Protein AF-0000000086748485 (afdb_homodimer)

Secondary structure (DSSP, 8-state):
--S---BPTT---HHHHHHHHHHH--S-SS--EEEEEE-TTS-EEEEEESS-GGG-TTS-EEEEE--TT--TTSHHHHHHHHHHHHTT-EEEEEPPTT-SSS--SSS----TT--HHHHHHHHHHHHHH----EEEEEETHHHHHHHHHHHHHGGG-S-SEEEEES--SSHHHHHHHHTSTTHHHHHHHHHHHHHHHHHHHHHHSTTSSSS-HHHHHH---HHHHIIIIIHHHTT-SSHHHHHHHH-SGGGGGG--S-EEEEEETT-TT--GGGS--GGGS-TTEEEEEESS-TTTT-EEE-SSSEEEHHHHHHHHHHHHHHS---/--S---BPTT---HHHHHHHHHHH--S-SS--EEEEEE-TTS-EEEEEESS-GGG-TTS-EEEEE--TT--TTSHHHHHHHHHHHHTT-EEEEEPPTT-SSS--SSS----TT--HHHHHHHHHHHHHH----EEEEEETHHHHHHHHHHHHHGGG-S-SEEEEES--SSHHHHHHHHTSTTHHHHHHHHHHHHHHHHHHHHHHSTTSSSS-HHHHHH---HHHHIIIIIHHHTT-SSHHHHHHHH-SGGGGGG--S-EEEEEETT-TT--GGGS--TTTS-TTEEEEEESS-TTTT-EEE-SSSEEEHHHHHHHHHHHHHHS---

Structure (mmCIF, N/CA/C/O backbone):
data_AF-0000000086748485-model_v1
#
loop_
_entity.id
_entity.type
_entity.pdbx_description
1 polymer Hydrolase
#
loop_
_atom_site.group_PDB
_atom_site.id
_atom_site.type_symbol
_atom_site.label_atom_id
_atom_site.label_alt_id
_atom_site.label_comp_id
_atom_site.label_asym_id
_atom_site.label_entity_id
_atom_site.label_seq_id
_atom_site.pdbx_PDB_ins_code
_atom_site.Cartn_x
_atom_site.Cartn_y
_atom_site.Cartn_z
_atom_site.occupancy
_atom_site.B_iso_or_equiv
_atom_site.auth_seq_id
_atom_site.auth_comp_id
_atom_site.auth_asym_id
_atom_site.auth_atom_id
_atom_site.pdbx_PDB_model_num
ATOM 1 N N . MET A 1 1 ? -21.891 -15.734 -16.453 1 46.56 1 MET A N 1
ATOM 2 C CA . MET A 1 1 ? -20.938 -14.648 -16.203 1 46.56 1 MET A CA 1
ATOM 3 C C . MET A 1 1 ? -19.922 -14.539 -17.328 1 46.56 1 MET A C 1
ATOM 5 O O . MET A 1 1 ? -19.484 -15.547 -17.875 1 46.56 1 MET A O 1
ATOM 9 N N . SER A 1 2 ? -19.797 -13.383 -17.938 1 59 2 SER A N 1
ATOM 10 C CA . SER A 1 2 ? -19.094 -13.203 -19.188 1 59 2 SER A CA 1
ATOM 11 C C . SER A 1 2 ? -17.594 -13.422 -19.016 1 59 2 SER A C 1
ATOM 13 O O . SER A 1 2 ? -17 -12.984 -18.031 1 59 2 SER A O 1
ATOM 15 N N . ASP A 1 3 ? -17.016 -14.359 -19.703 1 83.19 3 ASP A N 1
ATOM 16 C CA . ASP A 1 3 ? -15.594 -14.633 -19.812 1 83.19 3 ASP A CA 1
ATOM 17 C C . ASP A 1 3 ? -14.844 -13.438 -20.391 1 83.19 3 ASP A C 1
ATOM 19 O O . ASP A 1 3 ? -13.617 -13.461 -20.5 1 83.19 3 ASP A O 1
ATOM 23 N N . ILE A 1 4 ? -15.656 -12.383 -20.562 1 86.31 4 ILE A N 1
ATOM 24 C CA . ILE A 1 4 ? -15.047 -11.203 -21.156 1 86.31 4 ILE A CA 1
ATOM 25 C C . ILE A 1 4 ? -14.758 -10.164 -20.062 1 86.31 4 ILE A C 1
ATOM 27 O O . ILE A 1 4 ? -15.633 -9.836 -19.266 1 86.31 4 ILE A O 1
ATOM 31 N N . PHE A 1 5 ? -13.602 -9.664 -20.062 1 93.12 5 PHE A N 1
ATOM 32 C CA . PHE A 1 5 ? -13.188 -8.664 -19.094 1 93.12 5 PHE A CA 1
ATOM 33 C C . PHE A 1 5 ? -13.422 -7.254 -19.625 1 93.12 5 PHE A C 1
ATOM 35 O O . PHE A 1 5 ? -12.992 -6.926 -20.734 1 93.12 5 PHE A O 1
ATOM 42 N N . ARG A 1 6 ? -14.18 -6.434 -18.938 1 91.69 6 ARG A N 1
ATOM 43 C CA . ARG A 1 6 ? -14.336 -5 -19.156 1 91.69 6 ARG A CA 1
ATOM 44 C C . ARG A 1 6 ? -13.828 -4.195 -17.969 1 91.69 6 ARG A C 1
ATOM 46 O O . ARG A 1 6 ? -14.32 -4.359 -16.859 1 91.69 6 ARG A O 1
ATOM 53 N N . PRO A 1 7 ? -12.922 -3.346 -18.188 1 92.06 7 PRO A N 1
ATOM 54 C CA . PRO A 1 7 ? -12.344 -2.609 -17.062 1 92.06 7 PRO A CA 1
ATOM 55 C C . PRO A 1 7 ? -13.367 -1.716 -16.359 1 92.06 7 PRO A C 1
ATOM 57 O O . PRO A 1 7 ? -14.375 -1.336 -16.953 1 92.06 7 PRO A O 1
ATOM 60 N N . LEU A 1 8 ? -13.102 -1.485 -15.141 1 87.69 8 LEU A N 1
ATOM 61 C CA . LEU A 1 8 ? -13.875 -0.524 -14.359 1 87.69 8 LEU A CA 1
ATOM 62 C C . LEU A 1 8 ? -14.047 0.783 -15.125 1 87.69 8 LEU A C 1
ATOM 64 O O . LEU A 1 8 ? -13.102 1.277 -15.734 1 87.69 8 LEU A O 1
ATOM 68 N N . THR A 1 9 ? -15.188 1.298 -15.07 1 80.69 9 THR A N 1
ATOM 69 C CA . THR A 1 9 ? -15.484 2.523 -15.805 1 80.69 9 THR A CA 1
ATOM 70 C C . THR A 1 9 ? -14.523 3.639 -15.406 1 80.69 9 THR A C 1
ATOM 72 O O . THR A 1 9 ? -14.391 3.957 -14.219 1 80.69 9 THR A O 1
ATOM 75 N N . GLY A 1 10 ? -13.836 4.141 -16.422 1 78.88 10 GLY A N 1
ATOM 76 C CA . GLY A 1 10 ? -12.906 5.234 -16.188 1 78.88 10 GLY A CA 1
ATOM 77 C C . GLY A 1 10 ? -11.531 4.766 -15.742 1 78.88 10 GLY A C 1
ATOM 78 O O . GLY A 1 10 ? -10.633 5.582 -15.508 1 78.88 10 GLY A O 1
ATOM 79 N N . ALA A 1 11 ? -11.328 3.473 -15.648 1 85.38 11 ALA A N 1
ATOM 80 C CA . ALA A 1 11 ? -10.055 2.951 -15.156 1 85.38 11 ALA A CA 1
ATOM 81 C C . ALA A 1 11 ? -9.484 1.918 -16.125 1 85.38 11 ALA A C 1
ATOM 83 O O . ALA A 1 11 ? -9.07 0.833 -15.711 1 85.38 11 ALA A O 1
ATOM 84 N N . SER A 1 12 ? -9.461 2.299 -17.359 1 88.38 12 SER A N 1
ATOM 85 C CA . SER A 1 12 ? -8.914 1.401 -18.375 1 88.38 12 SER A CA 1
ATOM 86 C C . SER A 1 12 ? -7.395 1.535 -18.453 1 88.38 12 SER A C 1
ATOM 88 O O . SER A 1 12 ? -6.73 0.709 -19.094 1 88.38 12 SER A O 1
ATOM 90 N N . ASN A 1 13 ? -6.848 2.602 -17.781 1 87.62 13 ASN A N 1
ATOM 91 C CA . ASN A 1 13 ? -5.402 2.783 -17.75 1 87.62 13 ASN A CA 1
ATOM 92 C C . ASN A 1 13 ? -4.699 1.589 -17.109 1 87.62 13 ASN A C 1
ATOM 94 O O . ASN A 1 13 ? -5.086 1.146 -16.016 1 87.62 13 ASN A O 1
ATOM 98 N N . PRO A 1 14 ? -3.678 1.04 -17.797 1 91.19 14 PRO A N 1
ATOM 99 C CA . PRO A 1 14 ? -3.041 -0.181 -17.297 1 91.19 14 PRO A CA 1
ATOM 100 C C . PRO A 1 14 ? -2.389 0.013 -15.93 1 91.19 14 PRO A C 1
ATOM 102 O O . PRO A 1 14 ? -2.375 -0.911 -15.109 1 91.19 14 PRO A O 1
ATOM 105 N N . HIS A 1 15 ? -1.854 1.164 -15.68 1 87.75 15 HIS A N 1
ATOM 106 C CA . HIS A 1 15 ? -1.23 1.429 -14.391 1 87.75 15 HIS A CA 1
ATOM 107 C C . HIS A 1 15 ? -2.275 1.54 -13.281 1 87.75 15 HIS A C 1
ATOM 109 O O . HIS A 1 15 ? -2.064 1.051 -12.172 1 87.75 15 HIS A O 1
ATOM 115 N N . LEU A 1 16 ? -3.4 2.135 -13.594 1 85.69 16 LEU A N 1
ATOM 116 C CA . LEU A 1 16 ? -4.496 2.186 -12.625 1 85.69 16 LEU A CA 1
ATOM 117 C C . LEU A 1 16 ? -5.008 0.785 -12.312 1 85.69 16 LEU A C 1
ATOM 119 O O . LEU A 1 16 ? -5.203 0.438 -11.148 1 85.69 16 LEU A O 1
ATOM 123 N N . GLN A 1 17 ? -5.18 -0.008 -13.336 1 90.19 17 GLN A N 1
ATOM 124 C CA . GLN A 1 17 ? -5.633 -1.385 -13.156 1 90.19 17 GLN A CA 1
ATOM 125 C C . GLN A 1 17 ? -4.66 -2.172 -12.281 1 90.19 17 GLN A C 1
ATOM 127 O O . GLN A 1 17 ? -5.078 -2.99 -11.461 1 90.19 17 GLN A O 1
ATOM 132 N N . THR A 1 18 ? -3.371 -1.913 -12.422 1 91.31 18 THR A N 1
ATOM 133 C CA . THR A 1 18 ? -2.33 -2.625 -11.688 1 91.31 18 THR A CA 1
ATOM 134 C C . THR A 1 18 ? -2.355 -2.246 -10.211 1 91.31 18 THR A C 1
ATOM 136 O O . THR A 1 18 ? -2.158 -3.098 -9.336 1 91.31 18 THR A O 1
ATOM 139 N N . LEU A 1 19 ? -2.736 -1.023 -9.945 1 86.56 19 LEU A N 1
ATOM 140 C CA . LEU A 1 19 ? -2.623 -0.5 -8.594 1 86.56 19 LEU A CA 1
ATOM 141 C C . LEU A 1 19 ? -3.951 -0.626 -7.848 1 86.56 19 LEU A C 1
ATOM 143 O O . LEU A 1 19 ? -3.977 -0.655 -6.617 1 86.56 19 LEU A O 1
ATOM 147 N N . LEU A 1 20 ? -5.066 -0.752 -8.508 1 86.31 20 LEU A N 1
ATOM 148 C CA . LEU A 1 20 ? -6.418 -0.648 -7.973 1 86.31 20 LEU A CA 1
ATOM 149 C C . LEU A 1 20 ? -6.68 -1.737 -6.938 1 86.31 20 LEU A C 1
ATOM 151 O O . LEU A 1 20 ? -7.277 -1.475 -5.891 1 86.31 20 LEU A O 1
ATOM 155 N N . PRO A 1 21 ? -6.227 -2.955 -7.215 1 86.62 21 PRO A N 1
ATOM 156 C CA . PRO A 1 21 ? -6.523 -3.996 -6.227 1 86.62 21 PRO A CA 1
ATOM 157 C C . PRO A 1 21 ? -5.957 -3.676 -4.848 1 86.62 21 PRO A C 1
ATOM 159 O O . PRO A 1 21 ? -6.59 -3.971 -3.832 1 86.62 21 PRO A O 1
ATOM 162 N N . ARG A 1 22 ? -4.836 -3.113 -4.785 1 79.06 22 ARG A N 1
ATOM 163 C CA . ARG A 1 22 ? -4.223 -2.762 -3.508 1 79.06 22 ARG A CA 1
ATOM 164 C C . ARG A 1 22 ? -5.004 -1.649 -2.812 1 79.06 22 ARG A C 1
ATOM 166 O O . ARG A 1 22 ? -5.062 -1.602 -1.583 1 79.06 22 ARG A O 1
ATOM 173 N N . LEU A 1 23 ? -5.594 -0.828 -3.594 1 76.5 23 LEU A N 1
ATOM 174 C CA . LEU A 1 23 ? -6.324 0.305 -3.037 1 76.5 23 LEU A CA 1
ATOM 175 C C . LEU A 1 23 ? -7.711 -0.121 -2.566 1 76.5 23 LEU A C 1
ATOM 177 O O . LEU A 1 23 ? -8.289 0.506 -1.677 1 76.5 23 LEU A O 1
ATOM 181 N N . MET A 1 24 ? -8.305 -1.107 -3.193 1 73.94 24 MET A N 1
ATOM 182 C CA . MET A 1 24 ? -9.695 -1.469 -2.938 1 73.94 24 MET A CA 1
ATOM 183 C C . MET A 1 24 ? -9.789 -2.529 -1.846 1 73.94 24 MET A C 1
ATOM 185 O O . MET A 1 24 ? -10.82 -2.662 -1.191 1 73.94 24 MET A O 1
ATOM 189 N N . ARG A 1 25 ? -8.914 -3.523 -1.814 1 61.81 25 ARG A N 1
ATOM 190 C CA . ARG A 1 25 ? -9.125 -4.648 -0.907 1 61.81 25 ARG A CA 1
ATOM 191 C C . ARG A 1 25 ? -8.211 -4.539 0.313 1 61.81 25 ARG A C 1
ATOM 193 O O . ARG A 1 25 ? -7 -4.73 0.208 1 61.81 25 ARG A O 1
ATOM 200 N N . TRP A 1 26 ? -8.578 -3.842 1.328 1 53.31 26 TRP A N 1
ATOM 201 C CA . TRP A 1 26 ? -7.652 -3.525 2.414 1 53.31 26 TRP A CA 1
ATOM 202 C C . TRP A 1 26 ? -7.703 -4.594 3.5 1 53.31 26 TRP A C 1
ATOM 204 O O . TRP A 1 26 ? -6.68 -4.926 4.105 1 53.31 26 TRP A O 1
ATOM 214 N N . TYR A 1 27 ? -8.891 -5.289 3.662 1 56.94 27 TYR A N 1
ATOM 215 C CA . TYR A 1 27 ? -8.734 -6.227 4.77 1 56.94 27 TYR A CA 1
ATOM 216 C C . TYR A 1 27 ? -9.227 -7.617 4.379 1 56.94 27 TYR A C 1
ATOM 218 O O . TYR A 1 27 ? -10.266 -7.754 3.732 1 56.94 27 TYR A O 1
ATOM 226 N N . PRO A 1 28 ? -8.219 -8.508 4.641 1 62.66 28 PRO A N 1
ATOM 227 C CA . PRO A 1 28 ? -8.695 -9.875 4.461 1 62.66 28 PRO A CA 1
ATOM 228 C C . PRO A 1 28 ? -9.93 -10.188 5.301 1 62.66 28 PRO A C 1
ATOM 230 O O . PRO A 1 28 ? -9.984 -9.828 6.48 1 62.66 28 PRO A O 1
ATOM 233 N N . THR A 1 29 ? -10.859 -10.562 4.703 1 70.06 29 THR A N 1
ATOM 234 C CA . THR A 1 29 ? -12.078 -10.969 5.391 1 70.06 29 THR A CA 1
ATOM 235 C C . THR A 1 29 ? -11.93 -12.367 5.98 1 70.06 29 THR A C 1
ATOM 237 O O . THR A 1 29 ? -12.789 -12.828 6.738 1 70.06 29 THR A O 1
ATOM 240 N N . LEU A 1 30 ? -10.797 -12.938 5.637 1 84.19 30 LEU A N 1
ATOM 241 C CA . LEU A 1 30 ? -10.516 -14.312 6.039 1 84.19 30 LEU A CA 1
ATOM 242 C C . LEU A 1 30 ? -9.312 -14.367 6.973 1 84.19 30 LEU A C 1
ATOM 244 O O . LEU A 1 30 ? -8.305 -13.695 6.738 1 84.19 30 LEU A O 1
ATOM 248 N N . GLN A 1 31 ? -9.469 -15.055 8.141 1 88.56 31 GLN A N 1
ATOM 249 C CA . GLN A 1 31 ? -8.328 -15.375 8.992 1 88.56 31 GLN A CA 1
ATOM 250 C C . GLN A 1 31 ? -7.715 -16.719 8.602 1 88.56 31 GLN A C 1
ATOM 252 O O . GLN A 1 31 ? -8.352 -17.766 8.734 1 88.56 31 GLN A O 1
ATOM 257 N N . PRO A 1 32 ? -6.52 -16.656 8.242 1 95.19 32 PRO A N 1
ATOM 258 C CA . PRO A 1 32 ? -5.926 -17.906 7.762 1 95.19 32 PRO A CA 1
ATOM 259 C C . PRO A 1 32 ? -5.559 -18.859 8.898 1 95.19 32 PRO A C 1
ATOM 261 O O . PRO A 1 32 ? -5.312 -18.422 10.023 1 95.19 32 PRO A O 1
ATOM 264 N N . TYR A 1 33 ? -5.676 -20.156 8.641 1 97.56 33 TYR A N 1
ATOM 265 C CA . TYR A 1 33 ? -5.082 -21.188 9.484 1 97.56 33 TYR A CA 1
ATOM 266 C C . TYR A 1 33 ? -3.656 -21.5 9.039 1 97.56 33 TYR A C 1
ATOM 268 O O . TYR A 1 33 ? -3.441 -22.016 7.945 1 97.56 33 TYR A O 1
ATOM 276 N N . TRP A 1 34 ? -2.695 -21.188 9.914 1 98.06 34 TRP A N 1
ATOM 277 C CA . TRP A 1 34 ? -1.288 -21.266 9.539 1 98.06 34 TRP A CA 1
ATOM 278 C C . TRP A 1 34 ? -0.725 -22.656 9.867 1 98.06 34 TRP A C 1
ATOM 280 O O . TRP A 1 34 ? -1.034 -23.219 10.914 1 98.06 34 TRP A O 1
ATOM 290 N N . GLN A 1 35 ? 0.073 -23.188 8.906 1 98.56 35 GLN A N 1
ATOM 291 C CA . GLN A 1 35 ? 0.778 -24.453 9.094 1 98.56 35 GLN A CA 1
ATOM 292 C C . GLN A 1 35 ? 2.18 -24.391 8.492 1 98.56 35 GLN A C 1
ATOM 294 O O . GLN A 1 35 ? 2.344 -24.031 7.324 1 98.56 35 GLN A O 1
ATOM 299 N N . ARG A 1 36 ? 3.158 -24.766 9.336 1 98.69 36 ARG A N 1
ATOM 300 C CA . ARG A 1 36 ? 4.512 -24.875 8.805 1 98.69 36 ARG A CA 1
ATOM 301 C C . ARG A 1 36 ? 4.766 -26.266 8.242 1 98.69 36 ARG A C 1
ATOM 303 O O . ARG A 1 36 ? 4.523 -27.281 8.914 1 98.69 36 ARG A O 1
ATOM 310 N N . LEU A 1 37 ? 5.191 -26.328 7.027 1 98.75 37 LEU A N 1
ATOM 311 C CA . LEU A 1 37 ? 5.598 -27.562 6.371 1 98.75 37 LEU A CA 1
ATOM 312 C C . LEU A 1 37 ? 7.117 -27.688 6.32 1 98.75 37 LEU A C 1
ATOM 314 O O . LEU A 1 37 ? 7.785 -26.891 5.652 1 98.75 37 LEU A O 1
ATOM 318 N N . ASN A 1 38 ? 7.617 -28.656 6.988 1 98.44 38 ASN A N 1
ATOM 319 C CA . ASN A 1 38 ? 9.055 -28.906 6.941 1 98.44 38 ASN A CA 1
ATOM 320 C C . ASN A 1 38 ? 9.453 -29.609 5.648 1 98.44 38 ASN A C 1
ATOM 322 O O . ASN A 1 38 ? 8.758 -30.516 5.191 1 98.44 38 ASN A O 1
ATOM 326 N N . LEU A 1 39 ? 10.516 -29.141 5.148 1 98.38 39 LEU A N 1
ATOM 327 C CA . LEU A 1 39 ? 10.992 -29.688 3.881 1 98.38 39 LEU A CA 1
ATOM 328 C C . LEU A 1 39 ? 12.148 -30.656 4.105 1 98.38 39 LEU A C 1
ATOM 330 O O . LEU A 1 39 ? 12.773 -30.656 5.168 1 98.38 39 LEU A O 1
ATOM 334 N N . PRO A 1 40 ? 12.43 -31.453 3.082 1 97.31 40 PRO A N 1
ATOM 335 C CA . PRO A 1 40 ? 13.453 -32.5 3.24 1 97.31 40 PRO A CA 1
ATOM 336 C C . PRO A 1 40 ? 14.852 -31.922 3.465 1 97.31 40 PRO A C 1
ATOM 338 O O . PRO A 1 40 ? 15.719 -32.594 4.027 1 97.31 40 PRO A O 1
ATOM 341 N N . ASP A 1 41 ? 15.086 -30.75 3.055 1 97.25 41 ASP A N 1
ATOM 342 C CA . ASP A 1 41 ? 16.406 -30.141 3.18 1 97.25 41 ASP A CA 1
ATOM 343 C C . ASP A 1 41 ? 16.547 -29.375 4.488 1 97.25 41 ASP A C 1
ATOM 345 O O . ASP A 1 41 ? 17.391 -28.484 4.605 1 97.25 41 ASP A O 1
ATOM 349 N N . ASN A 1 42 ? 15.688 -29.641 5.449 1 97.06 42 ASN A N 1
ATOM 350 C CA . ASN A 1 42 ? 15.68 -29.016 6.766 1 97.06 42 ASN A CA 1
ATOM 351 C C . ASN A 1 42 ? 15.297 -27.547 6.688 1 97.06 42 ASN A C 1
ATOM 353 O O . ASN A 1 42 ? 15.766 -26.734 7.496 1 97.06 42 ASN A O 1
ATOM 357 N N . ASP A 1 43 ? 14.648 -27.172 5.723 1 98.31 43 ASP A N 1
ATOM 358 C CA . ASP A 1 43 ? 14.023 -25.859 5.566 1 98.31 43 ASP A CA 1
ATOM 359 C C . ASP A 1 43 ? 12.516 -25.953 5.77 1 98.31 43 ASP A C 1
ATOM 361 O O . ASP A 1 43 ? 12.016 -26.906 6.367 1 98.31 43 ASP A O 1
ATOM 365 N N . PHE A 1 44 ? 11.852 -24.891 5.383 1 98.62 44 PHE A N 1
ATOM 366 C CA . PHE A 1 44 ? 10.406 -24.922 5.578 1 98.62 44 PHE A CA 1
ATOM 367 C C . PHE A 1 44 ? 9.711 -23.953 4.629 1 98.62 44 PHE A C 1
ATOM 369 O O . PHE A 1 44 ? 10.344 -23.062 4.062 1 98.62 44 PHE A O 1
ATOM 376 N N . VAL A 1 45 ? 8.445 -24.188 4.383 1 98.62 45 VAL A N 1
ATOM 377 C CA . VAL A 1 45 ? 7.508 -23.219 3.828 1 98.62 45 VAL A CA 1
ATOM 378 C C . VAL A 1 45 ? 6.277 -23.109 4.727 1 98.62 45 VAL A C 1
ATOM 380 O O . VAL A 1 45 ? 5.934 -24.062 5.426 1 98.62 45 VAL A O 1
ATOM 383 N N . ASP A 1 46 ? 5.719 -21.969 4.738 1 98.81 46 ASP A N 1
ATOM 384 C CA . ASP A 1 46 ? 4.508 -21.766 5.531 1 98.81 46 ASP A CA 1
ATOM 385 C C . ASP A 1 46 ? 3.266 -21.75 4.645 1 98.81 46 ASP A C 1
ATOM 387 O O . ASP A 1 46 ? 3.279 -21.172 3.557 1 98.81 46 ASP A O 1
ATOM 391 N N . LEU A 1 47 ? 2.266 -22.469 5.137 1 98.81 47 LEU A N 1
ATOM 392 C CA . LEU A 1 47 ? 0.979 -22.594 4.465 1 98.81 47 LEU A CA 1
ATOM 393 C C . LEU A 1 47 ? -0.091 -21.781 5.168 1 98.81 47 LEU A C 1
ATOM 395 O O . LEU A 1 47 ? -0.19 -21.797 6.398 1 98.81 47 LEU A O 1
ATOM 399 N N . ALA A 1 48 ? -0.808 -20.984 4.426 1 98.5 48 ALA A N 1
ATOM 400 C CA . ALA A 1 48 ? -1.981 -20.266 4.93 1 98.5 48 ALA A CA 1
ATOM 401 C C . ALA A 1 48 ? -3.266 -20.859 4.348 1 98.5 48 ALA A C 1
ATOM 403 O O . ALA A 1 48 ? -3.574 -20.641 3.172 1 98.5 48 ALA A O 1
ATOM 404 N N . TRP A 1 49 ? -4.035 -21.531 5.219 1 98.56 49 TRP A N 1
ATOM 405 C CA . TRP A 1 49 ? -5.25 -22.234 4.805 1 98.56 49 TRP A CA 1
ATOM 406 C C . TRP A 1 49 ? -6.48 -21.359 5.023 1 98.56 49 TRP A C 1
ATOM 408 O O . TRP A 1 49 ? -6.504 -20.531 5.938 1 98.56 49 TRP A O 1
ATOM 418 N N . SER A 1 50 ? -7.477 -21.578 4.172 1 97.81 50 SER A N 1
ATOM 419 C CA . SER A 1 50 ? -8.742 -20.875 4.355 1 97.81 50 SER A CA 1
ATOM 420 C C . SER A 1 50 ? -9.461 -21.359 5.613 1 97.81 50 SER A C 1
ATOM 422 O O . SER A 1 50 ? -10.32 -20.656 6.152 1 97.81 50 SER A O 1
ATOM 424 N N . GLU A 1 51 ? -9.25 -22.531 6.059 1 97.31 51 GLU A N 1
ATOM 425 C CA . GLU A 1 51 ? -9.734 -23.125 7.297 1 97.31 51 GLU A CA 1
ATOM 426 C C . GLU A 1 51 ? -8.844 -24.297 7.73 1 97.31 51 GLU A C 1
ATOM 428 O O . GLU A 1 51 ? -7.902 -24.656 7.023 1 97.31 51 GLU A O 1
ATOM 433 N N . ASP A 1 52 ? -9.102 -24.859 8.891 1 97.94 52 ASP A N 1
ATOM 434 C CA . ASP A 1 52 ? -8.336 -25.984 9.398 1 97.94 52 ASP A CA 1
ATOM 435 C C . ASP A 1 52 ? -8.43 -27.188 8.445 1 97.94 52 ASP A C 1
ATOM 437 O O . ASP A 1 52 ? -9.492 -27.797 8.305 1 97.94 52 ASP A O 1
ATOM 441 N N . PRO A 1 53 ? -7.316 -27.547 7.844 1 98.06 53 PRO A N 1
ATOM 442 C CA . PRO A 1 53 ? -7.367 -28.609 6.844 1 98.06 53 PRO A CA 1
ATOM 443 C C . PRO A 1 53 ? -7.711 -29.969 7.453 1 98.06 53 PRO A C 1
ATOM 445 O O . PRO A 1 53 ? -8.211 -30.859 6.75 1 98.06 53 PRO A O 1
ATOM 448 N N . THR A 1 54 ? -7.441 -30.172 8.727 1 97.56 54 THR A N 1
ATOM 449 C CA . THR A 1 54 ? -7.723 -31.453 9.367 1 97.56 54 THR A CA 1
ATOM 450 C C . THR A 1 54 ? -9.227 -31.719 9.406 1 97.56 54 THR A C 1
ATOM 452 O O . THR A 1 54 ? -9.656 -32.875 9.438 1 97.56 54 THR A O 1
ATOM 455 N N . THR A 1 55 ? -9.984 -30.672 9.352 1 97.38 55 THR A N 1
ATOM 456 C CA . THR A 1 55 ? -11.438 -30.844 9.414 1 97.38 55 THR A CA 1
ATOM 457 C C . THR A 1 55 ? -12.055 -30.656 8.023 1 97.38 55 THR A C 1
ATOM 459 O O . THR A 1 55 ? -13.266 -30.766 7.863 1 97.38 55 THR A O 1
ATOM 462 N N . ALA A 1 56 ? -11.25 -30.422 6.992 1 97.75 56 ALA A N 1
ATOM 463 C CA . ALA A 1 56 ? -11.766 -30.094 5.664 1 97.75 56 ALA A CA 1
ATOM 464 C C . ALA A 1 56 ? -11.133 -30.984 4.602 1 97.75 56 ALA A C 1
ATOM 466 O O . ALA A 1 56 ? -11.031 -30.594 3.434 1 97.75 56 ALA A O 1
ATOM 467 N N . THR A 1 57 ? -10.688 -32.156 5.027 1 96.5 57 THR A N 1
ATOM 468 C CA . THR A 1 57 ? -9.922 -33.031 4.16 1 96.5 57 THR A CA 1
ATOM 469 C C . THR A 1 57 ? -10.766 -33.5 2.98 1 96.5 57 THR A C 1
ATOM 471 O O . THR A 1 57 ? -10.227 -33.906 1.942 1 96.5 57 THR A O 1
ATOM 474 N N . HIS A 1 58 ? -12.039 -33.5 3.068 1 96.25 58 HIS A N 1
ATOM 475 C CA . HIS A 1 58 ? -12.953 -34 2.057 1 96.25 58 HIS A CA 1
ATOM 476 C C . HIS A 1 58 ? -13.211 -32.969 0.963 1 96.25 58 HIS A C 1
ATOM 478 O O . HIS A 1 58 ? -13.75 -33.281 -0.094 1 96.25 58 HIS A O 1
ATOM 484 N N . LYS A 1 59 ? -12.875 -31.719 1.158 1 97.69 59 LYS A N 1
ATOM 485 C CA . LYS A 1 59 ? -13.195 -30.625 0.242 1 97.69 59 LYS A CA 1
ATOM 486 C C . LYS A 1 59 ? -12.227 -30.594 -0.933 1 97.69 59 LYS A C 1
ATOM 488 O O . LYS A 1 59 ? -11.023 -30.828 -0.763 1 97.69 59 LYS A O 1
ATOM 493 N N . PRO A 1 60 ? -12.805 -30.281 -2.115 1 98.12 60 PRO A N 1
ATOM 494 C CA . PRO A 1 60 ? -11.852 -29.969 -3.189 1 98.12 60 PRO A CA 1
ATOM 495 C C . PRO A 1 60 ? -10.898 -28.844 -2.826 1 98.12 60 PRO A C 1
ATOM 497 O O . PRO A 1 60 ? -11.219 -28 -1.977 1 98.12 60 PRO A O 1
ATOM 500 N N . ARG A 1 61 ? -9.719 -28.812 -3.521 1 98.5 61 ARG A N 1
ATOM 501 C CA . ARG A 1 61 ? -8.664 -27.922 -3.051 1 98.5 61 ARG A CA 1
ATOM 502 C C . ARG A 1 61 ? -8.258 -26.938 -4.141 1 98.5 61 ARG A C 1
ATOM 504 O O . ARG A 1 61 ? -8.266 -27.281 -5.328 1 98.5 61 ARG A O 1
ATOM 511 N N . LEU A 1 62 ? -7.914 -25.766 -3.674 1 98.69 62 LEU A N 1
ATOM 512 C CA . LEU A 1 62 ? -7.273 -24.766 -4.531 1 98.69 62 LEU A CA 1
ATOM 513 C C . LEU A 1 62 ? -5.945 -24.312 -3.934 1 98.69 62 LEU A C 1
ATOM 515 O O . LEU A 1 62 ? -5.918 -23.734 -2.844 1 98.69 62 LEU A O 1
ATOM 519 N N . ILE A 1 63 ? -4.879 -24.562 -4.68 1 98.81 63 ILE A N 1
ATOM 520 C CA . ILE A 1 63 ? -3.533 -24.156 -4.289 1 98.81 63 ILE A CA 1
ATOM 521 C C . ILE A 1 63 ? -3.172 -22.844 -4.98 1 98.81 63 ILE A C 1
ATOM 523 O O . ILE A 1 63 ? -3.396 -22.688 -6.18 1 98.81 63 ILE A O 1
ATOM 527 N N . LEU A 1 64 ? -2.607 -21.938 -4.199 1 98.88 64 LEU A N 1
ATOM 528 C CA . LEU A 1 64 ? -2.225 -20.656 -4.789 1 98.88 64 LEU A CA 1
ATOM 529 C C . LEU A 1 64 ? -0.726 -20.422 -4.645 1 98.88 64 LEU A C 1
ATOM 531 O O . LEU A 1 64 ? -0.176 -20.547 -3.547 1 98.88 64 LEU A O 1
ATOM 535 N N . PHE A 1 65 ? -0.064 -20.156 -5.723 1 98.88 65 PHE A N 1
ATOM 536 C CA . PHE A 1 65 ? 1.323 -19.703 -5.781 1 98.88 65 PHE A CA 1
ATOM 537 C C . PHE A 1 65 ? 1.399 -18.219 -6.086 1 98.88 65 PHE A C 1
ATOM 539 O O . PHE A 1 65 ? 0.945 -17.766 -7.141 1 98.88 65 PHE A O 1
ATOM 546 N N . HIS A 1 66 ? 1.987 -17.484 -5.184 1 98.62 66 HIS A N 1
ATOM 547 C CA . HIS A 1 66 ? 1.945 -16.016 -5.258 1 98.62 66 HIS A CA 1
ATOM 548 C C . HIS A 1 66 ? 3.061 -15.484 -6.145 1 98.62 66 HIS A C 1
ATOM 550 O O . HIS A 1 66 ? 3.961 -16.234 -6.539 1 98.62 66 HIS A O 1
ATOM 556 N N . GLY A 1 67 ? 2.963 -14.195 -6.504 1 98 67 GLY A N 1
ATOM 557 C CA . GLY A 1 67 ? 3.984 -13.523 -7.289 1 98 67 GLY A CA 1
ATOM 558 C C . GLY A 1 67 ? 5.199 -13.125 -6.469 1 98 67 GLY A C 1
ATOM 559 O O . GLY A 1 67 ? 5.309 -13.477 -5.297 1 98 67 GLY A O 1
ATOM 560 N N . LEU A 1 68 ? 6.07 -12.367 -7.121 1 97.38 68 LEU A N 1
ATOM 561 C CA . LEU A 1 68 ? 7.316 -11.961 -6.484 1 97.38 68 LEU A CA 1
ATOM 562 C C . LEU A 1 68 ? 7.043 -11.219 -5.18 1 97.38 68 LEU A C 1
ATOM 564 O O . LEU A 1 68 ? 6.348 -10.195 -5.176 1 97.38 68 LEU A O 1
ATOM 568 N N . GLU A 1 69 ? 7.523 -11.758 -4.094 1 95.56 69 GLU A N 1
ATOM 569 C CA . GLU A 1 69 ? 7.438 -11.148 -2.77 1 95.56 69 GLU A CA 1
ATOM 570 C C . GLU A 1 69 ? 5.988 -11.047 -2.305 1 95.56 69 GLU A C 1
ATOM 572 O O . GLU A 1 69 ? 5.648 -10.172 -1.501 1 95.56 69 GLU A O 1
ATOM 577 N N . GLY A 1 70 ? 5.117 -11.852 -2.881 1 95.81 70 GLY A N 1
ATOM 578 C CA . GLY A 1 70 ? 3.732 -11.914 -2.445 1 95.81 70 GLY A CA 1
ATOM 579 C C . GLY A 1 70 ? 3.537 -12.758 -1.2 1 95.81 70 GLY A C 1
ATOM 580 O O . GLY A 1 70 ? 4.504 -13.273 -0.633 1 95.81 70 GLY A O 1
ATOM 581 N N . SER A 1 71 ? 2.312 -12.812 -0.731 1 95.94 71 SER A N 1
ATOM 582 C CA . SER A 1 71 ? 1.884 -13.57 0.44 1 95.94 71 SER A CA 1
ATOM 583 C C . SER A 1 71 ? 0.363 -13.648 0.521 1 95.94 71 SER A C 1
ATOM 585 O O . SER A 1 71 ? -0.337 -13.195 -0.385 1 95.94 71 SER A O 1
ATOM 587 N N . PHE A 1 72 ? -0.055 -14.297 1.589 1 95.12 72 PHE A N 1
ATOM 588 C CA . PHE A 1 72 ? -1.483 -14.352 1.877 1 95.12 72 PHE A CA 1
ATOM 589 C C . PHE A 1 72 ? -2.076 -12.945 1.918 1 95.12 72 PHE A C 1
ATOM 591 O O . PHE A 1 72 ? -3.256 -12.758 1.62 1 95.12 72 PHE A O 1
ATOM 598 N N . ASN A 1 73 ? -1.248 -11.984 2.221 1 89.69 73 ASN A N 1
ATOM 599 C CA . ASN A 1 73 ? -1.729 -10.617 2.398 1 89.69 73 ASN A CA 1
ATOM 600 C C . ASN A 1 73 ? -1.906 -9.906 1.059 1 89.69 73 ASN A C 1
ATOM 602 O O . ASN A 1 73 ? -2.467 -8.812 1.002 1 89.69 73 ASN A O 1
ATOM 606 N N . SER A 1 74 ? -1.437 -10.508 -0.001 1 92.38 74 SER A N 1
ATOM 607 C CA . SER A 1 74 ? -1.729 -9.953 -1.318 1 92.38 74 SER A CA 1
ATOM 608 C C . SER A 1 74 ? -3.225 -9.992 -1.616 1 92.38 74 SER A C 1
ATOM 610 O O . SER A 1 74 ? -3.881 -11.008 -1.383 1 92.38 74 SER A O 1
ATOM 612 N N . PRO A 1 75 ? -3.783 -8.93 -2.168 1 89.88 75 PRO A N 1
ATOM 613 C CA . PRO A 1 75 ? -5.23 -8.859 -2.398 1 89.88 75 PRO A CA 1
ATOM 614 C C . PRO A 1 75 ? -5.742 -10 -3.275 1 89.88 75 PRO A C 1
ATOM 616 O O . PRO A 1 75 ? -6.797 -10.57 -2.992 1 89.88 75 PRO A O 1
ATOM 619 N N . TYR A 1 76 ? -5.023 -10.359 -4.262 1 93.06 76 TYR A N 1
ATOM 620 C CA . TYR A 1 76 ? -5.477 -11.43 -5.148 1 93.06 76 TYR A CA 1
ATOM 621 C C . TYR A 1 76 ? -5.492 -12.773 -4.426 1 93.06 76 TYR A C 1
ATOM 623 O O . TYR A 1 76 ? -6.297 -13.648 -4.742 1 93.06 76 TYR A O 1
ATOM 631 N N . ALA A 1 77 ? -4.609 -12.938 -3.445 1 94.94 77 ALA A N 1
ATOM 632 C CA . ALA A 1 77 ? -4.48 -14.219 -2.742 1 94.94 77 ALA A CA 1
ATOM 633 C C . ALA A 1 77 ? -5.602 -14.398 -1.725 1 94.94 77 ALA A C 1
ATOM 635 O O . ALA A 1 77 ? -6.379 -15.352 -1.809 1 94.94 77 ALA A O 1
ATOM 636 N N . ASN A 1 78 ? -5.738 -13.438 -0.814 1 92.44 78 ASN A N 1
ATOM 637 C CA . ASN A 1 78 ? -6.754 -13.594 0.222 1 92.44 78 ASN A CA 1
ATOM 638 C C . ASN A 1 78 ? -8.164 -13.453 -0.346 1 92.44 78 ASN A C 1
ATOM 640 O O . ASN A 1 78 ? -9.102 -14.086 0.135 1 92.44 78 ASN A O 1
ATOM 644 N N . GLY A 1 79 ? -8.328 -12.68 -1.405 1 92.38 79 GLY A N 1
ATOM 645 C CA . GLY A 1 79 ? -9.617 -12.578 -2.062 1 92.38 79 GLY A CA 1
ATOM 646 C C . GLY A 1 79 ? -10.078 -13.875 -2.693 1 92.38 79 GLY A C 1
ATOM 647 O O . GLY A 1 79 ? -11.219 -14.297 -2.5 1 92.38 79 GLY A O 1
ATOM 648 N N . LEU A 1 80 ? -9.195 -14.453 -3.395 1 95.31 80 LEU A N 1
ATOM 649 C CA . LEU A 1 80 ? -9.547 -15.711 -4.051 1 95.31 80 LEU A CA 1
ATOM 650 C C . LEU A 1 80 ? -9.805 -16.812 -3.025 1 95.31 80 LEU A C 1
ATOM 652 O O . LEU A 1 80 ? -10.734 -17.594 -3.178 1 95.31 80 LEU A O 1
ATOM 656 N N . LEU A 1 81 ? -9.023 -16.891 -2.004 1 96.06 81 LEU A N 1
ATOM 657 C CA . LEU A 1 81 ? -9.234 -17.891 -0.966 1 96.06 81 LEU A CA 1
ATOM 658 C C . LEU A 1 81 ? -10.594 -17.703 -0.299 1 96.06 81 LEU A C 1
ATOM 660 O O . LEU A 1 81 ? -11.266 -18.688 0.035 1 96.06 81 LEU A O 1
ATOM 664 N N . HIS A 1 82 ? -10.938 -16.516 -0.128 1 93.81 82 HIS A N 1
ATOM 665 C CA . HIS A 1 82 ? -12.234 -16.234 0.482 1 93.81 82 HIS A CA 1
ATOM 666 C C . HIS A 1 82 ? -13.375 -16.766 -0.383 1 93.81 82 HIS A C 1
ATOM 668 O O . HIS A 1 82 ? -14.305 -17.391 0.123 1 93.81 82 HIS A O 1
ATOM 674 N N . ILE A 1 83 ? -13.289 -16.469 -1.65 1 93.69 83 ILE A N 1
ATOM 675 C CA . ILE A 1 83 ? -14.32 -16.922 -2.586 1 93.69 83 ILE A CA 1
ATOM 676 C C . ILE A 1 83 ? -14.359 -18.438 -2.625 1 93.69 83 ILE A C 1
ATOM 678 O O . ILE A 1 83 ? -15.438 -19.031 -2.662 1 93.69 83 ILE A O 1
ATOM 682 N N . CYS A 1 84 ? -13.242 -19.031 -2.607 1 94.44 84 CYS A N 1
ATOM 683 C CA . CYS A 1 84 ? -13.172 -20.484 -2.635 1 94.44 84 CYS A CA 1
ATOM 684 C C . CYS A 1 84 ? -13.766 -21.094 -1.366 1 94.44 84 CYS A C 1
ATOM 686 O O . CYS A 1 84 ? -14.469 -22.094 -1.423 1 94.44 84 CYS A O 1
ATOM 688 N N . GLN A 1 85 ? -13.461 -20.484 -0.285 1 95.25 85 GLN A N 1
ATOM 689 C CA . GLN A 1 85 ? -14.039 -20.938 0.973 1 95.25 85 GLN A CA 1
ATOM 690 C C . GLN A 1 85 ? -15.562 -20.891 0.927 1 95.25 85 GLN A C 1
ATOM 692 O O . GLN A 1 85 ? -16.234 -21.844 1.354 1 95.25 85 GLN A O 1
ATOM 697 N N . LYS A 1 86 ? -16.094 -19.891 0.386 1 94.5 86 LYS A N 1
ATOM 698 C CA . LYS A 1 86 ? -17.531 -19.719 0.279 1 94.5 86 LYS A CA 1
ATOM 699 C C . LYS A 1 86 ? -18.141 -20.75 -0.659 1 94.5 86 LYS A C 1
ATOM 701 O O . LYS A 1 86 ? -19.297 -21.172 -0.478 1 94.5 86 LYS A O 1
ATOM 706 N N . LYS A 1 87 ? -17.375 -21.234 -1.593 1 95.88 87 LYS A N 1
ATOM 707 C CA . LYS A 1 87 ? -17.828 -22.219 -2.561 1 95.88 87 LYS A CA 1
ATOM 708 C C . LYS A 1 87 ? -17.703 -23.641 -1.997 1 95.88 87 LYS A C 1
ATOM 710 O O . LYS A 1 87 ? -18.078 -24.609 -2.656 1 95.88 87 LYS A O 1
ATOM 715 N N . GLY A 1 88 ? -17.094 -23.734 -0.866 1 97 88 GLY A N 1
ATOM 716 C CA . GLY A 1 88 ? -16.922 -25.047 -0.244 1 97 88 GLY A CA 1
ATOM 717 C C . GLY A 1 88 ? -15.602 -25.703 -0.595 1 97 88 GLY A C 1
ATOM 718 O O . GLY A 1 88 ? -15.445 -26.922 -0.425 1 97 88 GLY A O 1
ATOM 719 N N . TRP A 1 89 ? -14.695 -24.984 -1.196 1 98.19 89 TRP A N 1
ATOM 720 C CA . TRP A 1 89 ? -13.359 -25.5 -1.479 1 98.19 89 TRP A CA 1
ATOM 721 C C . TRP A 1 89 ? -12.406 -25.203 -0.328 1 98.19 89 TRP A C 1
ATOM 723 O O . TRP A 1 89 ? -12.656 -24.297 0.472 1 98.19 89 TRP A O 1
ATOM 733 N N . LEU A 1 90 ? -11.383 -25.969 -0.176 1 98.44 90 LEU A N 1
ATOM 734 C CA . LEU A 1 90 ? -10.273 -25.703 0.739 1 98.44 90 LEU A CA 1
ATOM 735 C C . LEU A 1 90 ? -9.133 -25 0.018 1 98.44 90 LEU A C 1
ATOM 737 O O . LEU A 1 90 ? -8.453 -25.609 -0.819 1 98.44 90 LEU A O 1
ATOM 741 N N . GLY A 1 91 ? -8.961 -23.703 0.393 1 98.44 91 GLY A N 1
ATOM 742 C CA . GLY A 1 91 ? -7.898 -22.922 -0.222 1 98.44 91 GLY A CA 1
ATOM 743 C C . GLY A 1 91 ? -6.625 -22.891 0.6 1 98.44 91 GLY A C 1
ATOM 744 O O . GLY A 1 91 ? -6.672 -22.906 1.832 1 98.44 91 GLY A O 1
ATOM 745 N N . VAL A 1 92 ? -5.457 -22.797 -0.091 1 98.75 92 VAL A N 1
ATOM 746 C CA . VAL A 1 92 ? -4.191 -22.703 0.628 1 98.75 92 VAL A CA 1
ATOM 747 C C . VAL A 1 92 ? -3.186 -21.906 -0.207 1 98.75 92 VAL A C 1
ATOM 749 O O . VAL A 1 92 ? -3.119 -22.078 -1.428 1 98.75 92 VAL A O 1
ATOM 752 N N . VAL A 1 93 ? -2.508 -20.984 0.441 1 98.75 93 VAL A N 1
ATOM 753 C CA . VAL A 1 93 ? -1.354 -20.297 -0.133 1 98.75 93 VAL A CA 1
ATOM 754 C C . VAL A 1 93 ? -0.065 -20.953 0.364 1 98.75 93 VAL A C 1
ATOM 756 O O . VAL A 1 93 ? 0.17 -21.031 1.571 1 98.75 93 VAL A O 1
ATOM 759 N N . MET A 1 94 ? 0.684 -21.469 -0.559 1 98.81 94 MET A N 1
ATOM 760 C CA . MET A 1 94 ? 2.047 -21.828 -0.181 1 98.81 94 MET A CA 1
ATOM 761 C C . MET A 1 94 ? 2.986 -20.641 -0.317 1 98.81 94 MET A C 1
ATOM 763 O O . MET A 1 94 ? 3.273 -20.188 -1.429 1 98.81 94 MET A O 1
ATOM 767 N N . HIS A 1 95 ? 3.451 -20.188 0.781 1 98.81 95 HIS A N 1
ATOM 768 C CA . HIS A 1 95 ? 4.438 -19.109 0.713 1 98.81 95 HIS A CA 1
ATOM 769 C C . HIS A 1 95 ? 5.793 -19.641 0.258 1 98.81 95 HIS A C 1
ATOM 771 O O . HIS A 1 95 ? 6.305 -20.609 0.816 1 98.81 95 HIS A O 1
ATOM 777 N N . PHE A 1 96 ? 6.324 -19 -0.745 1 98.62 96 PHE A N 1
ATOM 778 C CA . PHE A 1 96 ? 7.691 -19.344 -1.118 1 98.62 96 PHE A CA 1
ATOM 779 C C . PHE A 1 96 ? 8.656 -19.047 0.027 1 98.62 96 PHE A C 1
ATOM 781 O O . PHE A 1 96 ? 8.328 -18.281 0.939 1 98.62 96 PHE A O 1
ATOM 788 N N . ARG A 1 97 ? 9.797 -19.719 -0.058 1 98.19 97 ARG A N 1
ATOM 789 C CA . ARG A 1 97 ? 10.781 -19.562 1.012 1 98.19 97 ARG A CA 1
ATOM 790 C C . ARG A 1 97 ? 11.062 -18.078 1.289 1 98.19 97 ARG A C 1
ATOM 792 O O . ARG A 1 97 ? 11.352 -17.312 0.369 1 98.19 97 ARG A O 1
ATOM 799 N N . GLY A 1 98 ? 10.82 -17.688 2.592 1 96.81 98 GLY A N 1
ATOM 800 C CA . GLY A 1 98 ? 11.156 -16.344 3.025 1 96.81 98 GLY A CA 1
ATOM 801 C C . GLY A 1 98 ? 10 -15.367 2.895 1 96.81 98 GLY A C 1
ATOM 802 O O . GLY A 1 98 ? 10.094 -14.219 3.332 1 96.81 98 GLY A O 1
ATOM 803 N N . CYS A 1 99 ? 8.859 -15.773 2.41 1 97.5 99 CYS A N 1
ATOM 804 C CA . CYS A 1 99 ? 7.812 -14.812 2.084 1 97.5 99 CYS A CA 1
ATOM 805 C C . CYS A 1 99 ? 6.684 -14.867 3.107 1 97.5 99 CYS A C 1
ATOM 807 O O . CYS A 1 99 ? 5.684 -14.156 2.975 1 97.5 99 CYS A O 1
ATOM 809 N N . SER A 1 100 ? 6.785 -15.672 4.133 1 96.25 100 SER A N 1
ATOM 810 C CA . SER A 1 100 ? 5.742 -15.781 5.148 1 96.25 100 SER A CA 1
ATOM 811 C C . SER A 1 100 ? 6 -14.828 6.312 1 96.25 100 SER A C 1
ATOM 813 O O . SER A 1 100 ? 5.215 -14.773 7.262 1 96.25 100 SER A O 1
ATOM 815 N N . GLY A 1 101 ? 7.098 -14.125 6.23 1 92.69 101 GLY A N 1
ATOM 816 C CA . GLY A 1 101 ? 7.473 -13.25 7.324 1 92.69 101 GLY A CA 1
ATOM 817 C C . GLY A 1 101 ? 8.672 -13.742 8.102 1 92.69 101 GLY A C 1
ATOM 818 O O . GLY A 1 101 ? 9.273 -12.992 8.875 1 92.69 101 GLY A O 1
ATOM 819 N N . GLU A 1 102 ? 9.078 -14.93 7.922 1 95.06 102 GLU A N 1
ATOM 820 C CA . GLU A 1 102 ? 10.258 -15.523 8.555 1 95.06 102 GLU A CA 1
ATOM 821 C C . GLU A 1 102 ? 11.273 -15.969 7.508 1 95.06 102 GLU A C 1
ATOM 823 O O . GLU A 1 102 ? 10.93 -16.688 6.562 1 95.06 102 GLU A O 1
ATOM 828 N N . PRO A 1 103 ? 12.492 -15.523 7.695 1 97 103 PRO A N 1
ATOM 829 C CA . PRO A 1 103 ? 13.523 -15.961 6.746 1 97 103 PRO A CA 1
ATOM 830 C C . PRO A 1 103 ? 13.719 -17.484 6.758 1 97 103 PRO A C 1
ATOM 832 O O . PRO A 1 103 ? 13.68 -18.109 7.82 1 97 103 PRO A O 1
ATOM 835 N N . ASN A 1 104 ? 13.859 -18.031 5.555 1 97.69 104 ASN A N 1
ATOM 836 C CA . ASN A 1 104 ? 14.133 -19.469 5.488 1 97.69 104 ASN A CA 1
ATOM 837 C C . ASN A 1 104 ? 15.539 -19.797 5.973 1 97.69 104 ASN A C 1
ATOM 839 O O . ASN A 1 104 ? 16.406 -18.922 6.008 1 97.69 104 ASN A O 1
ATOM 843 N N . ARG A 1 105 ? 15.844 -21.062 6.203 1 97 105 ARG A N 1
ATOM 844 C CA . ARG A 1 105 ? 17.047 -21.484 6.902 1 97 105 ARG A CA 1
ATOM 845 C C . ARG A 1 105 ? 18.188 -21.734 5.926 1 97 105 ARG A C 1
ATOM 847 O O . ARG A 1 105 ? 19.328 -21.297 6.156 1 97 105 ARG A O 1
ATOM 854 N N . GLN A 1 106 ? 17.906 -22.406 4.891 1 96.88 106 GLN A N 1
ATOM 855 C CA . GLN A 1 106 ? 18.938 -22.891 3.979 1 96.88 106 GLN A CA 1
ATOM 856 C C . GLN A 1 106 ? 19.516 -21.766 3.135 1 96.88 106 GLN A C 1
ATOM 858 O O . GLN A 1 106 ? 18.891 -20.719 2.984 1 96.88 106 GLN A O 1
ATOM 863 N N . LYS A 1 107 ? 20.688 -22.031 2.594 1 95.31 107 LYS A N 1
ATOM 864 C CA . LYS A 1 107 ? 21.359 -21.078 1.716 1 95.31 107 LYS A CA 1
ATOM 865 C C . LYS A 1 107 ? 20.75 -21.109 0.315 1 95.31 107 LYS A C 1
ATOM 867 O O . LYS A 1 107 ? 21.469 -21.312 -0.669 1 95.31 107 LYS A O 1
ATOM 872 N N . ARG A 1 108 ? 19.562 -20.938 0.292 1 95.12 108 ARG A N 1
ATOM 873 C CA . ARG A 1 108 ? 18.797 -20.844 -0.949 1 95.12 108 ARG A CA 1
ATOM 874 C C . ARG A 1 108 ? 17.578 -19.953 -0.779 1 95.12 108 ARG A C 1
ATOM 876 O O . ARG A 1 108 ? 17.172 -19.641 0.346 1 95.12 108 ARG A O 1
ATOM 883 N N . LEU A 1 109 ? 17.094 -19.5 -1.771 1 96.38 109 LEU A N 1
ATOM 884 C CA . LEU A 1 109 ? 15.859 -18.719 -1.85 1 96.38 109 LEU A CA 1
ATOM 885 C C . LEU A 1 109 ? 14.875 -19.375 -2.82 1 96.38 109 LEU A C 1
ATOM 887 O O . LEU A 1 109 ? 15.086 -20.5 -3.264 1 96.38 109 LEU A O 1
ATOM 891 N N . TYR A 1 110 ? 13.82 -18.734 -3.051 1 97.38 110 TYR A N 1
ATOM 892 C CA . TYR A 1 110 ? 12.953 -19.141 -4.156 1 97.38 110 TYR A CA 1
ATOM 893 C C . TYR A 1 110 ? 13.281 -18.344 -5.422 1 97.38 110 TYR A C 1
ATOM 895 O O . TYR A 1 110 ? 14.023 -17.375 -5.375 1 97.38 110 TYR A O 1
ATOM 903 N N . HIS A 1 111 ? 12.898 -18.828 -6.547 1 97.62 111 HIS A N 1
ATOM 904 C CA . HIS A 1 111 ? 13.039 -18.141 -7.82 1 97.62 111 HIS A CA 1
ATOM 905 C C . HIS A 1 111 ? 11.984 -18.609 -8.82 1 97.62 111 HIS A C 1
ATOM 907 O O . HIS A 1 111 ? 11.18 -19.5 -8.516 1 97.62 111 HIS A O 1
ATOM 913 N N . SER A 1 112 ? 11.969 -18.109 -10.031 1 97.38 112 SER A N 1
ATOM 914 C CA . SER A 1 112 ? 10.883 -18.234 -10.992 1 97.38 112 SER A CA 1
ATOM 915 C C . SER A 1 112 ? 10.805 -19.641 -11.555 1 97.38 112 SER A C 1
ATOM 917 O O . SER A 1 112 ? 9.797 -20.016 -12.164 1 97.38 112 SER A O 1
ATOM 919 N N . GLY A 1 113 ? 11.766 -20.469 -11.359 1 97.62 113 GLY A N 1
ATOM 920 C CA . GLY A 1 113 ? 11.773 -21.828 -11.867 1 97.62 113 GLY A CA 1
ATOM 921 C C . GLY A 1 113 ? 11.891 -22.875 -10.773 1 97.62 113 GLY A C 1
ATOM 922 O O . GLY A 1 113 ? 12.109 -24.047 -11.055 1 97.62 113 GLY A O 1
ATOM 923 N N . GLU A 1 114 ? 11.812 -22.438 -9.562 1 97.19 114 GLU A N 1
ATOM 924 C CA . GLU A 1 114 ? 11.953 -23.344 -8.438 1 97.19 114 GLU A CA 1
ATOM 925 C C . GLU A 1 114 ? 10.695 -24.172 -8.234 1 97.19 114 GLU A C 1
ATOM 927 O O . GLU A 1 114 ? 9.742 -23.719 -7.602 1 97.19 114 GLU A O 1
ATOM 932 N N . THR A 1 115 ? 10.734 -25.422 -8.688 1 98.38 115 THR A N 1
ATOM 933 C CA . THR A 1 115 ? 9.523 -26.234 -8.664 1 98.38 115 THR A CA 1
ATOM 934 C C . THR A 1 115 ? 9.586 -27.281 -7.551 1 98.38 115 THR A C 1
ATOM 936 O O . THR A 1 115 ? 8.578 -27.922 -7.238 1 98.38 115 THR A O 1
ATOM 939 N N . ASN A 1 116 ? 10.703 -27.422 -6.867 1 98 116 ASN A N 1
ATOM 940 C CA . ASN A 1 116 ? 10.883 -28.5 -5.902 1 98 116 ASN A CA 1
ATOM 941 C C . ASN A 1 116 ? 9.953 -28.344 -4.699 1 98 116 ASN A C 1
ATOM 943 O O . ASN A 1 116 ? 9.383 -29.328 -4.223 1 98 116 ASN A O 1
ATOM 947 N N . ASP A 1 117 ? 9.867 -27.156 -4.219 1 98.5 117 ASP A N 1
ATOM 948 C CA . ASP A 1 117 ? 9.023 -26.938 -3.055 1 98.5 117 ASP A CA 1
ATOM 949 C C . ASP A 1 117 ? 7.551 -27.188 -3.387 1 98.5 117 ASP A C 1
ATOM 951 O O . ASP A 1 117 ? 6.824 -27.781 -2.594 1 98.5 117 ASP A O 1
ATOM 955 N N . ALA A 1 118 ? 7.121 -26.688 -4.535 1 98.62 118 ALA A N 1
ATOM 956 C CA . ALA A 1 118 ? 5.758 -26.938 -4.988 1 98.62 118 ALA A CA 1
ATOM 957 C C . ALA A 1 118 ? 5.5 -28.438 -5.141 1 98.62 118 ALA A C 1
ATOM 959 O O . ALA A 1 118 ? 4.457 -28.938 -4.719 1 98.62 118 ALA A O 1
ATOM 960 N N . ARG A 1 119 ? 6.414 -29.156 -5.773 1 98.69 119 ARG A N 1
ATOM 961 C CA . ARG A 1 119 ? 6.316 -30.609 -5.961 1 98.69 119 ARG A CA 1
ATOM 962 C C . ARG A 1 119 ? 6.172 -31.328 -4.625 1 98.69 119 ARG A C 1
ATOM 964 O O . ARG A 1 119 ? 5.293 -32.188 -4.461 1 98.69 119 ARG A O 1
ATOM 971 N N . TYR A 1 120 ? 7.039 -30.953 -3.709 1 98.75 120 TYR A N 1
ATOM 972 C CA . TYR A 1 120 ? 6.992 -31.578 -2.395 1 98.75 120 TYR A CA 1
ATOM 973 C C . TYR A 1 120 ? 5.652 -31.312 -1.713 1 98.75 120 TYR A C 1
ATOM 975 O O . TYR A 1 120 ? 5.031 -32.25 -1.186 1 98.75 120 TYR A O 1
ATOM 983 N N . PHE A 1 121 ? 5.242 -30.078 -1.728 1 98.81 121 PHE A N 1
ATOM 984 C CA . PHE A 1 121 ? 4.004 -29.672 -1.068 1 98.81 121 PHE A CA 1
ATOM 985 C C . PHE A 1 121 ? 2.812 -30.438 -1.636 1 98.81 121 PHE A C 1
ATOM 987 O O . PHE A 1 121 ? 2 -30.984 -0.884 1 98.81 121 PHE A O 1
ATOM 994 N N . LEU A 1 122 ? 2.699 -30.5 -2.943 1 98.75 122 LEU A N 1
ATOM 995 C CA . LEU A 1 122 ? 1.552 -31.141 -3.588 1 98.75 122 LEU A CA 1
ATOM 996 C C . LEU A 1 122 ? 1.523 -32.625 -3.305 1 98.75 122 LEU A C 1
ATOM 998 O O . LEU A 1 122 ? 0.457 -33.219 -3.068 1 98.75 122 LEU A O 1
ATOM 1002 N N . ASN A 1 123 ? 2.674 -33.25 -3.316 1 98.5 123 ASN A N 1
ATOM 1003 C CA . ASN A 1 123 ? 2.744 -34.656 -2.955 1 98.5 123 ASN A CA 1
ATOM 1004 C C . ASN A 1 123 ? 2.385 -34.906 -1.489 1 98.5 123 ASN A C 1
ATOM 1006 O O . ASN A 1 123 ? 1.632 -35.812 -1.162 1 98.5 123 ASN A O 1
ATOM 1010 N N . TRP A 1 124 ? 2.957 -34.062 -0.667 1 98.62 124 TRP A N 1
ATOM 1011 C CA . TRP A 1 124 ? 2.674 -34.125 0.763 1 98.62 124 TRP A CA 1
ATOM 1012 C C . TRP A 1 124 ? 1.181 -33.969 1.03 1 98.62 124 TRP A C 1
ATOM 1014 O O . TRP A 1 124 ? 0.622 -34.688 1.88 1 98.62 124 TRP A O 1
ATOM 1024 N N . LEU A 1 125 ? 0.604 -33.062 0.361 1 98.44 125 LEU A N 1
ATOM 1025 C CA . LEU A 1 125 ? -0.815 -32.781 0.523 1 98.44 125 LEU A CA 1
ATOM 1026 C C . LEU A 1 125 ? -1.662 -34 0.225 1 98.44 125 LEU A C 1
ATOM 1028 O O . LEU A 1 125 ? -2.57 -34.344 0.988 1 98.44 125 LEU A O 1
ATOM 1032 N N . LYS A 1 126 ? -1.392 -34.688 -0.869 1 97.38 126 LYS A N 1
ATOM 1033 C CA . LYS A 1 126 ? -2.107 -35.875 -1.259 1 97.38 126 LYS A CA 1
ATOM 1034 C C . LYS A 1 126 ? -1.887 -37 -0.246 1 97.38 126 LYS A C 1
ATOM 1036 O O . LYS A 1 126 ? -2.83 -37.688 0.134 1 97.38 126 LYS A O 1
ATOM 1041 N N . GLN A 1 127 ? -0.703 -37.156 0.23 1 97.88 127 GLN A N 1
ATOM 1042 C CA . GLN A 1 127 ? -0.35 -38.219 1.165 1 97.88 127 GLN A CA 1
ATOM 1043 C C . GLN A 1 127 ? -0.96 -37.938 2.541 1 97.88 127 GLN A C 1
ATOM 1045 O O . GLN A 1 127 ? -1.41 -38.875 3.207 1 97.88 127 GLN A O 1
ATOM 1050 N N . THR A 1 128 ? -0.979 -36.719 2.938 1 98 128 THR A N 1
ATOM 1051 C CA . THR A 1 128 ? -1.347 -36.375 4.305 1 98 128 THR A CA 1
ATOM 1052 C C . THR A 1 128 ? -2.859 -36.219 4.43 1 98 128 THR A C 1
ATOM 1054 O O . THR A 1 128 ? -3.457 -36.656 5.414 1 98 128 THR A O 1
ATOM 1057 N N . TYR A 1 129 ? -3.453 -35.562 3.434 1 97.75 129 TYR A N 1
ATOM 1058 C CA . TYR A 1 129 ? -4.859 -35.219 3.6 1 97.75 129 TYR A CA 1
ATOM 1059 C C . TYR A 1 129 ? -5.727 -35.938 2.576 1 97.75 129 TYR A C 1
ATOM 1061 O O . TYR A 1 129 ? -6.922 -35.656 2.461 1 97.75 129 TYR A O 1
ATOM 1069 N N . GLY A 1 130 ? -5.09 -36.844 1.771 1 96.88 130 GLY A N 1
ATOM 1070 C CA . GLY A 1 130 ? -5.859 -37.688 0.875 1 96.88 130 GLY A CA 1
ATOM 1071 C C . GLY A 1 130 ? -5.969 -37.125 -0.531 1 96.88 130 GLY A C 1
ATOM 1072 O O . GLY A 1 130 ? -5.434 -36.062 -0.821 1 96.88 130 GLY A O 1
ATOM 1073 N N . ASP A 1 131 ? -6.691 -37.938 -1.331 1 96.31 131 ASP A N 1
ATOM 1074 C CA . ASP A 1 131 ? -6.824 -37.625 -2.752 1 96.31 131 ASP A CA 1
ATOM 1075 C C . ASP A 1 131 ? -8.211 -37.094 -3.068 1 96.31 131 ASP A C 1
ATOM 1077 O O . ASP A 1 131 ? -9.188 -37.844 -3.098 1 96.31 131 ASP A O 1
ATOM 1081 N N . VAL A 1 132 ? -8.25 -35.844 -3.25 1 97.25 132 VAL A N 1
ATOM 1082 C CA . VAL A 1 132 ? -9.469 -35.156 -3.666 1 97.25 132 VAL A CA 1
ATOM 1083 C C . VAL A 1 132 ? -9.164 -34.25 -4.855 1 97.25 132 VAL A C 1
ATOM 1085 O O . VAL A 1 132 ? -7.996 -33.969 -5.141 1 97.25 132 VAL A O 1
ATOM 1088 N N . PRO A 1 133 ? -10.203 -33.906 -5.617 1 98 133 PRO A N 1
ATOM 1089 C CA . PRO A 1 133 ? -9.922 -32.969 -6.715 1 98 133 PRO A CA 1
ATOM 1090 C C . PRO A 1 133 ? -9.141 -31.734 -6.262 1 98 133 PRO A C 1
ATOM 1092 O O . PRO A 1 133 ? -9.516 -31.094 -5.277 1 98 133 PRO A O 1
ATOM 1095 N N . THR A 1 134 ? -8.023 -31.453 -6.957 1 98.5 134 THR A N 1
ATOM 1096 C CA . THR A 1 134 ? -7.105 -30.391 -6.586 1 98.5 134 THR A CA 1
ATOM 1097 C C . THR A 1 134 ? -6.719 -29.562 -7.805 1 98.5 134 THR A C 1
ATOM 1099 O O . THR A 1 134 ? -6.379 -30.109 -8.859 1 98.5 134 THR A O 1
ATOM 1102 N N . SER A 1 135 ? -6.891 -28.266 -7.66 1 98.69 135 SER A N 1
ATOM 1103 C CA . SER A 1 135 ? -6.426 -27.344 -8.695 1 98.69 135 SER A CA 1
ATOM 1104 C C . SER A 1 135 ? -5.434 -26.328 -8.133 1 98.69 135 SER A C 1
ATOM 1106 O O . SER A 1 135 ? -5.293 -26.203 -6.914 1 98.69 135 SER A O 1
ATOM 1108 N N . ALA A 1 136 ? -4.734 -25.656 -9.07 1 98.88 136 ALA A N 1
ATOM 1109 C CA . ALA A 1 136 ? -3.75 -24.656 -8.656 1 98.88 136 ALA A CA 1
ATOM 1110 C C . ALA A 1 136 ? -3.861 -23.391 -9.5 1 98.88 136 ALA A C 1
ATOM 1112 O O . ALA A 1 136 ? -4.238 -23.453 -10.672 1 98.88 136 ALA A O 1
ATOM 1113 N N . VAL A 1 137 ? -3.561 -22.328 -8.836 1 98.94 137 VAL A N 1
ATOM 1114 C CA . VAL A 1 137 ? -3.475 -21.047 -9.516 1 98.94 137 VAL A CA 1
ATOM 1115 C C . VAL A 1 137 ? -2.135 -20.375 -9.203 1 98.94 137 VAL A C 1
ATOM 1117 O O . VAL A 1 137 ? -1.666 -20.422 -8.062 1 98.94 137 VAL A O 1
ATOM 1120 N N . GLY A 1 138 ? -1.488 -19.859 -10.188 1 98.88 138 GLY A N 1
ATOM 1121 C CA . GLY A 1 138 ? -0.265 -19.094 -10.023 1 98.88 138 GLY A CA 1
ATOM 1122 C C . GLY A 1 138 ? -0.367 -17.688 -10.586 1 98.88 138 GLY A C 1
ATOM 1123 O O . GLY A 1 138 ? -0.898 -17.484 -11.68 1 98.88 138 GLY A O 1
ATOM 1124 N N . TYR A 1 139 ? 0.11 -16.719 -9.812 1 98.75 139 TYR A N 1
ATOM 1125 C CA . TYR A 1 139 ? 0.111 -15.328 -10.242 1 98.75 139 TYR A CA 1
ATOM 1126 C C . TYR A 1 139 ? 1.526 -14.852 -10.539 1 98.75 139 TYR A C 1
ATOM 1128 O O . TYR A 1 139 ? 2.453 -15.109 -9.773 1 98.75 139 TYR A O 1
ATOM 1136 N N . SER A 1 140 ? 1.683 -14.109 -11.664 1 98.31 140 SER A N 1
ATOM 1137 C CA . SER A 1 140 ? 2.973 -13.516 -12.016 1 98.31 140 SER A CA 1
ATOM 1138 C C . SER A 1 140 ? 4.082 -14.562 -11.977 1 98.31 140 SER A C 1
ATOM 1140 O O . SER A 1 140 ? 3.988 -15.602 -12.641 1 98.31 140 SER A O 1
ATOM 1142 N N . ILE A 1 141 ? 5.113 -14.453 -11.133 1 98.19 141 ILE A N 1
ATOM 1143 C CA . ILE A 1 141 ? 6.199 -15.43 -11.117 1 98.19 141 ILE A CA 1
ATOM 1144 C C . ILE A 1 141 ? 5.684 -16.766 -10.602 1 98.19 141 ILE A C 1
ATOM 1146 O O . ILE A 1 141 ? 6.156 -17.828 -11.031 1 98.19 141 ILE A O 1
ATOM 1150 N N . GLY A 1 142 ? 4.695 -16.719 -9.688 1 98.69 142 GLY A N 1
ATOM 1151 C CA . GLY A 1 142 ? 4.078 -17.953 -9.242 1 98.69 142 GLY A CA 1
ATOM 1152 C C . GLY A 1 142 ? 3.404 -18.734 -10.359 1 98.69 142 GLY A C 1
ATOM 1153 O O . GLY A 1 142 ? 3.334 -19.953 -10.32 1 98.69 142 GLY A O 1
ATOM 1154 N N . GLY A 1 143 ? 2.895 -17.969 -11.32 1 98.81 143 GLY A N 1
ATOM 1155 C CA . GLY A 1 143 ? 2.355 -18.609 -12.516 1 98.81 143 GLY A CA 1
ATOM 1156 C C . GLY A 1 143 ? 3.412 -19.297 -13.352 1 98.81 143 GLY A C 1
ATOM 1157 O O . GLY A 1 143 ? 3.184 -20.391 -13.867 1 98.81 143 GLY A O 1
ATOM 1158 N N . ASN A 1 144 ? 4.527 -18.641 -13.5 1 98.88 144 ASN A N 1
ATOM 1159 C CA . ASN A 1 144 ? 5.629 -19.266 -14.227 1 98.88 144 ASN A CA 1
ATOM 1160 C C . ASN A 1 144 ? 6.105 -20.547 -13.523 1 98.88 144 ASN A C 1
ATOM 1162 O O . ASN A 1 144 ? 6.34 -21.562 -14.18 1 98.88 144 ASN A O 1
ATOM 1166 N N . VAL A 1 145 ? 6.223 -20.5 -12.211 1 98.88 145 VAL A N 1
ATOM 1167 C CA . VAL A 1 145 ? 6.633 -21.656 -11.422 1 98.88 145 VAL A CA 1
ATOM 1168 C C . VAL A 1 145 ? 5.637 -22.797 -11.633 1 98.88 145 VAL A C 1
ATOM 1170 O O . VAL A 1 145 ? 6.035 -23.938 -11.867 1 98.88 145 VAL A O 1
ATOM 1173 N N . LEU A 1 146 ? 4.398 -22.484 -11.57 1 98.94 146 LEU A N 1
ATOM 1174 C CA . LEU A 1 146 ? 3.355 -23.484 -11.734 1 98.94 146 LEU A CA 1
ATOM 1175 C C . LEU A 1 146 ? 3.426 -24.125 -13.125 1 98.94 146 LEU A C 1
ATOM 1177 O O . LEU A 1 146 ? 3.35 -25.344 -13.25 1 98.94 146 LEU A O 1
ATOM 1181 N N . ALA A 1 147 ? 3.605 -23.297 -14.117 1 98.88 147 ALA A N 1
ATOM 1182 C CA . ALA A 1 147 ? 3.697 -23.812 -15.484 1 98.88 147 ALA A CA 1
ATOM 1183 C C . ALA A 1 147 ? 4.918 -24.703 -15.648 1 98.88 147 ALA A C 1
ATOM 1185 O O . ALA A 1 147 ? 4.836 -25.766 -16.281 1 98.88 147 ALA A O 1
ATOM 1186 N N . CYS A 1 148 ? 6.012 -24.312 -15.086 1 98.88 148 CYS A N 1
ATOM 1187 C CA . CYS A 1 148 ? 7.203 -25.156 -15.117 1 98.88 148 CYS A CA 1
ATOM 1188 C C . CYS A 1 148 ? 6.949 -26.484 -14.422 1 98.88 148 CYS A C 1
ATOM 1190 O O . CYS A 1 148 ? 7.305 -27.531 -14.953 1 98.88 148 CYS A O 1
ATOM 1192 N N . TYR A 1 149 ? 6.371 -26.438 -13.281 1 98.88 149 TYR A N 1
ATOM 1193 C CA . TYR A 1 149 ? 6.039 -27.641 -12.539 1 98.88 149 TYR A CA 1
ATOM 1194 C C . TYR A 1 149 ? 5.18 -28.578 -13.383 1 98.88 149 TYR A C 1
ATOM 1196 O O . TYR A 1 149 ? 5.453 -29.781 -13.469 1 98.88 149 TYR A O 1
ATOM 1204 N N . LEU A 1 150 ? 4.172 -28.078 -13.984 1 98.88 150 LEU A N 1
ATOM 1205 C CA . LEU A 1 150 ? 3.256 -28.875 -14.797 1 98.88 150 LEU A CA 1
ATOM 1206 C C . LEU A 1 150 ? 3.988 -29.5 -15.977 1 98.88 150 LEU A C 1
ATOM 1208 O O . LEU A 1 150 ? 3.736 -30.656 -16.312 1 98.88 150 LEU A O 1
ATOM 1212 N N . ALA A 1 151 ? 4.812 -28.734 -16.562 1 98.75 151 ALA A N 1
ATOM 1213 C CA . ALA A 1 151 ? 5.57 -29.234 -17.703 1 98.75 151 ALA A CA 1
ATOM 1214 C C . ALA A 1 151 ? 6.523 -30.344 -17.281 1 98.75 151 ALA A C 1
ATOM 1216 O O . ALA A 1 151 ? 6.73 -31.312 -18.031 1 98.75 151 ALA A O 1
ATOM 1217 N N . GLU A 1 152 ? 7.133 -30.188 -16.172 1 98.75 152 GLU A N 1
ATOM 1218 C CA . GLU A 1 152 ? 8.078 -31.172 -15.664 1 98.75 152 GLU A CA 1
ATOM 1219 C C . GLU A 1 152 ? 7.371 -32.469 -15.266 1 98.75 152 GLU A C 1
ATOM 1221 O O . GLU A 1 152 ? 7.859 -33.562 -15.562 1 98.75 152 GLU A O 1
ATOM 1226 N N . GLU A 1 153 ? 6.23 -32.312 -14.648 1 98.44 153 GLU A N 1
ATOM 1227 C CA . GLU A 1 153 ? 5.539 -33.469 -14.07 1 98.44 153 GLU A CA 1
ATOM 1228 C C . GLU A 1 153 ? 4.664 -34.156 -15.109 1 98.44 153 GLU A C 1
ATOM 1230 O O . GLU A 1 153 ? 4.426 -35.344 -15.023 1 98.44 153 GLU A O 1
ATOM 1235 N N . LYS A 1 154 ? 4.148 -33.375 -16.047 1 97.62 154 LYS A N 1
ATOM 1236 C CA . LYS A 1 154 ? 3.262 -33.906 -17.078 1 97.62 154 LYS A CA 1
ATOM 1237 C C . LYS A 1 154 ? 2.102 -34.688 -16.469 1 97.62 154 LYS A C 1
ATOM 1239 O O . LYS A 1 154 ? 1.367 -34.156 -15.633 1 97.62 154 LYS A O 1
ATOM 1244 N N . THR A 1 155 ? 2.076 -36 -16.719 1 96.62 155 THR A N 1
ATOM 1245 C CA . THR A 1 155 ? 0.95 -36.812 -16.281 1 96.62 155 THR A CA 1
ATOM 1246 C C . THR A 1 155 ? 1.049 -37.094 -14.781 1 96.62 155 THR A C 1
ATOM 1248 O O . THR A 1 155 ? 0.075 -37.531 -14.164 1 96.62 155 THR A O 1
ATOM 1251 N N . ASN A 1 156 ? 2.17 -36.812 -14.195 1 97.62 156 ASN A N 1
ATOM 1252 C CA . ASN A 1 156 ? 2.367 -37.094 -12.773 1 97.62 156 ASN A CA 1
ATOM 1253 C C . ASN A 1 156 ? 2.025 -35.875 -11.922 1 97.62 156 ASN A C 1
ATOM 1255 O O . ASN A 1 156 ? 2.158 -35.906 -10.695 1 97.62 156 ASN A O 1
ATOM 1259 N N . ALA A 1 157 ? 1.569 -34.812 -12.586 1 98.12 157 ALA A N 1
ATOM 1260 C CA . ALA A 1 157 ? 1.194 -33.625 -11.828 1 98.12 157 ALA A CA 1
ATOM 1261 C C . ALA A 1 157 ? 0.056 -33.938 -10.859 1 98.12 157 ALA A C 1
ATOM 1263 O O . ALA A 1 157 ? -0.888 -34.625 -11.203 1 98.12 157 ALA A O 1
ATOM 1264 N N . GLN A 1 158 ? 0.16 -33.438 -9.641 1 98.19 158 GLN A N 1
ATOM 1265 C CA . GLN A 1 158 ? -0.813 -33.719 -8.594 1 98.19 158 GLN A CA 1
ATOM 1266 C C . GLN A 1 158 ? -1.913 -32.656 -8.562 1 98.19 158 GLN A C 1
ATOM 1268 O O . GLN A 1 158 ? -2.314 -32.219 -7.484 1 98.19 158 GLN A O 1
ATOM 1273 N N . VAL A 1 159 ? -2.289 -32.125 -9.727 1 98.25 159 VAL A N 1
ATOM 1274 C CA . VAL A 1 159 ? -3.41 -31.203 -9.844 1 98.25 159 VAL A CA 1
ATOM 1275 C C . VAL A 1 159 ? -4.281 -31.594 -11.039 1 98.25 159 VAL A C 1
ATOM 1277 O O . VAL A 1 159 ? -3.773 -32.062 -12.055 1 98.25 159 VAL A O 1
ATOM 1280 N N . ASN A 1 160 ? -5.543 -31.359 -10.93 1 97.75 160 ASN A N 1
ATOM 1281 C CA . ASN A 1 160 ? -6.504 -31.734 -11.961 1 97.75 160 ASN A CA 1
ATOM 1282 C C . ASN A 1 160 ? -6.629 -30.641 -13.023 1 97.75 160 ASN A C 1
ATOM 1284 O O . ASN A 1 160 ? -6.988 -30.938 -14.172 1 97.75 160 ASN A O 1
ATOM 1288 N N . ALA A 1 161 ? -6.414 -29.453 -12.68 1 98.56 161 ALA A N 1
ATOM 1289 C CA . ALA A 1 161 ? -6.465 -28.266 -13.539 1 98.56 161 ALA A CA 1
ATOM 1290 C C . ALA A 1 161 ? -5.688 -27.109 -12.93 1 98.56 161 ALA A C 1
ATOM 1292 O O . ALA A 1 161 ? -5.445 -27.094 -11.719 1 98.56 161 ALA A O 1
ATOM 1293 N N . ALA A 1 162 ? -5.27 -26.188 -13.773 1 98.88 162 ALA A N 1
ATOM 1294 C CA . ALA A 1 162 ? -4.48 -25.062 -13.281 1 98.88 162 ALA A CA 1
ATOM 1295 C C . ALA A 1 162 ? -4.82 -23.781 -14.031 1 98.88 162 ALA A C 1
ATOM 1297 O O . ALA A 1 162 ? -5.316 -23.828 -15.156 1 98.88 162 ALA A O 1
ATOM 1298 N N . VAL A 1 163 ? -4.617 -22.656 -13.383 1 98.88 163 VAL A N 1
ATOM 1299 C CA . VAL A 1 163 ? -4.762 -21.344 -13.984 1 98.88 163 VAL A CA 1
ATOM 1300 C C . VAL A 1 163 ? -3.498 -20.516 -13.734 1 98.88 163 VAL A C 1
ATOM 1302 O O . VAL A 1 163 ? -2.957 -20.516 -12.625 1 98.88 163 VAL A O 1
ATOM 1305 N N . VAL A 1 164 ? -3.023 -19.891 -14.734 1 98.69 164 VAL A N 1
ATOM 1306 C CA . VAL A 1 164 ? -1.88 -18.984 -14.656 1 98.69 164 VAL A CA 1
ATOM 1307 C C . VAL A 1 164 ? -2.307 -17.578 -15.062 1 98.69 164 VAL A C 1
ATOM 1309 O O . VAL A 1 164 ? -2.893 -17.375 -16.125 1 98.69 164 VAL A O 1
ATOM 1312 N N . VAL A 1 165 ? -1.97 -16.625 -14.188 1 98.69 165 VAL A N 1
ATOM 1313 C CA . VAL A 1 165 ? -2.416 -15.25 -14.414 1 98.69 165 VAL A CA 1
ATOM 1314 C C . VAL A 1 165 ? -1.207 -14.328 -14.523 1 98.69 165 VAL A C 1
ATOM 1316 O O . VAL A 1 165 ? -0.35 -14.305 -13.633 1 98.69 165 VAL A O 1
ATOM 1319 N N . SER A 1 166 ? -1.135 -13.539 -15.609 1 98.44 166 SER A N 1
ATOM 1320 C CA . SER A 1 166 ? -0.12 -12.508 -15.789 1 98.44 166 SER A CA 1
ATOM 1321 C C . SER A 1 166 ? 1.282 -13.062 -15.562 1 98.44 166 SER A C 1
ATOM 1323 O O . SER A 1 166 ? 2.107 -12.43 -14.906 1 98.44 166 SER A O 1
ATOM 1325 N N . ALA A 1 167 ? 1.544 -14.242 -16.062 1 98.56 167 ALA A N 1
ATOM 1326 C CA . ALA A 1 167 ? 2.824 -14.906 -15.836 1 98.56 167 ALA A CA 1
ATOM 1327 C C . ALA A 1 167 ? 3.863 -14.469 -16.859 1 98.56 167 ALA A C 1
ATOM 1329 O O . ALA A 1 167 ? 3.582 -14.438 -18.062 1 98.56 167 ALA A O 1
ATOM 1330 N N . PRO A 1 168 ? 5.016 -14.078 -16.406 1 98.31 168 PRO A N 1
ATOM 1331 C CA . PRO A 1 168 ? 6.117 -13.812 -17.328 1 98.31 168 PRO A CA 1
ATOM 1332 C C . PRO A 1 168 ? 6.699 -15.086 -17.938 1 98.31 168 PRO A C 1
ATOM 1334 O O . PRO A 1 168 ? 7.797 -15.508 -17.562 1 98.31 168 PRO A O 1
ATOM 1337 N N . LEU A 1 169 ? 6.082 -15.578 -18.938 1 98.5 169 LEU A N 1
ATOM 1338 C CA . LEU A 1 169 ? 6.41 -16.875 -19.516 1 98.5 169 LEU A CA 1
ATOM 1339 C C . LEU A 1 169 ? 7.727 -16.812 -20.281 1 98.5 169 LEU A C 1
ATOM 1341 O O . LEU A 1 169 ? 8.312 -17.859 -20.594 1 98.5 169 LEU A O 1
ATOM 1345 N N . MET A 1 170 ? 8.133 -15.688 -20.609 1 98.31 170 MET A N 1
ATOM 1346 C CA . MET A 1 170 ? 9.477 -15.406 -21.094 1 98.31 170 MET A CA 1
ATOM 1347 C C . MET A 1 170 ? 10.188 -14.398 -20.203 1 98.31 170 MET A C 1
ATOM 1349 O O . MET A 1 170 ? 10.031 -13.188 -20.375 1 98.31 170 MET A O 1
ATOM 1353 N N . LEU A 1 171 ? 11.039 -14.914 -19.375 1 98.31 171 LEU A N 1
ATOM 1354 C CA . LEU A 1 171 ? 11.531 -14.148 -18.234 1 98.31 171 LEU A CA 1
ATOM 1355 C C . LEU A 1 171 ? 12.445 -13.016 -18.703 1 98.31 171 LEU A C 1
ATOM 1357 O O . LEU A 1 171 ? 12.344 -11.891 -18.203 1 98.31 171 LEU A O 1
ATOM 1361 N N . GLU A 1 172 ? 13.344 -13.266 -19.641 1 97.81 172 GLU A N 1
ATOM 1362 C CA . GLU A 1 172 ? 14.289 -12.242 -20.078 1 97.81 172 GLU A CA 1
ATOM 1363 C C . GLU A 1 172 ? 13.57 -11.062 -20.719 1 97.81 172 GLU A C 1
ATOM 1365 O O . GLU A 1 172 ? 13.898 -9.906 -20.469 1 97.81 172 GLU A O 1
ATOM 1370 N N . ALA A 1 173 ? 12.625 -11.375 -21.562 1 97.38 173 ALA A N 1
ATOM 1371 C CA . ALA A 1 173 ? 11.859 -10.328 -22.219 1 97.38 173 ALA A CA 1
ATOM 1372 C C . ALA A 1 173 ? 11.125 -9.453 -21.203 1 97.38 173 ALA A C 1
ATOM 1374 O O . ALA A 1 173 ? 11.078 -8.234 -21.359 1 97.38 173 ALA A O 1
ATOM 1375 N N . CYS A 1 174 ? 10.586 -10.109 -20.203 1 96.94 174 CYS A N 1
ATOM 1376 C CA . CYS A 1 174 ? 9.852 -9.383 -19.172 1 96.94 174 CYS A CA 1
ATOM 1377 C C . CYS A 1 174 ? 10.797 -8.555 -18.312 1 96.94 174 CYS A C 1
ATOM 1379 O O . CYS A 1 174 ? 10.453 -7.445 -17.891 1 96.94 174 CYS A O 1
ATOM 1381 N N . SER A 1 175 ? 11.945 -9.109 -18.016 1 96.75 175 SER A N 1
ATOM 1382 C CA . SER A 1 175 ? 12.969 -8.367 -17.297 1 96.75 175 SER A CA 1
ATOM 1383 C C . SER A 1 175 ? 13.375 -7.102 -18.047 1 96.75 175 SER A C 1
ATOM 1385 O O . SER A 1 175 ? 13.547 -6.043 -17.438 1 96.75 175 SER A O 1
ATOM 1387 N N . ASN A 1 176 ? 13.453 -7.211 -19.328 1 96.44 176 ASN A N 1
ATOM 1388 C CA . ASN A 1 176 ? 13.773 -6.055 -20.172 1 96.44 176 ASN A CA 1
ATOM 1389 C C . ASN A 1 176 ? 12.641 -5.035 -20.172 1 96.44 176 ASN A C 1
ATOM 1391 O O . ASN A 1 176 ? 12.891 -3.828 -20.109 1 96.44 176 ASN A O 1
ATOM 1395 N N . ARG A 1 177 ? 11.492 -5.504 -20.219 1 95.5 177 ARG A N 1
ATOM 1396 C CA . ARG A 1 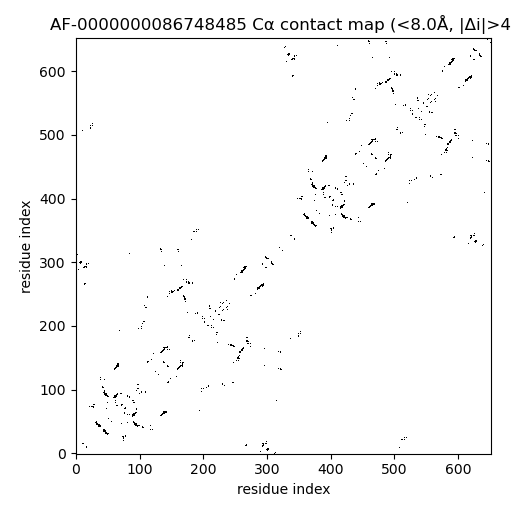177 ? 10.32 -4.637 -20.312 1 95.5 177 ARG A CA 1
ATOM 1397 C C . ARG A 1 177 ? 10.141 -3.807 -19.047 1 95.5 177 ARG A C 1
ATOM 1399 O O . ARG A 1 177 ? 9.805 -2.623 -19.125 1 95.5 177 ARG A O 1
ATOM 1406 N N . ILE A 1 178 ? 10.32 -4.406 -17.875 1 94.5 178 ILE A N 1
ATOM 1407 C CA . ILE A 1 178 ? 10.031 -3.732 -16.609 1 94.5 178 ILE A CA 1
ATOM 1408 C C . ILE A 1 178 ? 11.07 -2.643 -16.359 1 94.5 178 ILE A C 1
ATOM 1410 O O . ILE A 1 178 ? 10.867 -1.772 -15.508 1 94.5 178 ILE A O 1
ATOM 1414 N N . GLU A 1 179 ? 12.156 -2.66 -17.125 1 93.25 179 GLU A N 1
ATOM 1415 C CA . GLU A 1 179 ? 13.219 -1.673 -16.969 1 93.25 179 GLU A CA 1
ATOM 1416 C C . GLU A 1 179 ? 12.953 -0.444 -17.844 1 93.25 179 GLU A C 1
ATOM 1418 O O . GLU A 1 179 ? 13.781 0.469 -17.906 1 93.25 179 GLU A O 1
ATOM 1423 N N . ARG A 1 180 ? 11.781 -0.474 -18.484 1 90.81 180 ARG A N 1
ATOM 1424 C CA . ARG A 1 180 ? 11.508 0.614 -19.422 1 90.81 180 ARG A CA 1
ATOM 1425 C C . ARG A 1 180 ? 10.336 1.463 -18.953 1 90.81 180 ARG A C 1
ATOM 1427 O O . ARG A 1 180 ? 9.352 0.936 -18.422 1 90.81 180 ARG A O 1
ATOM 1434 N N . GLY A 1 181 ? 10.484 2.777 -19.141 1 86.94 181 GLY A N 1
ATOM 1435 C CA . GLY A 1 181 ? 9.367 3.686 -18.922 1 86.94 181 GLY A CA 1
ATOM 1436 C C . GLY A 1 181 ? 8.859 3.674 -17.484 1 86.94 181 GLY A C 1
ATOM 1437 O O . GLY A 1 181 ? 9.648 3.568 -16.547 1 86.94 181 GLY A O 1
ATOM 1438 N N . PHE A 1 182 ? 7.477 3.826 -17.359 1 84.56 182 PHE A N 1
ATOM 1439 C CA . PHE A 1 182 ? 6.855 3.943 -16.031 1 84.56 182 PHE A CA 1
ATOM 1440 C C . PHE A 1 182 ? 6.953 2.627 -15.273 1 84.56 182 PHE A C 1
ATOM 1442 O O . PHE A 1 182 ? 6.828 2.605 -14.047 1 84.56 182 PHE A O 1
ATOM 1449 N N . SER A 1 183 ? 7.168 1.603 -16 1 90.19 183 SER A N 1
ATOM 1450 C CA . SER A 1 183 ? 7.266 0.293 -15.367 1 90.19 183 SER A CA 1
ATOM 1451 C C . SER A 1 183 ? 8.438 0.232 -14.398 1 90.19 183 SER A C 1
ATOM 1453 O O . SER A 1 183 ? 8.477 -0.618 -13.508 1 90.19 183 SER A O 1
ATOM 1455 N N . GLN A 1 184 ? 9.352 1.126 -14.531 1 89.81 184 GLN A N 1
ATOM 1456 C CA . GLN A 1 184 ? 10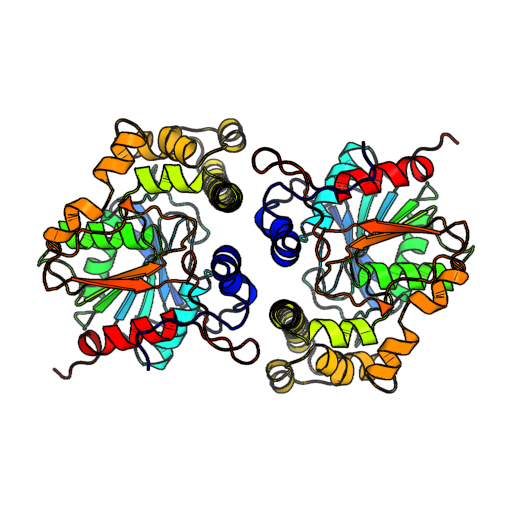.508 1.172 -13.648 1 89.81 184 GLN A CA 1
ATOM 1457 C C . GLN A 1 184 ? 10.094 1.448 -12.203 1 89.81 184 GLN A C 1
ATOM 1459 O O . GLN A 1 184 ? 10.789 1.054 -11.266 1 89.81 184 GLN A O 1
ATOM 1464 N N . VAL A 1 185 ? 8.984 2.096 -12.062 1 86.44 185 VAL A N 1
ATOM 1465 C CA . VAL A 1 185 ? 8.461 2.354 -10.719 1 86.44 185 VAL A CA 1
ATOM 1466 C C . VAL A 1 185 ? 8.07 1.036 -10.055 1 86.44 185 VAL A C 1
ATOM 1468 O O . VAL A 1 185 ? 8.344 0.821 -8.875 1 86.44 185 VAL A O 1
ATOM 1471 N N . TYR A 1 186 ? 7.418 0.197 -10.828 1 90.62 186 TYR A N 1
ATOM 1472 C CA . TYR A 1 186 ? 7.051 -1.117 -10.312 1 90.62 186 TYR A CA 1
ATOM 1473 C C . TYR A 1 186 ? 8.289 -1.948 -10.008 1 90.62 186 TYR A C 1
ATOM 1475 O O . TYR A 1 186 ? 8.328 -2.674 -9.008 1 90.62 186 TYR A O 1
ATOM 1483 N N . GLU A 1 187 ? 9.266 -1.848 -10.898 1 93.12 187 GLU A N 1
ATOM 1484 C CA . GLU A 1 187 ? 10.508 -2.576 -10.648 1 93.12 187 GLU A CA 1
ATOM 1485 C C . GLU A 1 187 ? 11.133 -2.162 -9.328 1 93.12 187 GLU A C 1
ATOM 1487 O O . GLU A 1 187 ? 11.594 -3.01 -8.555 1 93.12 187 GLU A O 1
ATOM 1492 N N . ARG A 1 188 ? 11.219 -0.882 -9.125 1 88.25 188 ARG A N 1
ATOM 1493 C CA . ARG A 1 188 ? 11.797 -0.367 -7.887 1 88.25 188 ARG A CA 1
ATOM 1494 C C . ARG A 1 188 ? 11.023 -0.863 -6.672 1 88.25 188 ARG A C 1
ATOM 1496 O O . ARG A 1 188 ? 11.617 -1.24 -5.66 1 88.25 188 ARG A O 1
ATOM 1503 N N . TYR A 1 189 ? 9.719 -0.875 -6.773 1 89.06 189 TYR A N 1
ATOM 1504 C CA . TYR A 1 189 ? 8.867 -1.362 -5.695 1 89.06 189 TYR A CA 1
ATOM 1505 C C . TYR A 1 189 ? 9.172 -2.82 -5.375 1 89.06 189 TYR A C 1
ATOM 1507 O O . TYR A 1 189 ? 9.375 -3.178 -4.211 1 89.06 189 TYR A O 1
ATOM 1515 N N . LEU A 1 190 ? 9.203 -3.658 -6.387 1 93.12 190 LEU A N 1
ATOM 1516 C CA . LEU A 1 190 ? 9.461 -5.082 -6.215 1 93.12 190 LEU A CA 1
ATOM 1517 C C . LEU A 1 190 ? 10.883 -5.324 -5.711 1 93.12 190 LEU A C 1
ATOM 1519 O O . LEU A 1 190 ? 11.102 -6.176 -4.848 1 93.12 190 LEU A O 1
ATOM 1523 N N . LEU A 1 191 ? 11.836 -4.578 -6.242 1 93.5 191 LEU A N 1
ATOM 1524 C CA . LEU A 1 191 ? 13.227 -4.715 -5.824 1 93.5 191 LEU A CA 1
ATOM 1525 C C . LEU A 1 191 ? 13.391 -4.355 -4.352 1 93.5 191 LEU A C 1
ATOM 1527 O O . LEU A 1 191 ? 14.125 -5.023 -3.621 1 93.5 191 LEU A O 1
ATOM 1531 N N . ASN A 1 192 ? 12.742 -3.322 -3.945 1 89.56 192 ASN A N 1
ATOM 1532 C CA . ASN A 1 192 ? 12.836 -2.922 -2.545 1 89.56 192 ASN A CA 1
ATOM 1533 C C . ASN A 1 192 ? 12.258 -3.988 -1.618 1 89.56 192 ASN A C 1
ATOM 1535 O O . ASN A 1 192 ? 12.766 -4.195 -0.513 1 89.56 192 ASN A O 1
ATOM 1539 N N . SER A 1 193 ? 11.18 -4.578 -2.045 1 92.19 193 SER A N 1
ATOM 1540 C CA . SER A 1 193 ? 10.641 -5.691 -1.278 1 92.19 193 SER A CA 1
ATOM 1541 C C . SER A 1 193 ? 11.641 -6.844 -1.19 1 92.19 193 SER A C 1
ATOM 1543 O O . SER A 1 193 ? 11.805 -7.445 -0.129 1 92.19 193 SER A O 1
ATOM 1545 N N . LEU A 1 194 ? 12.273 -7.098 -2.277 1 94.88 194 LEU A N 1
ATOM 1546 C CA . LEU A 1 194 ? 13.312 -8.125 -2.316 1 94.88 194 LEU A CA 1
ATOM 1547 C C . LEU A 1 194 ? 14.461 -7.781 -1.379 1 94.88 194 LEU A C 1
ATOM 1549 O O . LEU A 1 194 ? 14.945 -8.641 -0.641 1 94.88 194 LEU A O 1
ATOM 1553 N N . LYS A 1 195 ? 14.867 -6.555 -1.421 1 93.38 195 LYS A N 1
ATOM 1554 C CA . LYS A 1 195 ? 15.961 -6.094 -0.57 1 93.38 195 LYS A CA 1
ATOM 1555 C C . LYS A 1 195 ? 15.617 -6.254 0.907 1 93.38 195 LYS A C 1
ATOM 1557 O O . LYS A 1 195 ? 16.453 -6.66 1.709 1 93.38 195 LYS A O 1
ATOM 1562 N N . ARG A 1 196 ? 14.422 -5.961 1.263 1 91.12 196 ARG A N 1
ATOM 1563 C CA . ARG A 1 196 ? 13.984 -6.117 2.648 1 91.12 196 ARG A CA 1
ATOM 1564 C C . ARG A 1 196 ? 14.039 -7.578 3.076 1 91.12 196 ARG A C 1
ATOM 1566 O O . ARG A 1 196 ? 14.484 -7.891 4.18 1 91.12 196 ARG A O 1
ATOM 1573 N N . ASN A 1 197 ? 13.547 -8.336 2.25 1 94.62 197 ASN A N 1
ATOM 1574 C CA . ASN A 1 197 ? 13.516 -9.766 2.535 1 94.62 197 ASN A CA 1
ATOM 1575 C C . ASN A 1 197 ? 14.914 -10.328 2.734 1 94.62 197 ASN A C 1
ATOM 1577 O O . ASN A 1 197 ? 15.172 -11.039 3.709 1 94.62 197 ASN A O 1
ATOM 1581 N N . ILE A 1 198 ? 15.828 -10.031 1.894 1 95.56 198 ILE A N 1
ATOM 1582 C CA . ILE A 1 198 ? 17.156 -10.625 1.981 1 95.56 198 ILE A CA 1
ATOM 1583 C C . ILE A 1 198 ? 17.938 -9.969 3.113 1 95.56 198 ILE A C 1
ATOM 1585 O O . ILE A 1 198 ? 18.828 -10.586 3.705 1 95.56 198 ILE A O 1
ATOM 1589 N N . THR A 1 199 ? 17.656 -8.68 3.369 1 94.88 199 THR A N 1
ATOM 1590 C CA . THR A 1 199 ? 18.25 -8.039 4.535 1 94.88 199 THR A CA 1
ATOM 1591 C C . THR A 1 199 ? 17.875 -8.781 5.816 1 94.88 199 THR A C 1
ATOM 1593 O O . THR A 1 199 ? 18.734 -9.062 6.652 1 94.88 199 THR A O 1
ATOM 1596 N N . ARG A 1 200 ? 16.641 -9.094 5.965 1 94.69 200 ARG A N 1
ATOM 1597 C CA . ARG A 1 200 ? 16.172 -9.859 7.121 1 94.69 200 ARG A CA 1
ATOM 1598 C C . ARG A 1 200 ? 16.906 -11.195 7.219 1 94.69 200 ARG A C 1
ATOM 1600 O O . ARG A 1 200 ? 17.297 -11.617 8.312 1 94.69 200 ARG A O 1
ATOM 1607 N N . LYS A 1 201 ? 17.062 -11.805 6.098 1 96.94 201 LYS A N 1
ATOM 1608 C CA . LYS A 1 201 ? 17.734 -13.094 6.094 1 96.94 201 LYS A CA 1
ATOM 1609 C C . LYS A 1 201 ? 19.188 -12.953 6.508 1 96.94 201 LYS A C 1
ATOM 1611 O O . LYS A 1 201 ? 19.703 -13.742 7.312 1 96.94 201 LYS A O 1
ATOM 1616 N N . LEU A 1 202 ? 19.812 -11.992 5.969 1 96.62 202 LEU A N 1
ATOM 1617 C CA . LEU A 1 202 ? 21.234 -11.781 6.246 1 96.62 202 LEU A CA 1
ATOM 1618 C C . LEU A 1 202 ? 21.453 -11.406 7.707 1 96.62 202 LEU A C 1
ATOM 1620 O O . LEU A 1 202 ? 22.469 -11.758 8.297 1 96.62 202 LEU A O 1
ATOM 1624 N N . LEU A 1 203 ? 20.5 -10.703 8.266 1 95.12 203 LEU A N 1
ATOM 1625 C CA . LEU A 1 203 ? 20.609 -10.344 9.672 1 95.12 203 LEU A CA 1
ATOM 1626 C C . LEU A 1 203 ? 20.422 -11.57 10.562 1 95.12 203 LEU A C 1
ATOM 1628 O O . LEU A 1 203 ? 21.109 -11.719 11.578 1 95.12 203 LEU A O 1
ATOM 1632 N N . ARG A 1 204 ? 19.562 -12.406 10.18 1 96.06 204 ARG A N 1
ATOM 1633 C CA . ARG A 1 204 ? 19.297 -13.609 10.961 1 96.06 204 ARG A CA 1
ATOM 1634 C C . ARG A 1 204 ? 20.375 -14.664 10.727 1 96.06 204 ARG A C 1
ATOM 1636 O O . ARG A 1 204 ? 20.766 -15.375 11.648 1 96.06 204 ARG A O 1
ATOM 1643 N N . TYR A 1 205 ? 20.734 -14.82 9.477 1 96.69 205 TYR A N 1
ATOM 1644 C CA . TYR A 1 205 ? 21.719 -15.812 9.062 1 96.69 205 TYR A CA 1
ATOM 1645 C C . TYR A 1 205 ? 22.859 -15.156 8.281 1 96.69 205 TYR A C 1
ATOM 1647 O O . TYR A 1 205 ? 22.875 -15.219 7.047 1 96.69 205 TYR A O 1
ATOM 1655 N N . PRO A 1 206 ? 23.812 -14.719 9.016 1 95.19 206 PRO A N 1
ATOM 1656 C CA . PRO A 1 206 ? 24.938 -14.062 8.344 1 95.19 206 PRO A CA 1
ATOM 1657 C C . PRO A 1 206 ? 25.656 -14.984 7.359 1 95.19 206 PRO A C 1
ATOM 1659 O O . PRO A 1 206 ? 25.812 -16.188 7.629 1 95.19 206 PRO A O 1
ATOM 1662 N N . ASN A 1 207 ? 26 -14.539 6.188 1 93.69 207 ASN A N 1
ATOM 1663 C CA . ASN A 1 207 ? 26.75 -15.234 5.148 1 93.69 207 ASN A CA 1
ATOM 1664 C C . ASN A 1 207 ? 25.906 -16.297 4.461 1 93.69 207 ASN A C 1
ATOM 1666 O O . ASN A 1 207 ? 26.453 -17.234 3.865 1 93.69 207 ASN A O 1
ATOM 1670 N N . SER A 1 208 ? 24.562 -16.172 4.605 1 95.81 208 SER A N 1
ATOM 1671 C CA . SER A 1 208 ? 23.672 -17.141 3.986 1 95.81 208 SER A CA 1
ATOM 1672 C C . SER A 1 208 ? 23.5 -16.859 2.494 1 95.81 208 SER A C 1
ATOM 1674 O O . SER A 1 208 ? 23.047 -17.734 1.746 1 95.81 208 SER A O 1
ATOM 1676 N N . LEU A 1 209 ? 23.906 -15.734 2.076 1 96.62 209 LEU A N 1
ATOM 1677 C CA . LEU A 1 209 ? 23.797 -15.328 0.681 1 96.62 209 LEU A CA 1
ATOM 1678 C C . LEU A 1 209 ? 25.109 -14.703 0.201 1 96.62 209 LEU A C 1
ATOM 1680 O O . LEU A 1 209 ? 25.906 -14.203 1.008 1 96.62 209 LEU A O 1
ATOM 1684 N N . PRO A 1 210 ? 25.375 -14.789 -1.087 1 96.94 210 PRO A N 1
ATOM 1685 C CA . PRO A 1 210 ? 26.641 -14.266 -1.632 1 96.94 210 PRO A CA 1
ATOM 1686 C C . PRO A 1 210 ? 26.609 -12.758 -1.847 1 96.94 210 PRO A C 1
ATOM 1688 O O . PRO A 1 210 ? 27.062 -12.266 -2.885 1 96.94 210 PRO A O 1
ATOM 1691 N N . ILE A 1 211 ? 26.016 -12.039 -0.981 1 96.5 211 ILE A N 1
ATOM 1692 C CA . ILE A 1 211 ? 25.922 -10.578 -1.001 1 96.5 211 ILE A CA 1
ATOM 1693 C C . ILE A 1 211 ? 25.922 -10.047 0.429 1 96.5 211 ILE A C 1
ATOM 1695 O O . ILE A 1 211 ? 25.438 -10.711 1.351 1 96.5 211 ILE A O 1
ATOM 1699 N N . ASN A 1 212 ? 26.5 -8.93 0.666 1 95.88 212 ASN A N 1
ATOM 1700 C CA . ASN A 1 212 ? 26.469 -8.32 1.99 1 95.88 212 ASN A CA 1
ATOM 1701 C C . ASN A 1 212 ? 25.469 -7.156 2.043 1 95.88 212 ASN A C 1
ATOM 1703 O O . ASN A 1 212 ? 24.906 -6.773 1.021 1 95.88 212 ASN A O 1
ATOM 1707 N N . LEU A 1 213 ? 25.234 -6.625 3.221 1 94.56 213 LEU A N 1
ATOM 1708 C CA . LEU A 1 213 ? 24.203 -5.625 3.451 1 94.56 213 LEU A CA 1
ATOM 1709 C C . LEU A 1 213 ? 24.484 -4.355 2.658 1 94.56 213 LEU A C 1
ATOM 1711 O O . LEU A 1 213 ? 23.562 -3.717 2.146 1 94.56 213 LEU A O 1
ATOM 1715 N N . SER A 1 214 ? 25.734 -3.955 2.531 1 93.94 214 SER A N 1
ATOM 1716 C CA . SER A 1 214 ? 26.109 -2.771 1.765 1 93.94 214 SER A CA 1
ATOM 1717 C C . SER A 1 214 ? 25.797 -2.953 0.282 1 93.94 214 SER A C 1
ATOM 1719 O O . SER A 1 214 ? 25.344 -2.016 -0.384 1 93.94 214 SER A O 1
ATOM 1721 N N . GLN A 1 215 ? 26.031 -4.094 -0.197 1 95.69 215 GLN A N 1
ATOM 1722 C CA . GLN A 1 215 ? 25.75 -4.41 -1.592 1 95.69 215 GLN A CA 1
ATOM 1723 C C . GLN A 1 215 ? 24.25 -4.438 -1.851 1 95.69 215 GLN A C 1
ATOM 1725 O O . GLN A 1 215 ? 23.781 -4.016 -2.914 1 95.69 215 GLN A O 1
ATOM 1730 N N . VAL A 1 216 ? 23.5 -4.98 -0.885 1 96.25 216 VAL A N 1
ATOM 1731 C CA . VAL A 1 216 ? 22.047 -5.031 -1.002 1 96.25 216 VAL A CA 1
ATOM 1732 C C . VAL A 1 216 ? 21.5 -3.625 -1.224 1 96.25 216 VAL A C 1
ATOM 1734 O O . VAL A 1 216 ? 20.656 -3.412 -2.102 1 96.25 216 VAL A O 1
ATOM 1737 N N . LYS A 1 217 ? 22.016 -2.688 -0.525 1 89.88 217 LYS A N 1
ATOM 1738 C CA . LYS A 1 217 ? 21.562 -1.303 -0.588 1 89.88 217 LYS A CA 1
ATOM 1739 C C . LYS A 1 217 ? 21.844 -0.691 -1.957 1 89.88 217 LYS A C 1
ATOM 1741 O O . LYS A 1 217 ? 21.125 0.206 -2.402 1 89.88 217 LYS A O 1
ATOM 1746 N N . ARG A 1 218 ? 22.812 -1.229 -2.688 1 92.38 218 ARG A N 1
ATOM 1747 C CA . ARG A 1 218 ? 23.281 -0.628 -3.932 1 92.38 218 ARG A CA 1
ATOM 1748 C C . ARG A 1 218 ? 22.594 -1.26 -5.137 1 92.38 218 ARG A C 1
ATOM 1750 O O . ARG A 1 218 ? 22.734 -0.78 -6.262 1 92.38 218 ARG A O 1
ATOM 1757 N N . LEU A 1 219 ? 21.797 -2.273 -4.938 1 94.25 219 LEU A N 1
ATOM 1758 C CA . LEU A 1 219 ? 21.078 -2.895 -6.043 1 94.25 219 LEU A CA 1
ATOM 1759 C C . LEU A 1 219 ? 20.109 -1.904 -6.688 1 94.25 219 LEU A C 1
ATOM 1761 O O . LEU A 1 219 ? 19.375 -1.206 -5.988 1 94.25 219 LEU A O 1
ATOM 1765 N N . LYS A 1 220 ? 20.109 -1.908 -8.016 1 90.81 220 LYS A N 1
ATOM 1766 C CA . LYS A 1 220 ? 19.281 -0.92 -8.711 1 90.81 220 LYS A CA 1
ATOM 1767 C C . LYS A 1 220 ? 18.266 -1.598 -9.617 1 90.81 220 LYS A C 1
ATOM 1769 O O . LYS A 1 220 ? 17.25 -0.988 -9.984 1 90.81 220 LYS A O 1
ATOM 1774 N N . ARG A 1 221 ? 18.547 -2.809 -9.992 1 95.06 221 ARG A N 1
ATOM 1775 C CA . ARG A 1 221 ? 17.688 -3.566 -10.891 1 95.06 221 ARG A CA 1
ATOM 1776 C C . ARG A 1 221 ? 17.453 -4.98 -10.367 1 95.06 221 ARG A C 1
ATOM 1778 O O . ARG A 1 221 ? 18.297 -5.543 -9.68 1 95.06 221 ARG A O 1
ATOM 1785 N N . ILE A 1 222 ? 16.328 -5.516 -10.734 1 97 222 ILE A N 1
ATOM 1786 C CA . ILE A 1 222 ? 16.031 -6.898 -10.375 1 97 222 ILE A CA 1
ATOM 1787 C C . ILE A 1 222 ? 17.031 -7.828 -11.062 1 97 222 ILE A C 1
ATOM 1789 O O . ILE A 1 222 ? 17.469 -8.82 -10.469 1 97 222 ILE A O 1
ATOM 1793 N N . ARG A 1 223 ? 17.422 -7.465 -12.273 1 97.75 223 ARG A N 1
ATOM 1794 C CA . ARG A 1 223 ? 18.391 -8.266 -13.016 1 97.75 223 ARG A CA 1
ATOM 1795 C C . ARG A 1 223 ? 19.719 -8.375 -12.258 1 97.75 223 ARG A C 1
ATOM 1797 O O . ARG A 1 223 ? 20.375 -9.414 -12.305 1 97.75 223 ARG A O 1
ATOM 1804 N N . GLU A 1 224 ? 20.078 -7.293 -11.578 1 97.75 224 GLU A N 1
ATOM 1805 C CA . GLU A 1 224 ? 21.297 -7.312 -10.773 1 97.75 224 GLU A CA 1
ATOM 1806 C C . GLU A 1 224 ? 21.188 -8.305 -9.617 1 97.75 224 GLU A C 1
ATOM 1808 O O . GLU A 1 224 ? 22.141 -9.023 -9.312 1 97.75 224 GLU A O 1
ATOM 1813 N N . PHE A 1 225 ? 20.062 -8.297 -9 1 97.88 225 PHE A N 1
ATOM 1814 C CA . PHE A 1 225 ? 19.797 -9.273 -7.953 1 97.88 225 PHE A CA 1
ATOM 1815 C C . PHE A 1 225 ? 19.906 -10.695 -8.5 1 97.88 225 PHE A C 1
ATOM 1817 O O . PHE A 1 225 ? 20.531 -11.555 -7.871 1 97.88 225 PHE A O 1
ATOM 1824 N N . ASP A 1 226 ? 19.312 -10.93 -9.641 1 98.31 226 ASP A N 1
ATOM 1825 C CA . ASP A 1 226 ? 19.344 -12.25 -10.266 1 98.31 226 ASP A CA 1
ATOM 1826 C C . ASP A 1 226 ? 20.781 -12.648 -10.641 1 98.31 226 ASP A C 1
ATOM 1828 O O . ASP A 1 226 ? 21.141 -13.82 -10.547 1 98.31 226 ASP A O 1
ATOM 1832 N N . GLU A 1 227 ? 21.562 -11.695 -11.016 1 98.06 227 GLU A N 1
ATOM 1833 C CA . GLU A 1 227 ? 22.953 -11.945 -11.391 1 98.06 227 GLU A CA 1
ATOM 1834 C C . GLU A 1 227 ? 23.812 -12.273 -10.172 1 98.06 227 GLU A C 1
ATOM 1836 O O . GLU A 1 227 ? 24.562 -13.25 -10.18 1 98.06 227 GLU A O 1
ATOM 1841 N N . ILE A 1 228 ? 23.625 -11.555 -9.164 1 97.44 228 ILE A N 1
ATOM 1842 C CA . ILE A 1 228 ? 24.547 -11.586 -8.023 1 97.44 228 ILE A CA 1
ATOM 1843 C C . ILE A 1 228 ? 24.094 -12.656 -7.031 1 97.44 228 ILE A C 1
ATOM 1845 O O . ILE A 1 228 ? 24.938 -13.305 -6.398 1 97.44 228 ILE A O 1
ATOM 1849 N N . VAL A 1 229 ? 22.797 -12.867 -6.949 1 97.69 229 VAL A N 1
ATOM 1850 C CA . VAL A 1 229 ? 22.297 -13.742 -5.887 1 97.69 229 VAL A CA 1
ATOM 1851 C C . VAL A 1 229 ? 21.641 -14.977 -6.496 1 97.69 229 VAL A C 1
ATOM 1853 O O . VAL A 1 229 ? 22.172 -16.078 -6.398 1 97.69 229 VAL A O 1
ATOM 1856 N N . THR A 1 230 ? 20.578 -14.82 -7.242 1 97.94 230 THR A N 1
ATOM 1857 C CA . THR A 1 230 ? 19.75 -15.93 -7.711 1 97.94 230 THR A CA 1
ATOM 1858 C C . THR A 1 230 ? 20.594 -16.906 -8.523 1 97.94 230 THR A C 1
ATOM 1860 O O . THR A 1 230 ? 20.562 -18.125 -8.289 1 97.94 230 THR A O 1
ATOM 1863 N N . ALA A 1 231 ? 21.328 -16.406 -9.477 1 98.06 231 ALA A N 1
ATOM 1864 C CA . ALA A 1 231 ? 22.109 -17.281 -10.352 1 98.06 231 ALA A CA 1
ATOM 1865 C C . ALA A 1 231 ? 23.188 -18.016 -9.57 1 98.06 231 ALA A C 1
ATOM 1867 O O . ALA A 1 231 ? 23.359 -19.234 -9.719 1 98.06 231 ALA A O 1
ATOM 1868 N N . LYS A 1 232 ? 23.859 -17.312 -8.719 1 96.94 232 LYS A N 1
ATOM 1869 C CA . LYS A 1 232 ? 25.016 -17.859 -8.016 1 96.94 232 LYS A CA 1
ATOM 1870 C C . LYS A 1 232 ? 24.594 -18.938 -7.02 1 96.94 232 LYS A C 1
ATOM 1872 O O . LYS A 1 232 ? 25.203 -20.016 -6.969 1 96.94 232 LYS A O 1
ATOM 1877 N N . ILE A 1 233 ? 23.547 -18.703 -6.32 1 96.38 233 ILE A N 1
ATOM 1878 C CA . ILE A 1 233 ? 23.234 -19.625 -5.234 1 96.38 233 ILE A CA 1
ATOM 1879 C C . ILE A 1 233 ? 22.438 -20.812 -5.781 1 96.38 233 ILE A C 1
ATOM 1881 O O . ILE A 1 233 ? 22.297 -21.828 -5.098 1 96.38 233 ILE A O 1
ATOM 1885 N N . HIS A 1 234 ? 21.938 -20.734 -6.988 1 96.75 234 HIS A N 1
ATOM 1886 C CA . HIS A 1 234 ? 21.125 -21.812 -7.539 1 96.75 234 HIS A CA 1
ATOM 1887 C C . HIS A 1 234 ? 21.812 -22.453 -8.742 1 96.75 234 HIS A C 1
ATOM 1889 O O . HIS A 1 234 ? 21.172 -23.156 -9.531 1 96.75 234 HIS A O 1
ATOM 1895 N N . ASN A 1 235 ? 23.062 -22.172 -8.953 1 95.75 235 ASN A N 1
ATOM 1896 C CA . ASN A 1 235 ? 23.969 -22.844 -9.891 1 95.75 235 ASN A CA 1
ATOM 1897 C C . ASN A 1 235 ? 23.594 -22.531 -11.336 1 95.75 235 ASN A C 1
ATOM 1899 O O . ASN A 1 235 ? 23.641 -23.422 -12.195 1 95.75 235 ASN A O 1
ATOM 1903 N N . PHE A 1 236 ? 23.078 -21.391 -11.656 1 98.12 236 PHE A N 1
ATOM 1904 C CA . PHE A 1 236 ? 23 -20.875 -13.023 1 98.12 236 PHE A CA 1
ATOM 1905 C C . PHE A 1 236 ? 24.297 -20.141 -13.398 1 98.12 236 PHE A C 1
ATOM 1907 O O . PHE A 1 236 ? 25 -19.641 -12.523 1 98.12 236 PHE A O 1
ATOM 1914 N N . LYS A 1 237 ? 24.562 -20.078 -14.695 1 98.38 237 LYS A N 1
ATOM 1915 C CA . LYS A 1 237 ? 25.766 -19.391 -15.148 1 98.38 237 LYS A CA 1
ATOM 1916 C C . LYS A 1 237 ? 25.672 -17.891 -14.859 1 98.38 237 LYS A C 1
ATOM 1918 O O . LYS A 1 237 ? 26.656 -17.281 -14.445 1 98.38 237 LYS A O 1
ATOM 1923 N N . ASP A 1 238 ? 24.609 -17.297 -15.18 1 98.25 238 ASP A N 1
ATOM 1924 C CA . ASP A 1 238 ? 24.297 -15.883 -14.977 1 98.25 238 ASP A CA 1
ATOM 1925 C C . ASP A 1 238 ? 22.797 -15.633 -15.062 1 98.25 238 ASP A C 1
ATOM 1927 O O . ASP A 1 238 ? 22.016 -16.578 -15.125 1 98.25 238 ASP A O 1
ATOM 1931 N N . ALA A 1 239 ? 22.391 -14.43 -14.945 1 98.25 239 ALA A N 1
ATOM 1932 C CA . ALA A 1 239 ? 20.984 -14.07 -14.961 1 98.25 239 ALA A CA 1
ATOM 1933 C C . ALA A 1 239 ? 20.312 -14.508 -16.266 1 98.25 239 ALA A C 1
ATOM 1935 O O . ALA A 1 239 ? 19.188 -15 -16.266 1 98.25 239 ALA A O 1
ATOM 1936 N N . VAL A 1 240 ? 20.969 -14.336 -17.359 1 98.25 240 VAL A N 1
ATOM 1937 C CA . VAL A 1 240 ? 20.422 -14.688 -18.656 1 98.25 240 VAL A CA 1
ATOM 1938 C C . VAL A 1 240 ? 20.203 -16.203 -18.734 1 98.25 240 VAL A C 1
ATOM 1940 O O . VAL A 1 240 ? 19.172 -16.656 -19.234 1 98.25 240 VAL A O 1
ATOM 1943 N N . ASP A 1 241 ? 21.203 -16.922 -18.266 1 98.62 241 ASP A N 1
ATOM 1944 C CA . ASP A 1 241 ? 21.062 -18.375 -18.203 1 98.62 241 ASP A CA 1
ATOM 1945 C C . ASP A 1 241 ? 19.875 -18.781 -17.344 1 98.62 241 ASP A C 1
ATOM 1947 O O . ASP A 1 241 ? 19.094 -19.672 -17.703 1 98.62 241 ASP A O 1
ATOM 1951 N N . TYR A 1 242 ? 19.781 -18.141 -16.234 1 98.5 242 TYR A N 1
ATOM 1952 C CA . TYR A 1 242 ? 18.656 -18.344 -15.32 1 98.5 242 TYR A CA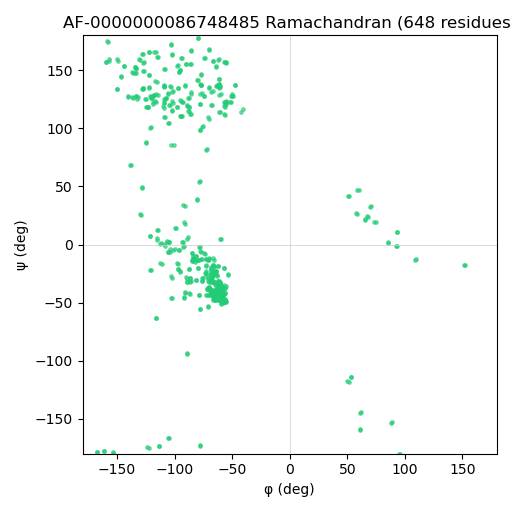 1
ATOM 1953 C C . TYR A 1 242 ? 17.344 -18.078 -16.031 1 98.5 242 TYR A C 1
ATOM 1955 O O . TYR A 1 242 ? 16.422 -18.906 -15.961 1 98.5 242 TYR A O 1
ATOM 1963 N N . TYR A 1 243 ? 17.203 -17 -16.75 1 98.62 243 TYR A N 1
ATOM 1964 C CA . TYR A 1 243 ? 15.977 -16.641 -17.453 1 98.62 243 TYR A CA 1
ATOM 1965 C C . TYR A 1 243 ? 15.648 -17.656 -18.531 1 98.62 243 TYR A C 1
ATOM 1967 O O . TYR A 1 243 ? 14.492 -18.062 -18.688 1 98.62 243 TYR A O 1
ATOM 1975 N N . ARG A 1 244 ? 16.609 -18.094 -19.219 1 98.06 244 ARG A N 1
ATOM 1976 C CA . ARG A 1 244 ? 16.406 -19.047 -20.297 1 98.06 244 ARG A CA 1
ATOM 1977 C C . ARG A 1 244 ? 15.93 -20.391 -19.766 1 98.06 244 ARG A C 1
ATOM 1979 O O . ARG A 1 244 ? 14.992 -20.984 -20.297 1 98.06 244 ARG A O 1
ATOM 1986 N N . GLN A 1 245 ? 16.531 -20.828 -18.734 1 98.31 245 GLN A N 1
ATOM 1987 C CA . GLN A 1 245 ? 16.25 -22.156 -18.188 1 98.31 245 GLN A CA 1
ATOM 1988 C C . GLN A 1 245 ? 14.883 -22.188 -17.5 1 98.31 245 GLN A C 1
ATOM 1990 O O . GLN A 1 245 ? 14.234 -23.234 -17.438 1 98.31 245 GLN A O 1
ATOM 1995 N N . CYS A 1 246 ? 14.484 -21.016 -17.047 1 98.62 246 CYS A N 1
ATOM 1996 C CA . CYS A 1 246 ? 13.352 -21.047 -16.141 1 98.62 246 CYS A CA 1
ATOM 1997 C C . CYS A 1 246 ? 12.102 -20.469 -16.797 1 98.62 246 CYS A C 1
ATOM 1999 O O . CYS A 1 246 ? 11.031 -20.438 -16.188 1 98.62 246 CYS A O 1
ATOM 2001 N N . SER A 1 247 ? 12.188 -20.047 -18.047 1 98.75 247 SER A N 1
ATOM 2002 C CA . SER A 1 247 ? 11 -19.594 -18.766 1 98.75 247 SER A CA 1
ATOM 2003 C C . SER A 1 247 ? 10.07 -20.75 -19.094 1 98.75 247 SER A C 1
ATOM 2005 O O . SER A 1 247 ? 10.516 -21.797 -19.594 1 98.75 247 SER A O 1
ATOM 2007 N N . ALA A 1 248 ? 8.82 -20.516 -18.859 1 98.69 248 ALA A N 1
ATOM 2008 C CA . ALA A 1 248 ? 7.863 -21.609 -19.016 1 98.69 248 ALA A CA 1
ATOM 2009 C C . ALA A 1 248 ? 7.359 -21.703 -20.453 1 98.69 248 ALA A C 1
ATOM 2011 O O . ALA A 1 248 ? 6.863 -22.75 -20.875 1 98.69 248 ALA A O 1
ATOM 2012 N N . LEU A 1 249 ? 7.457 -20.672 -21.203 1 98.56 249 LEU A N 1
ATOM 2013 C CA . LEU A 1 249 ? 6.824 -20.625 -22.516 1 98.56 249 LEU A CA 1
ATOM 2014 C C . LEU A 1 249 ? 7.27 -21.797 -23.391 1 98.56 249 LEU A C 1
ATOM 2016 O O . LEU A 1 249 ? 6.434 -22.516 -23.938 1 98.56 249 LEU A O 1
ATOM 2020 N N . PRO A 1 250 ? 8.586 -22.062 -23.5 1 97.75 250 PRO A N 1
ATOM 2021 C CA . PRO A 1 250 ? 9.023 -23.172 -24.359 1 97.75 250 PRO A CA 1
ATOM 2022 C C . PRO A 1 250 ? 8.562 -24.531 -23.844 1 97.75 250 PRO A C 1
ATOM 2024 O O . PRO A 1 250 ? 8.633 -25.531 -24.562 1 97.75 250 PRO A O 1
ATOM 2027 N N . ARG A 1 251 ? 8.102 -24.594 -22.641 1 98.19 251 ARG A N 1
ATOM 2028 C CA . ARG A 1 251 ? 7.77 -25.875 -22.016 1 98.19 251 ARG A CA 1
ATOM 2029 C C . ARG A 1 251 ? 6.27 -26.141 -22.078 1 98.19 251 ARG A C 1
ATOM 2031 O O . ARG A 1 251 ? 5.812 -27.234 -21.719 1 98.19 251 ARG A O 1
ATOM 2038 N N . LEU A 1 252 ? 5.484 -25.203 -22.578 1 98.31 252 LEU A N 1
ATOM 2039 C CA . LEU A 1 252 ? 4.031 -25.297 -22.562 1 98.31 252 LEU A CA 1
ATOM 2040 C C . LEU A 1 252 ? 3.572 -26.578 -23.281 1 98.31 252 LEU A C 1
ATOM 2042 O O . LEU A 1 252 ? 2.637 -27.234 -22.828 1 98.31 252 LEU A O 1
ATOM 2046 N N . PRO A 1 253 ? 4.242 -27.031 -24.344 1 97.69 253 PRO A N 1
ATOM 2047 C CA . PRO A 1 253 ? 3.789 -28.219 -25.047 1 97.69 253 PRO A CA 1
ATOM 2048 C C . PRO A 1 253 ? 3.885 -29.484 -24.203 1 97.69 253 PRO A C 1
ATOM 2050 O O . PRO A 1 253 ? 3.232 -30.484 -24.5 1 97.69 253 PRO A O 1
ATOM 2053 N N . ASP A 1 254 ? 4.664 -29.453 -23.172 1 98 254 ASP A N 1
ATOM 2054 C CA . ASP A 1 254 ? 4.863 -30.625 -22.312 1 98 254 ASP A CA 1
ATOM 2055 C C . ASP A 1 254 ? 3.752 -30.734 -21.266 1 98 254 ASP A C 1
ATOM 2057 O O . ASP A 1 254 ? 3.623 -31.766 -20.609 1 98 254 ASP A O 1
ATOM 2061 N N . ILE A 1 255 ? 2.967 -29.703 -21.109 1 98.56 255 ILE A N 1
ATOM 2062 C CA . ILE A 1 255 ? 1.928 -29.703 -20.078 1 98.56 255 ILE A CA 1
ATOM 2063 C C . ILE A 1 255 ? 0.749 -30.562 -20.531 1 98.56 255 ILE A C 1
ATOM 2065 O O . ILE A 1 255 ? 0.245 -30.391 -21.656 1 98.56 255 ILE A O 1
ATOM 2069 N N . THR A 1 256 ? 0.3 -31.453 -19.672 1 98.31 256 THR A N 1
ATOM 2070 C CA . THR A 1 256 ? -0.786 -32.344 -20.031 1 98.31 256 THR A CA 1
ATOM 2071 C C . THR A 1 256 ? -2.043 -32.031 -19.219 1 98.31 256 THR A C 1
ATOM 2073 O O . THR A 1 256 ? -3.145 -32.438 -19.594 1 98.31 256 THR A O 1
ATOM 2076 N N . VAL A 1 257 ? -1.911 -31.297 -18.156 1 98.19 257 VAL A N 1
ATOM 2077 C CA . VAL A 1 257 ? -3.016 -30.906 -17.281 1 98.19 257 VAL A CA 1
ATOM 2078 C C . VAL A 1 257 ? -3.803 -29.766 -17.953 1 98.19 257 VAL A C 1
ATOM 2080 O O . VAL A 1 257 ? -3.219 -28.875 -18.562 1 98.19 257 VAL A O 1
ATOM 2083 N N . PRO A 1 258 ? -5.188 -29.828 -17.891 1 98.62 258 PRO A N 1
ATOM 2084 C CA . PRO A 1 258 ? -5.938 -28.656 -18.344 1 98.62 258 PRO A CA 1
ATOM 2085 C C . PRO A 1 258 ? -5.426 -27.344 -17.734 1 98.62 258 PRO A C 1
ATOM 2087 O O . PRO A 1 258 ? -5.258 -27.266 -16.516 1 98.62 258 PRO A O 1
ATOM 2090 N N . LEU A 1 259 ? -5.137 -26.328 -18.594 1 98.75 259 LEU A N 1
ATOM 2091 C CA . LEU A 1 259 ? -4.512 -25.094 -18.141 1 98.75 259 LEU A CA 1
ATOM 2092 C C . LEU A 1 259 ? -5.188 -23.875 -18.781 1 98.75 259 LEU A C 1
ATOM 2094 O O . LEU A 1 259 ? -5.402 -23.859 -20 1 98.75 259 LEU A O 1
ATOM 2098 N N . LEU A 1 260 ? -5.617 -22.953 -18 1 98.69 260 LEU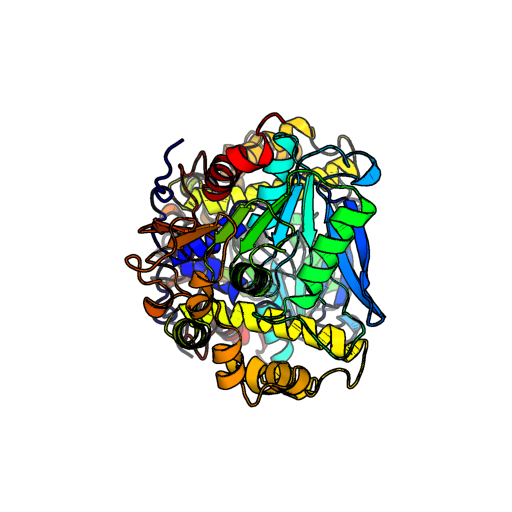 A N 1
ATOM 2099 C CA . LEU A 1 260 ? -6.055 -21.641 -18.469 1 98.69 260 LEU A CA 1
ATOM 2100 C C . LEU A 1 260 ? -4.98 -20.594 -18.219 1 98.69 260 LEU A C 1
ATOM 2102 O O . LEU A 1 260 ? -4.496 -20.438 -17.094 1 98.69 260 LEU A O 1
ATOM 2106 N N . ILE A 1 261 ? -4.551 -19.922 -19.266 1 98.69 261 ILE A N 1
ATOM 2107 C CA . ILE A 1 261 ? -3.6 -18.828 -19.156 1 98.69 261 ILE A CA 1
ATOM 2108 C C . ILE A 1 261 ? -4.309 -17.5 -19.438 1 98.69 261 ILE A C 1
ATOM 2110 O O . ILE A 1 261 ? -4.938 -17.328 -20.484 1 98.69 261 ILE A O 1
ATOM 2114 N N . ILE A 1 262 ? -4.211 -16.547 -18.516 1 98.38 262 ILE A N 1
ATOM 2115 C CA . ILE A 1 262 ? -4.859 -15.242 -18.656 1 98.38 262 ILE A CA 1
ATOM 2116 C C . ILE A 1 262 ? -3.805 -14.141 -18.672 1 98.38 262 ILE A C 1
ATOM 2118 O O . ILE A 1 262 ? -3.008 -14.016 -17.75 1 98.38 262 ILE A O 1
ATOM 2122 N N . HIS A 1 263 ? -3.76 -13.359 -19.734 1 97.94 263 HIS A N 1
ATOM 2123 C CA . HIS A 1 263 ? -2.92 -12.172 -19.859 1 97.94 263 HIS A CA 1
ATOM 2124 C C . HIS A 1 263 ? -3.748 -10.953 -20.25 1 97.94 263 HIS A C 1
ATOM 2126 O O . HIS A 1 263 ? -4.859 -11.086 -20.766 1 97.94 263 HIS A O 1
ATOM 2132 N N . ALA A 1 264 ? -3.236 -9.812 -19.953 1 97.62 264 ALA A N 1
ATOM 2133 C CA . ALA A 1 264 ? -3.744 -8.555 -20.484 1 97.62 264 ALA A CA 1
ATOM 2134 C C . ALA A 1 264 ? -2.768 -7.949 -21.484 1 97.62 264 ALA A C 1
ATOM 2136 O O . ALA A 1 264 ? -1.559 -7.914 -21.25 1 97.62 264 ALA A O 1
ATOM 2137 N N . LYS A 1 265 ? -3.301 -7.496 -22.516 1 96.25 265 LYS A N 1
ATOM 2138 C CA . LYS A 1 265 ? -2.486 -6.926 -23.594 1 96.25 265 LYS A CA 1
ATOM 2139 C C . LYS A 1 265 ? -1.715 -5.703 -23.109 1 96.25 265 LYS A C 1
ATOM 2141 O O . LYS A 1 265 ? -0.596 -5.445 -23.547 1 96.25 265 LYS A O 1
ATOM 2146 N N . ASP A 1 266 ? -2.264 -4.988 -22.188 1 95.62 266 ASP A N 1
ATOM 2147 C CA . ASP A 1 266 ? -1.666 -3.729 -21.75 1 95.62 266 ASP A CA 1
ATOM 2148 C C . ASP A 1 266 ? -0.877 -3.91 -20.453 1 95.62 266 ASP A C 1
ATOM 2150 O O . ASP A 1 266 ? -0.601 -2.939 -19.75 1 95.62 266 ASP A O 1
ATOM 2154 N N . ASP A 1 267 ? -0.577 -5.152 -20.047 1 96.94 267 ASP A N 1
ATOM 2155 C CA . ASP A 1 267 ? 0.226 -5.422 -18.859 1 96.94 267 ASP A CA 1
ATOM 2156 C C . ASP A 1 267 ? 1.578 -4.715 -18.938 1 96.94 267 ASP A C 1
ATOM 2158 O O . ASP A 1 267 ? 2.373 -4.984 -19.828 1 96.94 267 ASP A O 1
ATOM 2162 N N . PRO A 1 268 ? 1.841 -3.867 -17.984 1 95 268 PRO A N 1
ATOM 2163 C CA . PRO A 1 268 ? 3.061 -3.062 -18.078 1 95 268 PRO A CA 1
ATOM 2164 C C . PRO A 1 268 ? 4.324 -3.867 -17.797 1 95 268 PRO A C 1
ATOM 2166 O O . PRO A 1 268 ? 5.438 -3.357 -17.953 1 95 268 PRO A O 1
ATOM 2169 N N . PHE A 1 269 ? 4.184 -5.059 -17.375 1 95.62 269 PHE A N 1
ATOM 2170 C CA . PHE A 1 269 ? 5.324 -5.91 -17.062 1 95.62 269 PHE A CA 1
ATOM 2171 C C . PHE A 1 269 ? 5.641 -6.84 -18.234 1 95.62 269 PHE A C 1
ATOM 2173 O O . PHE A 1 269 ? 6.707 -7.457 -18.281 1 95.62 269 PHE A O 1
ATOM 2180 N N . MET A 1 270 ? 4.715 -6.949 -19.109 1 93.88 270 MET A N 1
ATOM 2181 C CA . MET A 1 270 ? 4.805 -8.008 -20.109 1 93.88 270 MET A CA 1
ATOM 2182 C C . MET A 1 270 ? 5.105 -7.43 -21.484 1 93.88 270 MET A C 1
ATOM 2184 O O . MET A 1 270 ? 4.801 -6.266 -21.75 1 93.88 270 MET A O 1
ATOM 2188 N N . SER A 1 271 ? 5.789 -8.258 -22.281 1 92.81 271 SER A N 1
ATOM 2189 C CA . SER A 1 271 ? 6.055 -7.977 -23.688 1 92.81 271 SER A CA 1
ATOM 2190 C C . SER A 1 271 ? 5.355 -8.984 -24.609 1 92.81 271 SER A C 1
ATOM 2192 O O . SER A 1 271 ? 4.918 -10.039 -24.141 1 92.81 271 SER A O 1
ATOM 2194 N N . PRO A 1 272 ? 5.223 -8.633 -25.797 1 92.88 272 PRO A N 1
ATOM 2195 C CA . PRO A 1 272 ? 4.531 -9.539 -26.719 1 92.88 272 PRO A CA 1
ATOM 2196 C C . PRO A 1 272 ? 5.176 -10.922 -26.781 1 92.88 272 PRO A C 1
ATOM 2198 O O . PRO A 1 272 ? 4.52 -11.898 -27.141 1 92.88 272 PRO A O 1
ATOM 2201 N N . GLU A 1 273 ? 6.383 -11.016 -26.391 1 93.31 273 GLU A N 1
ATOM 2202 C CA . GLU A 1 273 ? 7.145 -12.258 -26.469 1 93.31 273 GLU A CA 1
ATOM 2203 C C . GLU A 1 273 ? 6.578 -13.32 -25.516 1 93.31 273 GLU A C 1
ATOM 2205 O O . GLU A 1 273 ? 6.895 -14.5 -25.641 1 93.31 273 GLU A O 1
ATOM 2210 N N . VAL A 1 274 ? 5.781 -12.883 -24.547 1 93.81 274 VAL A N 1
ATOM 2211 C CA . VAL A 1 274 ? 5.27 -13.836 -23.578 1 93.81 274 VAL A CA 1
ATOM 2212 C C . VAL A 1 274 ? 4.066 -14.578 -24.156 1 93.81 274 VAL A C 1
ATOM 2214 O O . VAL A 1 274 ? 3.617 -15.578 -23.594 1 93.81 274 VAL A O 1
ATOM 2217 N N . VAL A 1 275 ? 3.523 -14.102 -25.25 1 95.5 275 VAL A N 1
ATOM 2218 C CA . VAL A 1 275 ? 2.33 -14.695 -25.844 1 95.5 275 VAL A CA 1
ATOM 2219 C C . VAL A 1 275 ? 2.705 -15.961 -26.609 1 95.5 275 VAL A C 1
ATOM 2221 O O . VAL A 1 275 ? 3.559 -15.93 -27.5 1 95.5 275 VAL A O 1
ATOM 2224 N N . PRO A 1 276 ? 2.131 -17.047 -26.219 1 95.69 276 PRO A N 1
ATOM 2225 C CA . PRO A 1 276 ? 2.432 -18.281 -26.953 1 95.69 276 PRO A CA 1
ATOM 2226 C C . PRO A 1 276 ? 1.9 -18.25 -28.391 1 95.69 276 PRO A C 1
ATOM 2228 O O . PRO A 1 276 ? 1.009 -17.469 -28.703 1 95.69 276 PRO A O 1
ATOM 2231 N N . ASP A 1 277 ? 2.518 -19.094 -29.219 1 94.31 277 ASP A N 1
ATOM 2232 C CA . ASP A 1 277 ? 1.942 -19.328 -30.531 1 94.31 277 ASP A CA 1
ATOM 2233 C C . ASP A 1 277 ? 0.646 -20.141 -30.422 1 94.31 277 ASP A C 1
ATOM 2235 O O . ASP A 1 277 ? 0.675 -21.344 -30.172 1 94.31 277 ASP A O 1
ATOM 2239 N N . LEU A 1 278 ? -0.384 -19.5 -30.688 1 93.62 278 LEU A N 1
ATOM 2240 C CA . LEU A 1 278 ? -1.703 -20.078 -30.469 1 93.62 278 LEU A CA 1
ATOM 2241 C C . LEU A 1 278 ? -1.945 -21.266 -31.406 1 93.62 278 LEU A C 1
ATOM 2243 O O . LEU A 1 278 ? -2.719 -22.172 -31.078 1 93.62 278 LEU A O 1
ATOM 2247 N N . LYS A 1 279 ? -1.297 -21.312 -32.5 1 93.81 279 LYS A N 1
ATOM 2248 C CA . LYS A 1 279 ? -1.481 -22.375 -33.5 1 93.81 279 LYS A CA 1
ATOM 2249 C C . LYS A 1 279 ? -0.864 -23.672 -33 1 93.81 279 LYS A C 1
ATOM 2251 O O . LYS A 1 279 ? -1.31 -24.766 -33.406 1 93.81 279 LYS A O 1
ATOM 2256 N N . THR A 1 280 ? 0.045 -23.594 -32.156 1 92.19 280 THR A N 1
ATOM 2257 C CA . THR A 1 280 ? 0.772 -24.797 -31.75 1 92.19 280 THR A CA 1
ATOM 2258 C C . THR A 1 280 ? 0.461 -25.156 -30.297 1 92.19 280 THR A C 1
ATOM 2260 O O . THR A 1 280 ? 1.035 -26.094 -29.75 1 92.19 280 THR A O 1
ATOM 2263 N N . LEU A 1 281 ? -0.362 -24.406 -29.688 1 95.38 281 LEU A N 1
ATOM 2264 C CA . LEU A 1 281 ? -0.702 -24.672 -28.297 1 95.38 281 LEU A CA 1
ATOM 2265 C C . LEU A 1 281 ? -1.496 -25.969 -28.188 1 95.38 281 LEU A C 1
ATOM 2267 O O . LEU A 1 281 ? -2.43 -26.203 -28.953 1 95.38 281 LEU A O 1
ATOM 2271 N N . PRO A 1 282 ? -1.029 -26.797 -27.234 1 96.31 282 PRO A N 1
ATOM 2272 C CA . PRO A 1 282 ? -1.808 -28.016 -27.031 1 96.31 282 PRO A CA 1
ATOM 2273 C C . PRO A 1 282 ? -3.279 -27.734 -26.734 1 96.31 282 PRO A C 1
ATOM 2275 O O . PRO A 1 282 ? -3.609 -26.703 -26.141 1 96.31 282 PRO A O 1
ATOM 2278 N N . LYS A 1 283 ? -4.156 -28.719 -27.016 1 97 283 LYS A N 1
ATOM 2279 C CA . LYS A 1 283 ? -5.602 -28.562 -26.906 1 97 283 LYS A CA 1
ATOM 2280 C C . LYS A 1 283 ? -6.039 -28.406 -25.453 1 97 283 LYS A C 1
ATOM 2282 O O . LYS A 1 283 ? -7.09 -27.828 -25.172 1 97 283 LYS A O 1
ATOM 2287 N N . ASN A 1 284 ? -5.234 -28.938 -24.531 1 97.75 284 ASN A N 1
ATOM 2288 C CA . ASN A 1 284 ? -5.602 -28.859 -23.125 1 97.75 284 ASN A CA 1
ATOM 2289 C C . ASN A 1 284 ? -5.301 -27.484 -22.531 1 97.75 284 ASN A C 1
ATOM 2291 O O . ASN A 1 284 ? -5.602 -27.234 -21.359 1 97.75 284 ASN A O 1
ATOM 2295 N N . ILE A 1 285 ? -4.711 -26.547 -23.297 1 98.31 285 ILE A N 1
ATOM 2296 C CA . ILE A 1 285 ? -4.367 -25.203 -22.812 1 98.31 285 ILE A CA 1
ATOM 2297 C C . ILE A 1 285 ? -5.285 -24.172 -23.453 1 98.31 285 ILE A C 1
ATOM 2299 O O . ILE A 1 285 ? -5.336 -24.047 -24.672 1 98.31 285 ILE A O 1
ATOM 2303 N N . GLU A 1 286 ? -6.047 -23.5 -22.672 1 97.69 286 GLU A N 1
ATOM 2304 C CA . GLU A 1 286 ? -6.832 -22.344 -23.062 1 97.69 286 GLU A CA 1
ATOM 2305 C C . GLU A 1 286 ? -6.078 -21.047 -22.797 1 97.69 286 GLU A C 1
ATOM 2307 O O . GLU A 1 286 ? -5.617 -20.812 -21.672 1 97.69 286 GLU A O 1
ATOM 2312 N N . TYR A 1 287 ? -5.902 -20.266 -23.828 1 97.75 287 TYR A N 1
ATOM 2313 C CA . TYR A 1 287 ? -5.246 -18.969 -23.688 1 97.75 287 TYR A CA 1
ATOM 2314 C C . TYR A 1 287 ? -6.25 -17.828 -23.828 1 97.75 287 TYR A C 1
ATOM 2316 O O . TYR A 1 287 ? -6.977 -17.75 -24.828 1 97.75 287 TYR A O 1
ATOM 2324 N N . GLN A 1 288 ? -6.277 -16.969 -22.859 1 97.56 288 GLN A N 1
ATOM 2325 C CA . GLN A 1 288 ? -7.176 -15.812 -22.875 1 97.56 288 GLN A CA 1
ATOM 2326 C C . GLN A 1 288 ? -6.402 -14.508 -22.734 1 97.56 288 GLN A C 1
ATOM 2328 O O . GLN A 1 288 ? -5.766 -14.266 -21.703 1 97.56 288 GLN A O 1
ATOM 2333 N N . MET A 1 289 ? -6.492 -13.672 -23.734 1 96.56 289 MET A N 1
ATOM 2334 C CA . MET A 1 289 ? -5.906 -12.336 -23.734 1 96.56 289 MET A CA 1
ATOM 2335 C C . MET A 1 289 ? -6.992 -11.266 -23.641 1 96.56 289 MET A C 1
ATOM 2337 O O . MET A 1 289 ? -7.887 -11.211 -24.484 1 96.56 289 MET A O 1
ATOM 2341 N N . THR A 1 290 ? -6.898 -10.43 -22.609 1 96.56 290 THR A N 1
ATOM 2342 C CA . THR A 1 290 ? -7.797 -9.289 -22.5 1 96.56 290 THR A CA 1
ATOM 2343 C C . THR A 1 290 ? -7.133 -8.023 -23.031 1 96.56 290 THR A C 1
ATOM 2345 O O . THR A 1 290 ? -5.906 -7.918 -23.047 1 96.56 290 THR A O 1
ATOM 2348 N N . GLU A 1 291 ? -7.945 -7.066 -23.484 1 96.06 291 GLU A N 1
ATOM 2349 C CA . GLU A 1 291 ? -7.406 -5.801 -23.984 1 96.06 291 GLU A CA 1
ATOM 2350 C C . GLU A 1 291 ? -6.828 -4.965 -22.859 1 96.06 291 GLU A C 1
ATOM 2352 O O . GLU A 1 291 ? -5.836 -4.254 -23.047 1 96.06 291 GLU A O 1
ATOM 2357 N N . HIS A 1 292 ? -7.504 -5.059 -21.75 1 95.88 292 HIS A N 1
ATOM 2358 C CA . HIS A 1 292 ? -7.121 -4.316 -20.562 1 95.88 292 HIS A CA 1
ATOM 2359 C C . HIS A 1 292 ? -7.008 -5.242 -19.344 1 95.88 292 HIS A C 1
ATOM 2361 O O . HIS A 1 292 ? -7.477 -6.383 -19.391 1 95.88 292 HIS A O 1
ATOM 2367 N N . GLY A 1 293 ? -6.367 -4.766 -18.328 1 96.19 293 GLY A N 1
ATOM 2368 C CA . GLY A 1 293 ? -6.301 -5.535 -17.094 1 96.19 293 GLY A CA 1
ATOM 2369 C C . GLY A 1 293 ? -5.055 -5.246 -16.281 1 96.19 293 GLY A C 1
ATOM 2370 O O . GLY A 1 293 ? -5 -5.562 -15.086 1 96.19 293 GLY A O 1
ATOM 2371 N N . GLY A 1 294 ? -4.051 -4.641 -16.953 1 96.19 294 GLY A N 1
ATOM 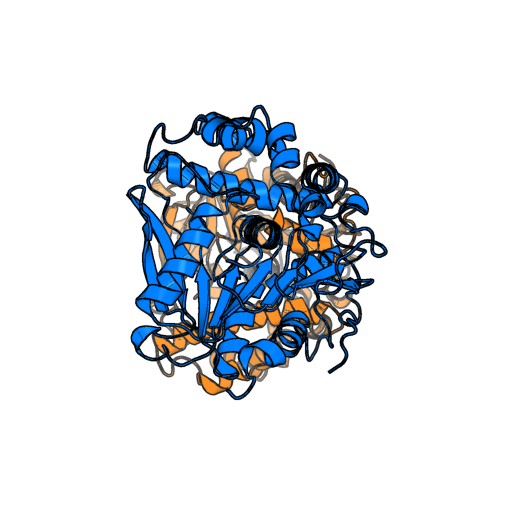2372 C CA . GLY A 1 294 ? -2.807 -4.387 -16.25 1 96.19 294 GLY A CA 1
ATOM 2373 C C . GLY A 1 294 ? -2.133 -5.652 -15.75 1 96.19 294 GLY A C 1
ATOM 2374 O O . GLY A 1 294 ? -2.293 -6.723 -16.344 1 96.19 294 GLY A O 1
ATOM 2375 N N . HIS A 1 295 ? -1.277 -5.492 -14.766 1 97.06 295 HIS A N 1
ATOM 2376 C CA . HIS A 1 295 ? -0.616 -6.641 -14.164 1 97.06 295 HIS A CA 1
ATOM 2377 C C . HIS A 1 295 ? -1.374 -7.125 -12.93 1 97.06 295 HIS A C 1
ATOM 2379 O O . HIS A 1 295 ? -1.377 -6.457 -11.898 1 97.06 295 HIS A O 1
ATOM 2385 N N . VAL A 1 296 ? -1.998 -8.273 -13 1 96.12 296 VAL A N 1
ATOM 2386 C CA . VAL A 1 296 ? -2.754 -8.898 -11.914 1 96.12 296 VAL A CA 1
ATOM 2387 C C . VAL A 1 296 ? -3.865 -7.957 -11.453 1 96.12 296 VAL A C 1
ATOM 2389 O O . VAL A 1 296 ? -4.199 -7.918 -10.266 1 96.12 296 VAL A O 1
ATOM 2392 N N . GLY A 1 297 ? -4.305 -7.133 -12.281 1 94.38 297 GLY A N 1
ATOM 2393 C CA . GLY A 1 297 ? -5.359 -6.18 -11.984 1 94.38 297 GLY A CA 1
ATOM 2394 C C . GLY A 1 297 ? -6.75 -6.723 -12.25 1 94.38 297 GLY A C 1
ATOM 2395 O O . GLY A 1 297 ? -7.383 -7.293 -11.359 1 94.38 297 GLY A O 1
ATOM 2396 N N . PHE A 1 298 ? -7.289 -6.535 -13.289 1 96.19 298 PHE A N 1
ATOM 2397 C CA . PHE A 1 298 ? -8.547 -7.047 -13.805 1 96.19 298 PHE A CA 1
ATOM 2398 C C . PHE A 1 298 ? -9.711 -6.641 -12.914 1 96.19 298 PHE A C 1
ATOM 2400 O O . PHE A 1 298 ? -10.508 -7.48 -12.5 1 96.19 298 PHE A O 1
ATOM 2407 N N . VAL A 1 299 ? -9.703 -5.383 -12.578 1 93 299 VAL A N 1
ATOM 2408 C CA . VAL A 1 299 ? -10.828 -4.844 -11.82 1 93 299 VAL A CA 1
ATOM 2409 C C . VAL A 1 299 ? -11.922 -4.371 -12.773 1 93 299 VAL A C 1
ATOM 2411 O O . VAL A 1 299 ? -11.664 -3.566 -13.672 1 93 299 VAL A O 1
ATOM 2414 N N . SER A 1 300 ? -13.031 -4.969 -12.656 1 93.44 300 SER A N 1
ATOM 2415 C CA . SER A 1 300 ? -14.18 -4.633 -13.492 1 93.44 300 SER A CA 1
ATOM 2416 C C . SER A 1 300 ? -15.305 -4.023 -12.664 1 93.44 300 SER A C 1
ATOM 2418 O O . SER A 1 300 ? -15.102 -3.656 -11.5 1 93.44 300 SER A O 1
ATOM 2420 N N . GLY A 1 301 ? -16.438 -3.811 -13.312 1 89.19 301 GLY A N 1
ATOM 2421 C CA . GLY A 1 301 ? -17.578 -3.258 -12.617 1 89.19 301 GLY A CA 1
ATOM 2422 C C . GLY A 1 301 ? -17.609 -1.74 -12.625 1 89.19 301 GLY A C 1
ATOM 2423 O O . GLY A 1 301 ? -17.188 -1.111 -13.602 1 89.19 301 GLY A O 1
ATOM 2424 N N . SER A 1 302 ? -18.25 -1.23 -11.594 1 83.81 302 SER A N 1
ATOM 2425 C CA . SER A 1 302 ? -18.359 0.216 -11.43 1 83.81 302 SER A CA 1
ATOM 2426 C C . SER A 1 302 ? -17.672 0.678 -10.148 1 83.81 302 SER A C 1
ATOM 2428 O O . SER A 1 302 ? -17.297 -0.141 -9.305 1 83.81 302 SER A O 1
ATOM 2430 N N . LEU A 1 303 ? -17.484 1.901 -10.102 1 74.62 303 LEU A N 1
ATOM 2431 C CA . LEU A 1 303 ? -16.828 2.467 -8.922 1 74.62 303 LEU A CA 1
ATOM 2432 C C . LEU A 1 303 ? -17.641 2.184 -7.664 1 74.62 303 LEU A C 1
ATOM 2434 O O . LEU A 1 303 ? -17.078 2.02 -6.578 1 74.62 303 LEU A O 1
ATOM 2438 N N . LYS A 1 304 ? -19.016 2.133 -7.793 1 74.81 304 LYS A N 1
ATOM 2439 C CA . LYS A 1 304 ? -19.891 1.855 -6.668 1 74.81 304 LYS A CA 1
ATOM 2440 C C . LYS A 1 304 ? -19.875 0.373 -6.309 1 74.81 304 LYS A C 1
ATOM 2442 O O . LYS A 1 304 ? -20.125 0.005 -5.156 1 74.81 304 LYS A O 1
ATOM 2447 N N . LYS A 1 305 ? -19.625 -0.402 -7.34 1 82.94 305 LYS A N 1
ATOM 2448 C CA . LYS A 1 305 ? -19.609 -1.849 -7.145 1 82.94 305 LYS A CA 1
ATOM 2449 C C . LYS A 1 305 ? -18.453 -2.494 -7.898 1 82.94 305 LYS A C 1
ATOM 2451 O O . LYS A 1 305 ? -18.672 -3.217 -8.875 1 82.94 305 LYS A O 1
ATOM 2456 N N . PRO A 1 306 ? -17.219 -2.197 -7.426 1 84.88 306 PRO A N 1
ATOM 2457 C CA . PRO A 1 306 ? -16.078 -2.834 -8.094 1 84.88 306 PRO A CA 1
ATOM 2458 C C . PRO A 1 306 ? -16.109 -4.355 -7.992 1 84.88 306 PRO A C 1
ATOM 2460 O O . PRO A 1 306 ? -16.547 -4.902 -6.98 1 84.88 306 PRO A O 1
ATOM 2463 N N . GLN A 1 307 ? -15.695 -5.008 -9.055 1 89.12 307 GLN A N 1
ATOM 2464 C CA . GLN A 1 307 ? -15.648 -6.465 -9.109 1 89.12 307 GLN A CA 1
ATOM 2465 C C . GLN A 1 307 ? -14.25 -6.957 -9.484 1 89.12 307 GLN A C 1
ATOM 2467 O O . GLN A 1 307 ? -13.656 -6.484 -10.453 1 89.12 307 GLN A O 1
ATOM 2472 N N . MET A 1 308 ? -13.773 -7.805 -8.617 1 92.31 308 MET A N 1
ATOM 2473 C CA . MET A 1 308 ? -12.531 -8.484 -8.977 1 92.31 308 MET A CA 1
ATOM 2474 C C . MET A 1 308 ? -12.797 -9.609 -9.969 1 92.31 308 MET A C 1
ATOM 2476 O O . MET A 1 308 ? -13.148 -10.719 -9.562 1 92.31 308 MET A O 1
ATOM 2480 N N . TRP A 1 309 ? -12.578 -9.32 -11.195 1 95.44 309 TRP A N 1
ATOM 2481 C CA . TRP A 1 309 ? -12.992 -10.203 -12.281 1 95.44 309 TRP A CA 1
ATOM 2482 C C . TRP A 1 309 ? -12.344 -11.578 -12.148 1 95.44 309 TRP A C 1
ATOM 2484 O O . TRP A 1 309 ? -12.984 -12.602 -12.406 1 95.44 309 TRP A O 1
ATOM 2494 N N . LEU A 1 310 ? -11.148 -11.633 -11.719 1 96.5 310 LEU A N 1
ATOM 2495 C CA . LEU A 1 310 ? -10.422 -12.891 -11.594 1 96.5 310 LEU A CA 1
ATOM 2496 C C . LEU A 1 310 ? -11.07 -13.781 -10.531 1 96.5 310 LEU A C 1
ATOM 2498 O O . LEU A 1 310 ? -11.031 -15.008 -10.648 1 96.5 310 LEU A O 1
ATOM 2502 N N . GLU A 1 311 ? -11.633 -13.195 -9.523 1 94.5 311 GLU A N 1
ATOM 2503 C CA . GLU A 1 311 ? -12.281 -13.945 -8.445 1 94.5 311 GLU A CA 1
ATOM 2504 C C . GLU A 1 311 ? -13.57 -14.594 -8.93 1 94.5 311 GLU A C 1
ATOM 2506 O O . GLU A 1 311 ? -14.117 -15.469 -8.258 1 94.5 311 GLU A O 1
ATOM 2511 N N . GLN A 1 312 ? -14.008 -14.203 -10.078 1 94.94 312 GLN A N 1
ATOM 2512 C CA . GLN A 1 312 ? -15.156 -14.836 -10.711 1 94.94 312 GLN A CA 1
ATOM 2513 C C . GLN A 1 312 ? -14.719 -15.789 -11.82 1 94.94 312 GLN A C 1
ATOM 2515 O O . GLN A 1 312 ? -15.172 -16.938 -11.867 1 94.94 312 GLN A O 1
ATOM 2520 N N . ARG A 1 313 ? -13.828 -15.344 -12.625 1 97 313 ARG A N 1
ATOM 2521 C CA . ARG A 1 313 ? -13.398 -16.078 -13.812 1 97 313 ARG A CA 1
ATOM 2522 C C . ARG A 1 313 ? -12.711 -17.375 -13.438 1 97 313 ARG A C 1
ATOM 2524 O O . ARG A 1 313 ? -12.984 -18.422 -14.023 1 97 313 ARG A O 1
ATOM 2531 N N . ILE A 1 314 ? -11.852 -17.344 -12.445 1 98.06 314 ILE A N 1
ATOM 2532 C CA . ILE A 1 314 ? -11.016 -18.484 -12.094 1 98.06 314 ILE A CA 1
ATOM 2533 C C . ILE A 1 314 ? -11.875 -19.578 -11.477 1 98.06 314 ILE A C 1
ATOM 2535 O O . ILE A 1 314 ? -11.898 -20.703 -11.961 1 98.06 314 ILE A O 1
ATOM 2539 N N . PRO A 1 315 ? -12.648 -19.281 -10.453 1 97.25 315 PRO A N 1
ATOM 2540 C CA . PRO A 1 315 ? -13.484 -20.344 -9.891 1 97.25 315 PRO A CA 1
ATOM 2541 C C . PRO A 1 315 ? -14.492 -20.906 -10.891 1 97.25 315 PRO A C 1
ATOM 2543 O O . PRO A 1 315 ? -14.781 -22.094 -10.883 1 97.25 315 PRO A O 1
ATOM 2546 N N . SER A 1 316 ? -15.016 -20.031 -11.695 1 96.5 316 SER A N 1
ATOM 2547 C CA . SER A 1 316 ? -15.977 -20.484 -12.695 1 96.5 316 SER A CA 1
ATOM 2548 C C . SER A 1 316 ? -15.336 -21.516 -13.633 1 96.5 316 SER A C 1
ATOM 2550 O O . SER A 1 316 ? -15.953 -22.531 -13.961 1 96.5 316 SER A O 1
ATOM 2552 N N . TRP A 1 317 ? -14.188 -21.266 -14.062 1 97.44 317 TRP A N 1
ATOM 2553 C CA . TRP A 1 317 ? -13.484 -22.172 -14.969 1 97.44 317 TRP A CA 1
ATOM 2554 C C . TRP A 1 317 ? -13.086 -23.453 -14.25 1 97.44 317 TRP A C 1
ATOM 2556 O O . TRP A 1 317 ? -13.195 -24.547 -14.812 1 97.44 317 TRP A O 1
ATOM 2566 N N . LEU A 1 318 ? -12.68 -23.375 -13.016 1 97.75 318 LEU A N 1
ATOM 2567 C CA . LEU A 1 318 ? -12.148 -24.5 -12.266 1 97.75 318 LEU A CA 1
ATOM 2568 C C . LEU A 1 318 ? -13.281 -25.391 -11.75 1 97.75 318 LEU A C 1
ATOM 2570 O O . LEU A 1 318 ? -13.055 -26.547 -11.391 1 97.75 318 LEU A O 1
ATOM 2574 N N . SER A 1 319 ? -14.461 -24.875 -11.664 1 96.19 319 SER A N 1
ATOM 2575 C CA . SER A 1 319 ? -15.578 -25.578 -11.055 1 96.19 319 SER A CA 1
ATOM 2576 C C . SER A 1 319 ? -15.82 -26.922 -11.727 1 96.19 319 SER A C 1
ATOM 2578 O O . SER A 1 319 ? -16.156 -27.906 -11.07 1 96.19 319 SER A O 1
ATOM 2580 N N . SER A 1 320 ? -15.648 -27 -13.031 1 94.06 320 SER A N 1
ATOM 2581 C CA . SER A 1 320 ? -15.906 -28.234 -13.758 1 94.06 320 SER A CA 1
ATOM 2582 C C . SER A 1 320 ? -14.883 -29.312 -13.398 1 94.06 320 SER A C 1
ATOM 2584 O O . SER A 1 320 ? -15.148 -30.516 -13.539 1 94.06 320 SER A O 1
ATOM 2586 N N . TYR A 1 321 ? -13.727 -28.938 -12.898 1 95.75 321 TYR A N 1
ATOM 2587 C CA . TYR A 1 321 ? -12.664 -29.875 -12.562 1 95.75 321 TYR A CA 1
ATOM 2588 C C . TYR A 1 321 ? -12.703 -30.25 -11.086 1 95.75 321 TYR A C 1
ATOM 2590 O O . TYR A 1 321 ? -12.188 -31.297 -10.688 1 95.75 321 TYR A O 1
ATOM 2598 N N . LEU A 1 322 ? -13.32 -29.328 -10.289 1 95.12 322 LEU A N 1
ATOM 2599 C CA . LEU A 1 322 ? -13.273 -29.516 -8.844 1 95.12 322 LEU A CA 1
ATOM 2600 C C . LEU A 1 322 ? -14.594 -30.078 -8.32 1 95.12 322 LEU A C 1
ATOM 2602 O O . LEU A 1 322 ? -14.625 -30.719 -7.266 1 95.12 322 LEU A O 1
ATOM 2606 N N . GLU A 1 323 ? -15.656 -29.781 -8.984 1 89 323 GLU A N 1
ATOM 2607 C CA . GLU A 1 323 ? -16.969 -30.156 -8.469 1 89 323 GLU A CA 1
ATOM 2608 C C . GLU A 1 323 ? -17.547 -31.359 -9.219 1 89 323 GLU A C 1
ATOM 2610 O O . GLU A 1 323 ? -18.656 -31.797 -8.938 1 89 323 GLU A O 1
ATOM 2615 N N . GLN A 1 324 ? -16.953 -31.891 -10.234 1 69.31 324 GLN A N 1
ATOM 2616 C CA . GLN A 1 324 ? -17.516 -33.031 -10.969 1 69.31 324 GLN A CA 1
ATOM 2617 C C . GLN A 1 324 ? -17.781 -34.219 -10.055 1 69.31 324 GLN A C 1
ATOM 2619 O O . GLN A 1 324 ? -16.938 -34.531 -9.203 1 69.31 324 GLN A O 1
ATOM 2624 N N . PRO A 1 325 ? -19.25 -34.531 -9.844 1 53.62 325 PRO A N 1
ATOM 2625 C CA . PRO A 1 325 ? -19.672 -35.75 -9.125 1 53.62 325 PRO A CA 1
ATOM 2626 C C . PRO A 1 325 ? -18.828 -36.969 -9.5 1 53.62 325 PRO A C 1
ATOM 2628 O O . PRO A 1 325 ? -18.391 -37.094 -10.648 1 53.62 325 PRO A O 1
ATOM 2631 N N . GLN A 1 326 ? -18.094 -37.531 -8.531 1 40.47 326 GLN A N 1
ATOM 2632 C CA . GLN A 1 326 ? -17.688 -38.906 -8.797 1 40.47 326 GLN A CA 1
ATOM 2633 C C . GLN A 1 326 ? -18.859 -39.75 -9.297 1 40.47 326 GLN A C 1
ATOM 2635 O O . GLN A 1 326 ? -19.984 -39.594 -8.828 1 40.47 326 GLN A O 1
ATOM 2640 N N . MET B 1 1 ? 17.016 25.984 -6.281 1 46.75 1 MET B N 1
ATOM 2641 C CA . MET B 1 1 ? 16.062 24.922 -6.609 1 46.75 1 MET B CA 1
ATOM 2642 C C . MET B 1 1 ? 14.703 25.5 -6.988 1 46.75 1 MET B C 1
ATOM 2644 O O . MET B 1 1 ? 14.273 26.5 -6.406 1 46.75 1 MET B O 1
ATOM 2648 N N . SER B 1 2 ? 14.188 25.141 -8.125 1 59.25 2 SER B N 1
ATOM 2649 C CA . SER B 1 2 ? 13.055 25.812 -8.742 1 59.25 2 SER B CA 1
ATOM 2650 C C . SER B 1 2 ? 11.773 25.609 -7.941 1 59.25 2 SER B C 1
ATOM 2652 O O . SER B 1 2 ? 11.516 24.5 -7.461 1 59.25 2 SER B O 1
ATOM 2654 N N . ASP B 1 3 ? 11.164 26.625 -7.469 1 83.44 3 ASP B N 1
ATOM 2655 C CA . ASP B 1 3 ? 9.852 26.656 -6.816 1 83.44 3 ASP B CA 1
ATOM 2656 C C . ASP B 1 3 ? 8.758 26.156 -7.758 1 83.44 3 ASP B C 1
ATOM 2658 O O . ASP B 1 3 ? 7.598 26.047 -7.363 1 83.44 3 ASP B O 1
ATOM 2662 N N . ILE B 1 4 ? 9.273 25.719 -8.898 1 86.5 4 ILE B N 1
ATOM 2663 C CA . ILE B 1 4 ? 8.305 25.25 -9.891 1 86.5 4 ILE B CA 1
ATOM 2664 C C . ILE B 1 4 ? 8.266 23.734 -9.891 1 86.5 4 ILE B C 1
ATOM 2666 O O . ILE B 1 4 ? 9.305 23.062 -9.969 1 86.5 4 ILE B O 1
ATOM 2670 N N . PHE B 1 5 ? 7.109 23.203 -9.852 1 93.38 5 PHE B N 1
ATOM 2671 C CA . PHE B 1 5 ? 6.926 21.75 -9.852 1 93.38 5 PHE B CA 1
ATOM 2672 C C . PHE B 1 5 ? 6.707 21.234 -11.273 1 93.38 5 PHE B C 1
ATOM 2674 O O . PHE B 1 5 ? 5.855 21.75 -12 1 93.38 5 PHE B O 1
ATOM 2681 N N . ARG B 1 6 ? 7.512 20.312 -11.719 1 92 6 ARG B N 1
ATOM 2682 C CA . ARG B 1 6 ? 7.336 19.547 -12.945 1 92 6 ARG B CA 1
ATOM 2683 C C . ARG B 1 6 ? 7.172 18.062 -12.641 1 92 6 ARG B C 1
ATOM 2685 O O . ARG B 1 6 ? 8.055 17.453 -12.039 1 92 6 ARG B O 1
ATOM 2692 N N . PRO B 1 7 ? 6.117 17.5 -13.078 1 92.31 7 PRO B N 1
ATOM 2693 C CA . PRO B 1 7 ? 5.871 16.094 -12.742 1 92.31 7 PRO B CA 1
ATOM 2694 C C . PRO B 1 7 ? 6.914 15.148 -13.336 1 92.31 7 PRO B C 1
ATOM 2696 O O . PRO B 1 7 ? 7.566 15.492 -14.328 1 92.31 7 PRO B O 1
ATOM 2699 N N . LEU B 1 8 ? 7.078 14.07 -12.68 1 87.88 8 LEU B N 1
ATOM 2700 C CA . LEU B 1 8 ? 7.91 12.992 -13.195 1 87.88 8 LEU B CA 1
ATOM 2701 C C . LEU B 1 8 ? 7.57 12.688 -14.648 1 87.88 8 LEU B C 1
ATOM 2703 O O . LEU B 1 8 ? 6.395 12.648 -15.023 1 87.88 8 LEU B O 1
ATOM 2707 N N . THR B 1 9 ? 8.555 12.492 -15.414 1 80.88 9 THR B N 1
ATOM 2708 C CA . THR B 1 9 ? 8.352 12.242 -16.828 1 80.88 9 THR B CA 1
ATOM 2709 C C . THR B 1 9 ? 7.43 11.047 -17.047 1 80.88 9 THR B C 1
ATOM 2711 O O . THR B 1 9 ? 7.684 9.953 -16.531 1 80.88 9 THR B O 1
ATOM 2714 N N . GLY B 1 10 ? 6.34 11.328 -17.766 1 78.69 10 GLY B N 1
ATOM 2715 C CA . GLY B 1 10 ? 5.391 10.273 -18.078 1 78.69 10 GLY B CA 1
ATOM 2716 C C . GLY B 1 10 ? 4.371 10.047 -16.969 1 78.69 10 GLY B C 1
ATOM 2717 O O . GLY B 1 10 ? 3.504 9.18 -17.094 1 78.69 10 GLY B O 1
ATOM 2718 N N . ALA B 1 11 ? 4.43 10.812 -15.922 1 85.44 11 ALA B N 1
ATOM 2719 C CA . ALA B 1 11 ? 3.529 10.602 -14.789 1 85.44 11 ALA B CA 1
ATOM 2720 C C . ALA B 1 11 ? 2.824 11.898 -14.406 1 85.44 11 ALA B C 1
ATOM 2722 O O . ALA B 1 11 ? 2.779 12.258 -13.227 1 85.44 11 ALA B O 1
ATOM 2723 N N . SER B 1 12 ? 2.293 12.547 -15.398 1 88.5 12 SER B N 1
ATOM 2724 C CA . SER B 1 12 ? 1.57 13.789 -15.148 1 88.5 12 SER B CA 1
ATOM 2725 C C . SER B 1 12 ? 0.123 13.508 -14.75 1 88.5 12 SER B C 1
ATOM 2727 O O . SER B 1 12 ? -0.58 14.406 -14.281 1 88.5 12 SER B O 1
ATOM 2729 N N . ASN B 1 13 ? -0.3 12.211 -14.906 1 87.94 13 ASN B N 1
ATOM 2730 C CA . ASN B 1 13 ? -1.646 11.828 -14.492 1 87.94 13 ASN B CA 1
ATOM 2731 C C . ASN B 1 13 ? -1.861 12.047 -13 1 87.94 13 ASN B C 1
ATOM 2733 O O . ASN B 1 13 ? -1.041 11.633 -12.18 1 87.94 13 ASN B O 1
ATOM 2737 N N . PRO B 1 14 ? -2.959 12.758 -12.641 1 91.31 14 PRO B N 1
ATOM 2738 C CA . PRO B 1 14 ? -3.154 13.109 -11.227 1 91.31 14 PRO B CA 1
ATOM 2739 C C . PRO B 1 14 ? -3.287 11.883 -10.328 1 91.31 14 PRO B C 1
ATOM 2741 O O . PRO B 1 14 ? -2.85 11.914 -9.172 1 91.31 14 PRO B O 1
ATOM 2744 N N . HIS B 1 15 ? -3.883 10.836 -10.828 1 88.06 15 HIS B N 1
ATOM 2745 C CA . HIS B 1 15 ? -4.031 9.625 -10.031 1 88.06 15 HIS B CA 1
ATOM 2746 C C . HIS B 1 15 ? -2.693 8.922 -9.844 1 88.06 15 HIS B C 1
ATOM 2748 O O . HIS B 1 15 ? -2.404 8.406 -8.758 1 88.06 15 HIS B O 1
ATOM 2754 N N . LEU B 1 16 ? -1.871 8.93 -10.867 1 86 16 LEU B N 1
ATOM 2755 C CA . LEU B 1 16 ? -0.526 8.375 -10.734 1 86 16 LEU B CA 1
ATOM 2756 C C . LEU B 1 16 ? 0.292 9.172 -9.727 1 86 16 LEU B C 1
ATOM 2758 O O . LEU B 1 16 ? 0.954 8.594 -8.859 1 86 16 LEU B O 1
ATOM 2762 N N . GLN B 1 17 ? 0.215 10.477 -9.812 1 90.5 17 GLN B N 1
ATOM 2763 C CA . GLN B 1 17 ? 0.92 11.344 -8.875 1 90.5 17 GLN B CA 1
ATOM 2764 C C . GLN B 1 17 ? 0.475 11.086 -7.438 1 90.5 17 GLN B C 1
ATOM 2766 O O . GLN B 1 17 ? 1.294 11.102 -6.516 1 90.5 17 GLN B O 1
ATOM 2771 N N . THR B 1 18 ? -0.803 10.797 -7.238 1 91.38 18 THR B N 1
ATOM 2772 C CA . THR B 1 18 ? -1.372 10.578 -5.91 1 91.38 18 THR B CA 1
ATOM 2773 C C . THR B 1 18 ? -0.879 9.258 -5.324 1 91.38 18 THR B C 1
ATOM 2775 O O . THR B 1 18 ? -0.604 9.172 -4.125 1 91.38 18 THR B O 1
ATOM 2778 N N . LEU B 1 19 ? -0.629 8.32 -6.195 1 86.69 19 LEU B N 1
ATOM 2779 C CA . LEU B 1 19 ? -0.328 6.969 -5.734 1 86.69 19 LEU B CA 1
ATOM 2780 C C . LEU B 1 19 ? 1.179 6.73 -5.688 1 86.69 19 LEU B C 1
ATOM 2782 O O . LEU B 1 19 ? 1.653 5.867 -4.949 1 86.69 19 LEU B O 1
ATOM 2786 N N . LEU B 1 20 ? 1.98 7.461 -6.387 1 86.5 20 LEU B N 1
ATOM 2787 C CA . LEU B 1 20 ? 3.396 7.227 -6.641 1 86.5 20 LEU B CA 1
ATOM 2788 C C . LEU B 1 20 ? 4.191 7.25 -5.34 1 86.5 20 LEU B C 1
ATOM 2790 O O . LEU B 1 20 ? 5.074 6.414 -5.133 1 86.5 20 LEU B O 1
ATOM 2794 N N . PRO B 1 21 ? 3.885 8.203 -4.449 1 86.75 21 PRO B N 1
ATOM 2795 C CA . PRO B 1 21 ? 4.688 8.234 -3.225 1 86.75 21 PRO B CA 1
ATOM 2796 C C . PRO B 1 21 ? 4.613 6.93 -2.436 1 86.75 21 PRO B C 1
ATOM 2798 O O . PRO B 1 21 ? 5.609 6.496 -1.854 1 86.75 21 PRO B O 1
ATOM 2801 N N . ARG B 1 22 ? 3.518 6.324 -2.4 1 79.12 22 ARG B N 1
ATOM 2802 C CA . ARG B 1 22 ? 3.359 5.066 -1.679 1 79.12 22 ARG B CA 1
ATOM 2803 C C . ARG B 1 22 ? 4.141 3.943 -2.355 1 79.12 22 ARG B C 1
ATOM 2805 O O . ARG B 1 22 ? 4.633 3.031 -1.688 1 79.12 22 ARG B O 1
ATOM 2812 N N . LEU B 1 23 ? 4.262 4.051 -3.623 1 76.44 23 LEU B N 1
ATOM 2813 C CA . LEU B 1 23 ? 4.945 3.006 -4.379 1 76.44 23 LEU B CA 1
ATOM 2814 C C . LEU B 1 23 ? 6.461 3.182 -4.297 1 76.44 23 LEU B C 1
ATOM 2816 O O . LEU B 1 23 ? 7.211 2.211 -4.434 1 76.44 23 LEU B O 1
ATOM 2820 N N . MET B 1 24 ? 6.934 4.398 -4.172 1 73.94 24 MET B N 1
ATOM 2821 C CA . MET B 1 24 ? 8.359 4.688 -4.266 1 73.94 24 MET B CA 1
ATOM 2822 C C . MET B 1 24 ? 9.016 4.625 -2.891 1 73.94 24 MET B C 1
ATOM 2824 O O . MET B 1 24 ? 10.227 4.402 -2.783 1 73.94 24 MET B O 1
ATOM 2828 N N . ARG B 1 25 ? 8.398 5.152 -1.832 1 61.56 25 ARG B N 1
ATOM 2829 C CA . ARG B 1 25 ? 9.109 5.293 -0.563 1 61.56 25 ARG B CA 1
ATOM 2830 C C . ARG B 1 25 ? 8.727 4.176 0.403 1 61.56 25 ARG B C 1
ATOM 2832 O O . ARG B 1 25 ? 7.602 4.141 0.908 1 61.56 25 ARG B O 1
ATOM 2839 N N . TRP B 1 26 ? 9.336 3.035 0.36 1 53.12 26 TRP B N 1
ATOM 2840 C CA . TRP B 1 26 ? 8.875 1.853 1.078 1 53.12 26 TRP B CA 1
ATOM 2841 C C . TRP B 1 26 ? 9.477 1.798 2.479 1 53.12 26 TRP B C 1
ATOM 2843 O O . TRP B 1 26 ? 8.812 1.377 3.43 1 53.12 26 TRP B O 1
ATOM 2853 N N . TYR B 1 27 ? 10.719 2.357 2.684 1 56.78 27 TYR B N 1
ATOM 2854 C CA . TYR B 1 27 ? 11.133 2.158 4.07 1 56.78 27 TYR B CA 1
ATOM 2855 C C . TYR B 1 27 ? 11.664 3.451 4.672 1 56.78 27 TYR B C 1
ATOM 2857 O O . TYR B 1 27 ? 12.422 4.18 4.02 1 56.78 27 TYR B O 1
ATOM 2865 N N . PRO B 1 28 ? 10.961 3.688 5.812 1 62.31 28 PRO B N 1
ATOM 2866 C CA . PRO B 1 28 ? 11.562 4.816 6.527 1 62.31 28 PRO B CA 1
ATOM 2867 C C . PRO B 1 28 ? 13.047 4.613 6.805 1 62.31 28 PRO B C 1
ATOM 2869 O O . PRO B 1 28 ? 13.461 3.531 7.227 1 62.31 28 PRO B O 1
ATOM 2872 N N . THR B 1 29 ? 13.75 5.445 6.375 1 69.94 29 THR B N 1
ATOM 2873 C CA . THR B 1 29 ? 15.18 5.414 6.641 1 69.94 29 THR B CA 1
ATOM 2874 C C . THR B 1 29 ? 15.477 5.902 8.055 1 69.94 29 THR B C 1
ATOM 2876 O O . THR B 1 29 ? 16.609 5.773 8.539 1 69.94 29 THR B O 1
ATOM 2879 N N . LEU B 1 30 ? 14.422 6.371 8.672 1 83.81 30 LEU B N 1
ATOM 2880 C CA . LEU B 1 30 ? 14.531 6.961 10 1 83.81 30 LEU B CA 1
ATOM 2881 C C . LEU B 1 30 ? 13.781 6.125 11.031 1 83.81 30 LEU B C 1
ATOM 2883 O O . LEU B 1 30 ? 12.664 5.672 10.773 1 83.81 30 LEU B O 1
ATOM 2887 N N . GLN B 1 31 ? 14.453 5.77 12.141 1 88.44 31 GLN B N 1
ATOM 2888 C CA . GLN B 1 31 ? 13.773 5.184 13.289 1 88.44 31 GLN B CA 1
ATOM 2889 C C . GLN B 1 31 ? 13.289 6.266 14.258 1 88.44 31 GLN B C 1
ATOM 2891 O O . GLN B 1 31 ? 14.094 6.977 14.859 1 88.44 31 GLN B O 1
ATOM 2896 N N . PRO B 1 32 ? 12.047 6.297 14.438 1 95.06 32 PRO B N 1
ATOM 2897 C CA . PRO B 1 32 ? 11.539 7.387 15.273 1 95.06 32 PRO B CA 1
ATOM 2898 C C . PRO B 1 32 ? 11.766 7.141 16.766 1 95.06 32 PRO B C 1
ATOM 2900 O O . PRO B 1 32 ? 11.867 5.988 17.203 1 95.06 32 PRO B O 1
ATOM 2903 N N . TYR B 1 33 ? 12.008 8.211 17.5 1 97.5 33 TYR B N 1
ATOM 2904 C CA . TYR B 1 33 ? 11.938 8.195 18.969 1 97.5 33 TYR B CA 1
ATOM 2905 C C . TYR B 1 33 ? 10.523 8.492 19.438 1 97.5 33 TYR B C 1
ATOM 2907 O O . TYR B 1 33 ? 10.016 9.602 19.266 1 97.5 33 TYR B O 1
ATOM 2915 N N . TRP B 1 34 ? 9.906 7.488 20.078 1 98.06 34 TRP B N 1
ATOM 2916 C CA . TRP B 1 34 ? 8.492 7.586 20.438 1 98.06 34 TRP B CA 1
ATOM 2917 C C . TRP B 1 34 ? 8.328 8.18 21.828 1 98.06 34 TRP B C 1
ATOM 2919 O O . TRP B 1 34 ? 9.086 7.855 22.75 1 98.06 34 TRP B O 1
ATOM 2929 N N . GLN B 1 35 ? 7.332 9.117 21.938 1 98.56 35 GLN B N 1
ATOM 2930 C CA . GLN B 1 35 ? 6.965 9.711 23.219 1 98.56 35 GLN B CA 1
ATOM 2931 C C . GLN B 1 35 ? 5.453 9.883 23.344 1 98.56 35 GLN B C 1
ATOM 2933 O O . GLN B 1 35 ? 4.816 10.453 22.453 1 98.56 35 GLN B O 1
ATOM 2938 N N . ARG B 1 36 ? 4.918 9.352 24.453 1 98.69 36 ARG B N 1
ATOM 2939 C CA . ARG B 1 36 ? 3.502 9.586 24.719 1 98.69 36 ARG B CA 1
ATOM 2940 C C . ARG B 1 36 ? 3.299 10.891 25.484 1 98.69 36 ARG B C 1
ATOM 2942 O O . ARG B 1 36 ? 3.93 11.109 26.531 1 98.69 36 ARG B O 1
ATOM 2949 N N . LEU B 1 37 ? 2.482 11.734 24.969 1 98.75 37 LEU B N 1
ATOM 2950 C CA . LEU B 1 37 ? 2.078 12.977 25.625 1 98.75 37 LEU B CA 1
ATOM 2951 C C . LEU B 1 37 ? 0.686 12.836 26.234 1 98.75 37 LEU B C 1
ATOM 2953 O O . LEU B 1 37 ? -0.3 12.68 25.5 1 98.75 37 LEU B O 1
ATOM 2957 N N . ASN B 1 38 ? 0.63 12.93 27.5 1 98.44 38 ASN B N 1
ATOM 2958 C CA . ASN B 1 38 ? -0.661 12.906 28.188 1 98.44 38 ASN B CA 1
ATOM 2959 C C . ASN B 1 38 ? -1.382 14.242 28.078 1 98.44 38 ASN B C 1
ATOM 2961 O O . ASN B 1 38 ? -0.759 15.297 28.203 1 98.44 38 ASN B O 1
ATOM 2965 N N . LEU B 1 39 ? -2.609 14.125 27.844 1 98.38 39 LEU B N 1
ATOM 2966 C CA . LEU B 1 39 ? -3.422 15.32 27.656 1 98.38 39 LEU B CA 1
ATOM 2967 C C . LEU B 1 39 ? -4.234 15.625 28.922 1 98.38 39 LEU B C 1
ATOM 2969 O O . LEU B 1 39 ? -4.418 14.75 29.766 1 98.38 39 LEU B O 1
ATOM 2973 N N . PRO B 1 40 ? -4.73 16.859 29 1 97.31 40 PRO B N 1
ATOM 2974 C CA . PRO B 1 40 ? -5.438 17.266 30.203 1 97.31 40 PRO B CA 1
ATOM 2975 C C . PRO B 1 40 ? -6.73 16.484 30.438 1 97.31 40 PRO B C 1
ATOM 2977 O O . PRO B 1 40 ? -7.211 16.391 31.562 1 97.31 40 PRO B O 1
ATOM 2980 N N . ASP B 1 41 ? -7.301 15.945 29.438 1 97.19 41 ASP B N 1
ATOM 2981 C CA . ASP B 1 41 ? -8.57 15.234 29.562 1 97.19 41 ASP B CA 1
ATOM 2982 C C . ASP B 1 41 ? -8.336 13.75 29.812 1 97.19 41 ASP B C 1
ATOM 2984 O O . ASP B 1 41 ? -9.211 12.922 29.547 1 97.19 41 ASP B O 1
ATOM 2988 N N . ASN B 1 42 ? -7.156 13.383 30.266 1 97.06 42 ASN B N 1
ATOM 2989 C CA . ASN B 1 42 ? -6.77 12.016 30.594 1 97.06 42 ASN B CA 1
ATOM 2990 C C . ASN B 1 42 ? -6.703 11.141 29.344 1 97.06 42 ASN B C 1
ATOM 2992 O O . ASN B 1 42 ? -6.988 9.945 29.406 1 97.06 42 ASN B O 1
ATOM 2996 N N . ASP B 1 43 ? -6.508 11.695 28.266 1 98.31 43 ASP B N 1
ATOM 2997 C CA . ASP B 1 43 ? -6.211 11.023 27 1 98.31 43 ASP B CA 1
ATOM 2998 C C . ASP B 1 43 ? -4.742 11.188 26.625 1 98.31 43 ASP B C 1
ATOM 3000 O O . ASP B 1 43 ? -3.906 11.484 27.484 1 98.31 43 ASP B O 1
ATOM 3004 N N . PHE B 1 44 ? -4.457 10.859 25.391 1 98.62 44 PHE B N 1
ATOM 3005 C CA . PHE B 1 44 ? -3.059 10.984 25 1 98.62 44 PHE B CA 1
ATOM 3006 C C . PHE B 1 44 ? -2.922 11.133 23.484 1 98.62 44 PHE B C 1
ATOM 3008 O O . PHE B 1 44 ? -3.857 10.836 22.75 1 98.62 44 PHE B O 1
ATOM 3015 N N . VAL B 1 45 ? -1.818 11.656 23.047 1 98.62 45 VAL B N 1
ATOM 3016 C CA . VAL B 1 45 ? -1.318 11.57 21.688 1 98.62 45 VAL B CA 1
ATOM 3017 C C . VAL B 1 45 ? 0.12 11.055 21.688 1 98.62 45 VAL B C 1
ATOM 3019 O O . VAL B 1 45 ? 0.85 11.258 22.672 1 98.62 45 VAL B O 1
ATOM 3022 N N . ASP B 1 46 ? 0.444 10.375 20.656 1 98.81 46 ASP B N 1
ATOM 3023 C CA . ASP B 1 46 ? 1.809 9.867 20.547 1 98.81 46 ASP B CA 1
ATOM 3024 C C . ASP B 1 46 ? 2.625 10.703 19.562 1 98.81 46 ASP B C 1
ATOM 3026 O O . ASP B 1 46 ? 2.119 11.102 18.516 1 98.81 46 ASP B O 1
ATOM 3030 N N . LEU B 1 47 ? 3.826 10.984 20 1 98.81 47 LEU B N 1
ATOM 3031 C CA . LEU B 1 47 ? 4.781 11.773 19.234 1 98.81 47 LEU B CA 1
ATOM 3032 C C . LEU B 1 47 ? 5.887 10.883 18.656 1 98.81 47 LEU B C 1
ATOM 3034 O O . LEU B 1 47 ? 6.426 10.031 19.375 1 98.81 47 LEU B O 1
ATOM 3038 N N . ALA B 1 48 ? 6.141 11.016 17.391 1 98.5 48 ALA B N 1
ATOM 3039 C CA . ALA B 1 48 ? 7.285 10.367 16.75 1 98.5 48 ALA B CA 1
ATOM 3040 C C . ALA B 1 48 ? 8.344 11.391 16.359 1 98.5 48 ALA B C 1
ATOM 3042 O O . ALA B 1 48 ? 8.164 12.156 15.406 1 98.5 48 ALA B O 1
ATOM 3043 N N . TRP B 1 49 ? 9.477 11.344 17.078 1 98.5 49 TRP B N 1
ATOM 3044 C CA . TRP B 1 49 ? 10.555 12.305 16.891 1 98.5 49 TRP B CA 1
ATOM 3045 C C . TRP B 1 49 ? 11.617 11.766 15.945 1 98.5 49 TRP B C 1
ATOM 3047 O O . TRP B 1 49 ? 11.836 10.555 15.883 1 98.5 49 TRP B O 1
ATOM 3057 N N . SER B 1 50 ? 12.258 12.695 15.25 1 97.81 50 SER B N 1
ATOM 3058 C CA . SER B 1 50 ? 13.375 12.305 14.391 1 97.81 50 SER B CA 1
ATOM 3059 C C . SER B 1 50 ? 14.57 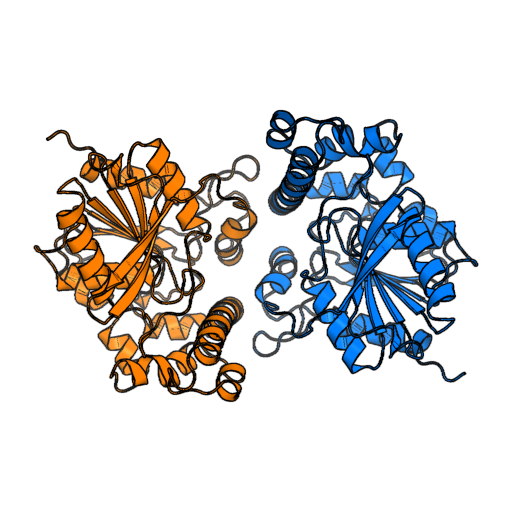11.836 15.211 1 97.81 50 SER B C 1
ATOM 3061 O O . SER B 1 50 ? 15.43 11.117 14.711 1 97.81 50 SER B O 1
ATOM 3063 N N . GLU B 1 51 ? 14.719 12.258 16.406 1 97.31 51 GLU B N 1
ATOM 3064 C CA . GLU B 1 51 ? 15.719 11.852 17.391 1 97.31 51 GLU B CA 1
ATOM 3065 C C . GLU B 1 51 ? 15.25 12.172 18.797 1 97.31 51 GLU B C 1
ATOM 3067 O O . GLU B 1 51 ? 14.188 12.773 19 1 97.31 51 GLU B O 1
ATOM 3072 N N . ASP B 1 52 ? 16.016 11.766 19.797 1 97.88 52 ASP B N 1
ATOM 3073 C CA . ASP B 1 52 ? 15.68 12.031 21.188 1 97.88 52 ASP B CA 1
ATOM 3074 C C . ASP B 1 52 ? 15.617 13.539 21.469 1 97.88 52 ASP B C 1
ATOM 3076 O O . ASP B 1 52 ? 16.641 14.219 21.438 1 97.88 52 ASP B O 1
ATOM 3080 N N . PRO B 1 53 ? 14.438 14.023 21.781 1 98.06 53 PRO B N 1
ATOM 3081 C CA . PRO B 1 53 ? 14.297 15.477 21.953 1 98.06 53 PRO B CA 1
ATOM 3082 C C . PRO B 1 53 ? 15.062 16 23.156 1 98.06 53 PRO B C 1
ATOM 3084 O O . PRO B 1 53 ? 15.406 17.188 23.203 1 98.06 53 PRO B O 1
ATOM 3087 N N . THR B 1 54 ? 15.305 15.18 24.156 1 97.5 54 THR B N 1
ATOM 3088 C CA . THR B 1 54 ? 16.016 15.617 25.344 1 97.5 54 THR B CA 1
ATOM 3089 C C . THR B 1 54 ? 17.453 16.016 25.016 1 97.5 54 THR B C 1
ATOM 3091 O O . THR B 1 54 ? 18.047 16.844 25.719 1 97.5 54 THR B O 1
ATOM 3094 N N . THR B 1 55 ? 17.953 15.484 23.953 1 97.31 55 THR B N 1
ATOM 3095 C CA . THR B 1 55 ? 19.328 15.789 23.578 1 97.31 55 THR B CA 1
ATOM 3096 C C . THR B 1 55 ? 19.359 16.766 22.406 1 97.31 55 THR B C 1
ATOM 3098 O O . THR B 1 55 ? 20.438 17.156 21.953 1 97.31 55 THR B O 1
ATOM 3101 N N . ALA B 1 56 ? 18.203 17.234 21.922 1 97.75 56 ALA B N 1
ATOM 3102 C CA . ALA B 1 56 ? 18.141 18.062 20.719 1 97.75 56 ALA B CA 1
ATOM 3103 C C . ALA B 1 56 ? 17.312 19.312 20.969 1 97.75 56 ALA B C 1
ATOM 3105 O O . ALA B 1 56 ? 16.734 19.875 20.031 1 97.75 56 ALA B O 1
ATOM 3106 N N . THR B 1 57 ? 17.266 19.719 22.234 1 96.5 57 THR B N 1
ATOM 3107 C CA . THR B 1 57 ? 16.391 20.812 22.641 1 96.5 57 THR B CA 1
ATOM 3108 C C . THR B 1 57 ? 16.812 22.125 21.969 1 96.5 57 THR B C 1
ATOM 3110 O O . THR B 1 57 ? 16 23.047 21.828 1 96.5 57 THR B O 1
ATOM 3113 N N . HIS B 1 58 ? 18.016 22.25 21.547 1 96.19 58 HIS B N 1
ATOM 3114 C CA . HIS B 1 58 ? 18.562 23.469 20.984 1 96.19 58 HIS B CA 1
ATOM 3115 C C . HIS B 1 58 ? 18.234 23.609 19.5 1 96.19 58 HIS B C 1
ATOM 3117 O O . HIS B 1 58 ? 18.391 24.688 18.922 1 96.19 58 HIS B O 1
ATOM 3123 N N . LYS B 1 59 ? 17.781 22.578 18.844 1 97.69 59 LYS B N 1
ATOM 3124 C CA . LYS B 1 59 ? 17.578 22.547 17.406 1 97.69 59 LYS B CA 1
ATOM 3125 C C . LYS B 1 59 ? 16.25 23.219 17.031 1 97.69 59 LYS B C 1
ATOM 3127 O O . LYS B 1 59 ? 15.25 23.062 17.75 1 97.69 59 LYS B O 1
ATOM 3132 N N . PRO B 1 60 ? 16.297 23.953 15.898 1 98.12 60 PRO B N 1
ATOM 3133 C CA . PRO B 1 60 ? 14.992 24.375 15.391 1 98.12 60 PRO B CA 1
ATOM 3134 C C . PRO B 1 60 ? 14.055 23.188 15.125 1 98.12 60 PRO B C 1
ATOM 3136 O O . PRO B 1 60 ? 14.516 22.062 14.906 1 98.12 60 PRO B O 1
ATOM 3139 N N . ARG B 1 61 ? 12.719 23.484 15.125 1 98.5 61 ARG B N 1
ATOM 3140 C CA . ARG B 1 61 ? 11.781 22.375 15.141 1 98.5 61 ARG B CA 1
ATOM 3141 C C . ARG B 1 61 ? 10.844 22.438 13.938 1 98.5 61 ARG B C 1
ATOM 3143 O O . ARG B 1 61 ? 10.477 23.516 13.484 1 98.5 61 ARG B O 1
ATOM 3150 N N . LEU B 1 62 ? 10.508 21.234 13.492 1 98.69 62 LEU B N 1
ATOM 3151 C CA . LEU B 1 62 ? 9.438 21.094 12.508 1 98.69 62 LEU B CA 1
ATOM 3152 C C . LEU B 1 62 ? 8.367 20.125 13.008 1 98.69 62 LEU B C 1
ATOM 3154 O O . LEU B 1 62 ? 8.641 18.953 13.234 1 98.69 62 LEU B O 1
ATOM 3158 N N . ILE B 1 63 ? 7.16 20.672 13.148 1 98.81 63 ILE B N 1
ATOM 3159 C CA . ILE B 1 63 ? 6.004 19.891 13.57 1 98.81 63 ILE B CA 1
ATOM 3160 C C . ILE B 1 63 ? 5.203 19.453 12.352 1 98.81 63 ILE B C 1
ATOM 3162 O O . ILE B 1 63 ? 4.945 20.25 11.445 1 98.81 63 ILE B O 1
ATOM 3166 N N . LEU B 1 64 ? 4.824 18.172 12.359 1 98.88 64 LEU B N 1
ATOM 3167 C CA . LEU B 1 64 ? 4.047 17.672 11.227 1 98.88 64 LEU B CA 1
ATOM 3168 C C . LEU B 1 64 ? 2.686 17.172 11.688 1 98.88 64 LEU B C 1
ATOM 3170 O O . LEU B 1 64 ? 2.6 16.359 12.617 1 98.88 64 LEU B O 1
ATOM 3174 N N . PHE B 1 65 ? 1.645 17.656 11.094 1 98.88 65 PHE B N 1
ATOM 3175 C CA . PHE B 1 65 ? 0.278 17.172 11.242 1 98.88 65 PHE B CA 1
ATOM 3176 C C . PHE B 1 65 ? -0.151 16.375 10.008 1 98.88 65 PHE B C 1
ATOM 3178 O O . PHE B 1 65 ? -0.191 16.922 8.906 1 98.88 65 PHE B O 1
ATOM 3185 N N . HIS B 1 66 ? -0.49 15.133 10.227 1 98.56 66 HIS B N 1
ATOM 3186 C CA . HIS B 1 66 ? -0.719 14.211 9.117 1 98.56 66 HIS B CA 1
ATOM 3187 C C . HIS B 1 66 ? -2.152 14.312 8.609 1 98.56 66 HIS B C 1
ATOM 3189 O O . HIS B 1 66 ? -2.998 14.953 9.242 1 98.56 66 HIS B O 1
ATOM 3195 N N . GLY B 1 67 ? -2.406 13.719 7.426 1 97.94 67 GLY B N 1
ATOM 3196 C CA . GLY B 1 67 ? -3.738 13.664 6.844 1 97.94 67 GLY B CA 1
ATOM 3197 C C . GLY B 1 67 ? -4.621 12.609 7.48 1 97.94 67 GLY B C 1
ATOM 3198 O O . GLY B 1 67 ? -4.234 11.977 8.469 1 97.94 67 GLY B O 1
ATOM 3199 N N . LEU B 1 68 ? -5.797 12.438 6.875 1 97.38 68 LEU B N 1
ATOM 3200 C CA . LEU B 1 68 ? -6.777 11.5 7.406 1 97.38 68 LEU B CA 1
ATOM 3201 C C . LEU B 1 68 ? -6.18 10.102 7.539 1 97.38 68 LEU B C 1
ATOM 3203 O O . LEU B 1 68 ? -5.719 9.523 6.555 1 97.38 68 LEU B O 1
ATOM 3207 N N . GLU B 1 69 ? -6.121 9.602 8.75 1 95.5 69 GLU B N 1
ATOM 3208 C CA . GLU B 1 69 ? -5.668 8.25 9.062 1 95.5 69 GLU B CA 1
ATOM 3209 C C . GLU B 1 69 ? -4.188 8.078 8.727 1 95.5 69 GLU B C 1
ATOM 3211 O O . GLU B 1 69 ? -3.734 6.961 8.453 1 95.5 69 GLU B O 1
ATOM 3216 N N . GLY B 1 70 ? -3.465 9.172 8.656 1 95.69 70 GLY B N 1
ATOM 3217 C CA . GLY B 1 70 ? -2.025 9.125 8.453 1 95.69 70 GLY B CA 1
ATOM 3218 C C . GLY B 1 70 ? -1.254 8.828 9.727 1 95.69 70 GLY B C 1
ATOM 3219 O O . GLY B 1 70 ? -1.849 8.609 10.789 1 95.69 70 GLY B O 1
ATOM 3220 N N . SER B 1 71 ? 0.054 8.727 9.602 1 95.88 71 SER B N 1
ATOM 3221 C CA . SER B 1 71 ? 0.998 8.461 10.68 1 95.88 71 SER B CA 1
ATOM 3222 C C . SER B 1 71 ? 2.436 8.711 10.227 1 95.88 71 SER B C 1
ATOM 3224 O O . SER B 1 71 ? 2.67 9.164 9.109 1 95.88 71 SER B O 1
ATOM 3226 N N . PHE B 1 72 ? 3.311 8.445 11.172 1 95.06 72 PHE B N 1
ATOM 3227 C CA . PHE B 1 72 ? 4.734 8.508 10.859 1 95.06 72 PHE B CA 1
ATOM 3228 C C . PHE B 1 72 ? 5.059 7.629 9.656 1 95.06 72 PHE B C 1
ATOM 3230 O O . PHE B 1 72 ? 6 7.914 8.914 1 95.06 72 PHE B O 1
ATOM 3237 N N . ASN B 1 73 ? 4.242 6.637 9.445 1 89.62 73 ASN B N 1
ATOM 3238 C CA . ASN B 1 73 ? 4.52 5.668 8.383 1 89.62 73 ASN B CA 1
ATOM 3239 C C . ASN B 1 73 ? 4.078 6.188 7.02 1 89.62 73 ASN B C 1
ATOM 3241 O O . ASN B 1 73 ? 4.387 5.586 5.992 1 89.62 73 ASN B O 1
ATOM 3245 N N . SER B 1 74 ? 3.363 7.266 7 1 92.31 74 SER B N 1
ATOM 3246 C CA . SER B 1 74 ? 3.064 7.891 5.715 1 92.31 74 SER B CA 1
ATOM 3247 C C . SER B 1 74 ? 4.336 8.375 5.027 1 92.31 74 SER B C 1
ATOM 3249 O O . SER B 1 74 ? 5.188 9 5.66 1 92.31 74 SER B O 1
ATOM 3251 N N . PRO B 1 75 ? 4.48 8.164 3.729 1 89.81 75 PRO B N 1
ATOM 3252 C CA . PRO B 1 75 ? 5.711 8.516 3.021 1 89.81 75 PRO B CA 1
ATOM 3253 C C . PRO B 1 75 ? 6.051 10 3.139 1 89.81 75 PRO B C 1
ATOM 3255 O O . PRO B 1 75 ? 7.215 10.359 3.334 1 89.81 75 PRO B O 1
ATOM 3258 N N . TYR B 1 76 ? 5.094 10.836 3.082 1 93.06 76 TYR B N 1
ATOM 3259 C CA . TYR B 1 76 ? 5.359 12.273 3.166 1 93.06 76 TYR B CA 1
ATOM 3260 C C . TYR B 1 76 ? 5.855 12.656 4.555 1 93.06 76 TYR B C 1
ATOM 3262 O O . TYR B 1 76 ? 6.617 13.609 4.707 1 93.06 76 TYR B O 1
ATOM 3270 N N . ALA B 1 77 ? 5.441 11.922 5.574 1 94.94 77 ALA B N 1
ATOM 3271 C CA . ALA B 1 77 ? 5.785 12.25 6.953 1 94.94 77 ALA B CA 1
ATOM 3272 C C . ALA B 1 77 ? 7.215 11.82 7.281 1 94.94 77 ALA B C 1
ATOM 3274 O O . ALA B 1 77 ? 8.047 12.648 7.641 1 94.94 77 ALA B O 1
ATOM 3275 N N . ASN B 1 78 ? 7.504 10.547 7.074 1 92.38 78 ASN B N 1
ATOM 3276 C CA . ASN B 1 78 ? 8.836 10.07 7.43 1 92.38 78 ASN B CA 1
ATOM 3277 C C . ASN B 1 78 ? 9.898 10.609 6.48 1 92.38 78 ASN B C 1
ATOM 3279 O O . ASN B 1 78 ? 11.039 10.844 6.887 1 92.38 78 ASN B O 1
ATOM 3283 N N . GLY B 1 79 ? 9.539 10.883 5.238 1 92.31 79 GLY B N 1
ATOM 3284 C CA . GLY B 1 79 ? 10.469 11.492 4.305 1 92.31 79 GLY B CA 1
ATOM 3285 C C . GLY B 1 79 ? 10.875 12.898 4.703 1 92.31 79 GLY B C 1
ATOM 3286 O O . GLY B 1 79 ? 12.062 13.234 4.707 1 92.31 79 GLY B O 1
ATOM 3287 N N . LEU B 1 80 ? 9.914 13.648 5.027 1 95.31 80 LEU B N 1
ATOM 3288 C CA . LEU B 1 80 ? 10.195 15.023 5.418 1 95.31 80 LEU B CA 1
ATOM 3289 C C . LEU B 1 80 ? 10.984 15.07 6.723 1 95.31 80 LEU B C 1
ATOM 3291 O O . LEU B 1 80 ? 11.914 15.867 6.863 1 95.31 80 LEU B O 1
ATOM 3295 N N . LEU B 1 81 ? 10.648 14.258 7.656 1 95.94 81 LEU B N 1
ATOM 3296 C CA . LEU B 1 81 ? 11.383 14.219 8.914 1 95.94 81 LEU B CA 1
ATOM 3297 C C . LEU B 1 81 ? 12.844 13.844 8.688 1 95.94 81 LEU B C 1
ATOM 3299 O O . LEU B 1 81 ? 13.734 14.375 9.352 1 95.94 81 LEU B O 1
ATOM 3303 N N . HIS B 1 82 ? 13.031 12.977 7.812 1 93.75 82 HIS B N 1
ATOM 3304 C CA . HIS B 1 82 ? 14.391 12.562 7.5 1 93.75 82 HIS B CA 1
ATOM 3305 C C . HIS B 1 82 ? 15.211 13.719 6.949 1 93.75 82 HIS B C 1
ATOM 3307 O O . HIS B 1 82 ? 16.359 13.938 7.367 1 93.75 82 HIS B O 1
ATOM 3313 N N . ILE B 1 83 ? 14.625 14.43 6.02 1 93.56 83 ILE B N 1
ATOM 3314 C CA . ILE B 1 83 ? 15.305 15.562 5.41 1 93.56 83 ILE B CA 1
ATOM 3315 C C . ILE B 1 83 ? 15.578 16.625 6.465 1 93.56 83 ILE B C 1
ATOM 3317 O O . ILE B 1 83 ? 16.656 17.234 6.48 1 93.56 83 ILE B O 1
ATOM 3321 N N . CYS B 1 84 ? 14.672 16.812 7.301 1 94.31 84 CYS B N 1
ATOM 3322 C CA . CYS B 1 84 ? 14.836 17.812 8.359 1 94.31 84 CYS B CA 1
ATOM 3323 C C . CYS B 1 84 ? 15.938 17.391 9.328 1 94.31 84 CYS B C 1
ATOM 3325 O O . CYS B 1 84 ? 16.719 18.234 9.773 1 94.31 84 CYS B O 1
ATOM 3327 N N . GLN B 1 85 ? 15.938 16.172 9.633 1 95.19 85 GLN B N 1
ATOM 3328 C CA . GLN B 1 85 ? 17 15.664 10.5 1 95.19 85 GLN B CA 1
ATOM 3329 C C . GLN B 1 85 ? 18.375 15.914 9.883 1 95.19 85 GLN B C 1
ATOM 3331 O O . GLN B 1 85 ? 19.297 16.344 10.57 1 95.19 85 GLN B O 1
ATOM 3336 N N . LYS B 1 86 ? 18.484 15.711 8.664 1 94.5 86 LYS B N 1
ATOM 3337 C CA . LYS B 1 86 ? 19.75 15.914 7.949 1 94.5 86 LYS B CA 1
ATOM 3338 C C . LYS B 1 86 ? 20.141 17.391 7.922 1 94.5 86 LYS B C 1
ATOM 3340 O O . LYS B 1 86 ? 21.328 17.719 7.902 1 94.5 86 LYS B O 1
ATOM 3345 N N . LYS B 1 87 ? 19.172 18.25 7.988 1 95.81 87 LYS B N 1
ATOM 3346 C CA . LYS B 1 87 ? 19.406 19.688 7.973 1 95.81 87 LYS B CA 1
ATOM 3347 C C . LYS B 1 87 ? 19.719 20.219 9.367 1 95.81 87 LYS B C 1
ATOM 3349 O O . LYS B 1 87 ? 19.984 21.406 9.547 1 95.81 87 LYS B O 1
ATOM 3354 N N . GLY B 1 88 ? 19.594 19.375 10.344 1 96.94 88 GLY B N 1
ATOM 3355 C CA . GLY B 1 88 ? 19.891 19.766 11.711 1 96.94 88 GLY B CA 1
ATOM 3356 C C . GLY B 1 88 ? 18.656 20.25 12.469 1 96.94 88 GLY B C 1
ATOM 3357 O O . GLY B 1 88 ? 18.781 20.922 13.5 1 96.94 88 GLY B O 1
ATOM 3358 N N . TRP B 1 89 ? 17.484 20.062 11.922 1 98.19 89 TRP B N 1
ATOM 3359 C CA . TRP B 1 89 ? 16.25 20.391 12.617 1 98.19 89 TRP B CA 1
ATOM 3360 C C . TRP B 1 89 ? 15.742 19.188 13.422 1 98.19 89 TRP B C 1
ATOM 3362 O O . TRP B 1 89 ? 16.125 18.047 13.156 1 98.19 89 TRP B O 1
ATOM 3372 N N . LEU B 1 90 ? 14.984 19.438 14.445 1 98.44 90 LEU B N 1
ATOM 3373 C CA . LEU B 1 90 ? 14.266 18.406 15.195 1 98.44 90 LEU B CA 1
ATOM 3374 C C . LEU B 1 90 ? 12.836 18.266 14.68 1 98.44 90 LEU B C 1
ATOM 3376 O O . LEU B 1 90 ? 12.016 19.172 14.859 1 98.44 90 LEU B O 1
ATOM 3380 N N . GLY B 1 91 ? 12.609 17.094 14.023 1 98.44 91 GLY B N 1
ATOM 3381 C CA . GLY B 1 91 ? 11.281 16.844 13.484 1 98.44 91 GLY B CA 1
ATOM 3382 C C . GLY B 1 91 ? 10.406 16.016 14.414 1 98.44 91 GLY B C 1
ATOM 3383 O O . GLY B 1 91 ? 10.898 15.148 15.141 1 98.44 91 GLY B O 1
ATOM 3384 N N . VAL B 1 92 ? 9.062 16.266 14.367 1 98.75 92 VAL B N 1
ATOM 3385 C CA . VAL B 1 92 ? 8.148 15.469 15.172 1 98.75 92 VAL B CA 1
ATOM 3386 C C . VAL B 1 92 ? 6.793 15.367 14.477 1 98.75 92 VAL B C 1
ATOM 3388 O O . VAL B 1 92 ? 6.316 16.344 13.898 1 98.75 92 VAL B O 1
ATOM 3391 N N . VAL B 1 93 ? 6.25 14.164 14.43 1 98.75 93 VAL B N 1
ATOM 3392 C CA . VAL B 1 93 ? 4.871 13.93 14.016 1 98.75 93 VAL B CA 1
ATOM 3393 C C . VAL B 1 93 ? 3.979 13.797 15.25 1 98.75 93 VAL B C 1
ATOM 3395 O O . VAL B 1 93 ? 4.215 12.945 16.109 1 98.75 93 VAL B O 1
ATOM 3398 N N . MET B 1 94 ? 3.049 14.695 15.352 1 98.81 94 MET B N 1
ATOM 3399 C CA . MET B 1 94 ? 1.999 14.445 16.328 1 98.81 94 MET B CA 1
ATOM 3400 C C . MET B 1 94 ? 0.889 13.586 15.734 1 98.81 94 MET B C 1
ATOM 3402 O O . MET B 1 94 ? 0.15 14.039 14.859 1 98.81 94 MET B O 1
ATOM 3406 N N . HIS B 1 95 ? 0.779 12.406 16.219 1 98.81 95 HIS B N 1
ATOM 3407 C CA . HIS B 1 95 ? -0.327 11.57 15.766 1 98.81 95 HIS B CA 1
ATOM 3408 C C . HIS B 1 95 ? -1.649 12.031 16.375 1 98.81 95 HIS B C 1
ATOM 3410 O O . HIS B 1 95 ? -1.755 12.195 17.594 1 98.81 95 HIS B O 1
ATOM 3416 N N . PHE B 1 96 ? -2.6 12.242 15.5 1 98.62 96 PHE B N 1
ATOM 3417 C CA . PHE B 1 96 ? -3.932 12.516 16.031 1 98.62 96 PHE B CA 1
ATOM 3418 C C . PHE B 1 96 ? -4.445 11.336 16.844 1 98.62 96 PHE B C 1
ATOM 3420 O O . PHE B 1 96 ? -3.943 10.219 16.703 1 98.62 96 PHE B O 1
ATOM 3427 N N . ARG B 1 97 ? -5.422 11.648 17.688 1 98.19 97 ARG B N 1
ATOM 3428 C CA . ARG B 1 97 ? -5.957 10.609 18.562 1 98.19 97 ARG B CA 1
ATOM 3429 C C . ARG B 1 97 ? -6.359 9.375 17.766 1 98.19 97 ARG B C 1
ATOM 3431 O O . ARG B 1 97 ? -7.09 9.477 16.766 1 98.19 97 ARG B O 1
ATOM 3438 N N . GLY B 1 98 ? -5.734 8.219 18.156 1 96.81 98 GLY B N 1
ATOM 3439 C CA . GLY B 1 98 ? -6.105 6.945 17.562 1 96.81 98 GLY B CA 1
ATOM 3440 C C . GLY B 1 98 ? -5.25 6.574 16.359 1 96.81 98 GLY B C 1
ATOM 3441 O O . GLY B 1 98 ? -5.363 5.469 15.828 1 96.81 98 GLY B O 1
ATOM 3442 N N . CYS B 1 99 ? -4.32 7.375 15.953 1 97.5 99 CYS B N 1
ATOM 3443 C CA . CYS B 1 99 ? -3.633 7.137 14.688 1 97.5 99 CYS B CA 1
ATOM 3444 C C . CYS B 1 99 ? -2.219 6.621 14.922 1 97.5 99 CYS B C 1
ATOM 3446 O O . CYS B 1 99 ? -1.467 6.402 13.969 1 97.5 99 CYS B O 1
ATOM 3448 N N . SER B 1 100 ? -1.812 6.414 16.141 1 96.25 100 SER B N 1
ATOM 3449 C CA . SER B 1 100 ? -0.47 5.926 16.453 1 96.25 100 SER B CA 1
ATOM 3450 C C . SER B 1 100 ? -0.445 4.402 16.547 1 96.25 100 SER B C 1
ATOM 3452 O O . SER B 1 100 ? 0.607 3.807 16.781 1 96.25 100 SER B O 1
ATOM 3454 N N . GLY B 1 101 ? -1.589 3.812 16.375 1 92.69 101 GLY B N 1
ATOM 3455 C CA . GLY B 1 101 ? -1.683 2.369 16.516 1 92.69 101 GLY B CA 1
ATOM 3456 C C . GLY B 1 101 ? -2.424 1.94 17.766 1 92.69 101 GLY B C 1
ATOM 3457 O O . GLY B 1 101 ? -2.824 0.781 17.891 1 92.69 101 GLY B O 1
ATOM 3458 N N . GLU B 1 102 ? -2.656 2.799 18.672 1 95.06 102 GLU B N 1
ATOM 3459 C CA . GLU B 1 102 ? -3.41 2.547 19.906 1 95.06 102 GLU B CA 1
ATOM 3460 C C . GLU B 1 102 ? -4.648 3.434 19.984 1 95.06 102 GLU B C 1
ATOM 3462 O O . GLU B 1 102 ? -4.559 4.652 19.812 1 95.06 102 GLU B O 1
ATOM 3467 N N . PRO B 1 103 ? -5.777 2.791 20.219 1 97 103 PRO B N 1
ATOM 3468 C CA . PRO B 1 103 ? -6.988 3.607 20.359 1 97 103 PRO B CA 1
ATOM 3469 C C . PRO B 1 103 ? -6.91 4.578 21.531 1 97 103 PRO B C 1
ATOM 3471 O O . PRO B 1 103 ? -6.383 4.234 22.594 1 97 103 PRO B O 1
ATOM 3474 N N . ASN B 1 104 ? -7.379 5.797 21.281 1 97.69 104 ASN B N 1
ATOM 3475 C CA . ASN B 1 104 ? -7.414 6.758 22.375 1 97.69 104 ASN B CA 1
ATOM 3476 C C . ASN B 1 104 ? -8.477 6.395 23.406 1 97.69 104 ASN B C 1
ATOM 3478 O O . ASN B 1 104 ? -9.406 5.645 23.109 1 97.69 104 ASN B O 1
ATOM 3482 N N . ARG B 1 105 ? -8.461 7.039 24.578 1 96.88 105 ARG B N 1
ATOM 3483 C CA . ARG B 1 105 ? -9.25 6.617 25.734 1 96.88 105 ARG B CA 1
ATOM 3484 C C . ARG B 1 105 ? -10.609 7.309 25.75 1 96.88 105 ARG B C 1
ATOM 3486 O O . ARG B 1 105 ? -11.633 6.668 25.969 1 96.88 105 ARG B O 1
ATOM 3493 N N . GLN B 1 106 ? -10.617 8.555 25.516 1 96.75 106 GLN B N 1
ATOM 3494 C CA . GLN B 1 106 ? -11.805 9.375 25.703 1 96.75 106 GLN B CA 1
ATOM 3495 C C . GLN B 1 106 ? -12.828 9.133 24.594 1 96.75 106 GLN B C 1
ATOM 3497 O O . GLN B 1 106 ? -12.477 8.641 23.516 1 96.75 106 GLN B O 1
ATOM 3502 N N . LYS B 1 107 ? -14.062 9.516 24.891 1 95.12 107 LYS B N 1
ATOM 3503 C CA . LYS B 1 107 ? -15.148 9.398 23.922 1 95.12 107 LYS B CA 1
ATOM 3504 C C . LYS B 1 107 ? -15.094 10.523 22.906 1 95.12 107 LYS B C 1
ATOM 3506 O O . LYS B 1 107 ? -16.078 11.258 22.719 1 95.12 107 LYS B O 1
ATOM 3511 N N . ARG B 1 108 ? -14.031 10.633 22.344 1 95 108 ARG B N 1
ATOM 3512 C CA . ARG B 1 108 ? -13.797 11.594 21.281 1 95 108 ARG B CA 1
ATOM 3513 C C . ARG B 1 108 ? -12.766 11.07 20.281 1 95 108 ARG B C 1
ATOM 3515 O O . ARG B 1 108 ? -12.039 10.117 20.578 1 95 108 ARG B O 1
ATOM 3522 N N . LEU B 1 109 ? -12.781 11.547 19.188 1 96.25 109 LEU B N 1
ATOM 3523 C CA . LEU B 1 109 ? -11.805 11.289 18.125 1 96.25 109 LEU B CA 1
ATOM 3524 C C . LEU B 1 109 ? -11.148 12.586 17.672 1 96.25 109 LEU B C 1
ATOM 3526 O O . LEU B 1 109 ? -11.32 13.633 18.297 1 96.25 109 LEU B O 1
ATOM 3530 N N . TYR B 1 110 ? -10.352 12.492 16.688 1 97.38 110 TYR B N 1
ATOM 3531 C CA . TYR B 1 110 ? -9.898 13.703 16.016 1 97.38 110 TYR B CA 1
ATOM 3532 C C . TYR B 1 110 ? -10.789 14.039 14.82 1 97.38 110 TYR B C 1
ATOM 3534 O O . TYR B 1 110 ? -11.617 13.219 14.414 1 97.38 110 TYR B O 1
ATOM 3542 N N . HIS B 1 111 ? -10.766 15.242 14.367 1 97.62 111 HIS B N 1
ATOM 3543 C CA . HIS B 1 111 ? -11.469 15.672 13.164 1 97.62 111 HIS B CA 1
ATOM 3544 C C . HIS B 1 111 ? -10.789 16.875 12.531 1 97.62 111 HIS B C 1
ATOM 3546 O O . HIS B 1 111 ? -9.789 17.375 13.055 1 97.62 111 HIS B O 1
ATOM 3552 N N . SER B 1 112 ? -11.305 17.422 11.445 1 97.38 112 SER B N 1
ATOM 3553 C CA . SER B 1 112 ? -10.633 18.375 10.57 1 97.38 112 SER B CA 1
ATOM 3554 C C . SER B 1 112 ? -10.523 19.75 11.234 1 97.38 112 SER B C 1
ATOM 3556 O O . SER B 1 112 ? -9.758 20.594 10.789 1 97.38 112 SER B O 1
ATOM 3558 N N . GLY B 1 113 ? -11.195 20 12.289 1 97.62 113 GLY B N 1
ATOM 3559 C CA . GLY B 1 113 ? -11.164 21.281 12.977 1 97.62 113 GLY B CA 1
ATOM 3560 C C . GLY B 1 113 ? -10.703 21.172 14.422 1 97.62 113 GLY B C 1
ATOM 3561 O O . GLY B 1 113 ? -10.805 22.141 15.18 1 97.62 113 GLY B O 1
ATOM 3562 N N . GLU B 1 114 ? -10.266 20.016 14.781 1 97.19 114 GLU B N 1
ATOM 3563 C CA . GLU B 1 114 ? -9.836 19.797 16.156 1 97.19 114 GLU B CA 1
ATOM 3564 C C . GLU B 1 114 ? -8.469 20.422 16.422 1 97.19 114 GLU B C 1
ATOM 3566 O O . GLU B 1 114 ? -7.438 19.812 16.109 1 97.19 114 GLU B O 1
ATOM 3571 N N . THR B 1 115 ? -8.461 21.578 17.078 1 98.38 115 THR B N 1
ATOM 3572 C CA . THR B 1 115 ? -7.207 22.297 17.234 1 98.38 115 THR B CA 1
ATOM 3573 C C . THR B 1 115 ? -6.684 22.188 18.656 1 98.38 115 THR B C 1
ATOM 3575 O O . THR B 1 115 ? -5.543 22.547 18.953 1 98.38 115 THR B O 1
ATOM 3578 N N . ASN B 1 116 ? -7.441 21.609 19.578 1 98 116 ASN B N 1
ATOM 3579 C CA . ASN B 1 116 ? -7.082 21.594 20.984 1 98 116 ASN B CA 1
ATOM 3580 C C . ASN B 1 116 ? -5.82 20.781 21.25 1 98 116 ASN B C 1
ATOM 3582 O O . ASN B 1 116 ? -4.957 21.188 22.016 1 98 116 ASN B O 1
ATOM 3586 N N . ASP B 1 117 ? -5.754 19.656 20.641 1 98.5 117 ASP B N 1
ATOM 3587 C CA . ASP B 1 117 ? -4.59 18.797 20.859 1 98.5 117 ASP B CA 1
ATOM 3588 C C . ASP B 1 117 ? -3.322 19.453 20.297 1 98.5 117 ASP B C 1
ATOM 3590 O O . ASP B 1 117 ? -2.268 19.406 20.938 1 98.5 117 ASP B O 1
ATOM 3594 N N . ALA B 1 118 ? -3.436 20.016 19.125 1 98.62 118 ALA B N 1
ATOM 3595 C CA . ALA B 1 118 ? -2.307 20.734 18.547 1 98.62 118 ALA B CA 1
ATOM 3596 C C . ALA B 1 118 ? -1.879 21.906 19.438 1 98.62 118 ALA B C 1
ATOM 3598 O O . ALA B 1 118 ? -0.685 22.109 19.672 1 98.62 118 ALA B O 1
ATOM 3599 N N . ARG B 1 119 ? -2.824 22.703 19.922 1 98.69 119 ARG B N 1
ATOM 3600 C CA . ARG B 1 119 ? -2.568 23.812 20.812 1 98.69 119 ARG B CA 1
ATOM 3601 C C . ARG B 1 119 ? -1.829 23.359 22.078 1 98.69 119 ARG B C 1
ATOM 3603 O O . ARG B 1 119 ? -0.823 23.953 22.453 1 98.69 119 ARG B O 1
ATOM 3610 N N . TYR B 1 120 ? -2.352 22.297 22.641 1 98.75 120 TYR B N 1
ATOM 3611 C CA . TYR B 1 120 ? -1.729 21.781 23.859 1 98.75 120 TYR B CA 1
ATOM 3612 C C . TYR B 1 120 ? -0.297 21.344 23.594 1 98.75 120 TYR B C 1
ATOM 3614 O O . TYR B 1 120 ? 0.619 21.688 24.344 1 98.75 120 TYR B O 1
ATOM 3622 N N . PHE B 1 121 ? -0.127 20.578 22.531 1 98.81 121 PHE B N 1
ATOM 3623 C CA . PHE B 1 121 ? 1.179 20.031 22.188 1 98.81 121 PHE B CA 1
ATOM 3624 C C . PHE B 1 121 ? 2.191 21.156 21.969 1 98.81 121 PHE B C 1
ATOM 3626 O O . PHE B 1 121 ? 3.301 21.109 22.5 1 98.81 121 PHE B O 1
ATOM 3633 N N . LEU B 1 122 ? 1.834 22.172 21.203 1 98.69 122 LEU B N 1
ATOM 3634 C CA . LEU B 1 122 ? 2.756 23.25 20.859 1 98.69 122 LEU B CA 1
ATOM 3635 C C . LEU B 1 122 ? 3.133 24.047 22.109 1 98.69 122 LEU B C 1
ATOM 3637 O O . LEU B 1 122 ? 4.293 24.438 22.266 1 98.69 122 LEU B O 1
ATOM 3641 N N . ASN B 1 123 ? 2.17 24.297 22.969 1 98.5 123 ASN B N 1
ATOM 3642 C CA . ASN B 1 123 ? 2.471 24.969 24.219 1 98.5 123 ASN B CA 1
ATOM 3643 C C . ASN B 1 123 ? 3.365 24.125 25.125 1 98.5 123 ASN B C 1
ATOM 3645 O O . ASN B 1 123 ? 4.328 24.625 25.703 1 98.5 123 ASN B O 1
ATOM 3649 N N . TRP B 1 124 ? 3.004 22.875 25.203 1 98.62 124 TRP B N 1
ATOM 3650 C CA . TRP B 1 124 ? 3.791 21.938 26 1 98.62 124 TRP B CA 1
ATOM 3651 C C . TRP B 1 124 ? 5.234 21.891 25.5 1 98.62 124 TRP B C 1
ATOM 3653 O O . TRP B 1 124 ? 6.168 21.828 26.312 1 98.62 124 TRP B O 1
ATOM 3663 N N . LEU B 1 125 ? 5.359 21.844 24.25 1 98.44 125 LEU B N 1
ATOM 3664 C CA . LEU B 1 125 ? 6.672 21.766 23.609 1 98.44 125 LEU B CA 1
ATOM 3665 C C . LEU B 1 125 ? 7.543 22.953 24.016 1 98.44 125 LEU B C 1
ATOM 3667 O O . LEU B 1 125 ? 8.711 22.766 24.375 1 98.44 125 LEU B O 1
ATOM 3671 N N . LYS B 1 126 ? 7.02 24.141 23.953 1 97.38 126 LYS B N 1
ATOM 3672 C CA . LYS B 1 126 ? 7.734 25.344 24.344 1 97.38 126 LYS B CA 1
ATOM 3673 C C . LYS B 1 126 ? 8.086 25.344 25.828 1 97.38 126 LYS B C 1
ATOM 3675 O O . LYS B 1 126 ? 9.203 25.688 26.203 1 97.38 126 LYS B O 1
ATOM 3680 N N . GLN B 1 127 ? 7.199 24.891 26.641 1 97.88 127 GLN B N 1
ATOM 3681 C CA . GLN B 1 127 ? 7.391 24.875 28.078 1 97.88 127 GLN B CA 1
ATOM 3682 C C . GLN B 1 127 ? 8.406 23.812 28.484 1 97.88 127 GLN B C 1
ATOM 3684 O O . GLN B 1 127 ? 9.219 24.031 29.391 1 97.88 127 GLN B O 1
ATOM 3689 N N . THR B 1 128 ? 8.359 22.719 27.828 1 98 128 THR B N 1
ATOM 3690 C CA . THR B 1 128 ? 9.133 21.562 28.25 1 98 128 THR B CA 1
ATOM 3691 C C . THR B 1 128 ? 10.539 21.594 27.656 1 98 128 THR B C 1
ATOM 3693 O O . THR B 1 128 ? 11.516 21.281 28.344 1 98 128 THR B O 1
ATOM 3696 N N . TYR B 1 129 ? 10.617 21.969 26.391 1 97.75 129 TYR B N 1
ATOM 3697 C CA . TYR B 1 129 ? 11.906 21.844 25.719 1 97.75 129 TYR B CA 1
ATOM 3698 C C . TYR B 1 129 ? 12.453 23.203 25.328 1 97.75 129 TYR B C 1
ATOM 3700 O O . TYR B 1 129 ? 13.469 23.297 24.625 1 97.75 129 TYR B O 1
ATOM 3708 N N . GLY B 1 130 ? 11.734 24.281 25.719 1 96.81 130 GLY B N 1
ATOM 3709 C CA . GLY B 1 130 ? 12.258 25.625 25.531 1 96.81 130 GLY B CA 1
ATOM 3710 C C . GLY B 1 130 ? 11.758 26.281 24.266 1 96.81 130 GLY B C 1
ATOM 3711 O O . GLY B 1 130 ? 10.984 25.688 23.5 1 96.81 130 GLY B O 1
ATOM 3712 N N . ASP B 1 131 ? 12.258 27.531 24.109 1 96.25 131 ASP B N 1
ATOM 3713 C CA . ASP B 1 131 ? 11.805 28.375 23 1 96.25 131 ASP B CA 1
ATOM 3714 C C . ASP B 1 131 ? 12.875 28.453 21.906 1 96.25 131 ASP B C 1
ATOM 3716 O O . ASP B 1 131 ? 13.891 29.125 22.094 1 96.25 131 ASP B O 1
ATOM 3720 N N . VAL B 1 132 ? 12.641 27.781 20.906 1 97.25 132 VAL B N 1
ATOM 3721 C CA . VAL B 1 132 ? 13.492 27.812 19.719 1 97.25 132 VAL B CA 1
ATOM 3722 C C . VAL B 1 132 ? 12.625 28.016 18.469 1 97.25 132 VAL B C 1
ATOM 3724 O O . VAL B 1 132 ? 11.406 27.828 18.516 1 97.25 132 VAL B O 1
ATOM 3727 N N . PRO B 1 133 ? 13.242 28.484 17.391 1 98 133 PRO B N 1
ATOM 3728 C CA . PRO B 1 133 ? 12.43 28.609 16.172 1 98 133 PRO B CA 1
ATOM 3729 C C . PRO B 1 133 ? 11.672 27.328 15.836 1 98 133 PRO B C 1
ATOM 3731 O O . PRO B 1 133 ? 12.266 26.25 15.82 1 98 133 PRO B O 1
ATOM 3734 N N . THR B 1 134 ? 10.367 27.453 15.633 1 98.5 134 THR B N 1
ATOM 3735 C CA . THR B 1 134 ? 9.477 26.328 15.414 1 98.5 134 THR B CA 1
ATOM 3736 C C . THR B 1 134 ? 8.547 26.594 14.234 1 98.5 134 THR B C 1
ATOM 3738 O O . THR B 1 134 ? 7.945 27.656 14.133 1 98.5 134 THR B O 1
ATOM 3741 N N . SER B 1 135 ? 8.539 25.641 13.328 1 98.69 135 SER B N 1
ATOM 3742 C CA . SER B 1 135 ? 7.59 25.688 12.227 1 98.69 135 SER B CA 1
ATOM 3743 C C . SER B 1 135 ? 6.715 24.453 12.188 1 98.69 135 SER B C 1
ATOM 3745 O O . SER B 1 135 ? 7 23.469 12.875 1 98.69 135 SER B O 1
ATOM 3747 N N . ALA B 1 136 ? 5.625 24.547 11.391 1 98.88 136 ALA B N 1
ATOM 3748 C CA . ALA B 1 136 ? 4.707 23.406 11.273 1 98.88 136 ALA B CA 1
ATOM 3749 C C . ALA B 1 136 ? 4.297 23.188 9.82 1 98.88 136 ALA B C 1
ATOM 3751 O O . ALA B 1 136 ? 4.234 24.125 9.031 1 98.88 136 ALA B O 1
ATOM 3752 N N . VAL B 1 137 ? 4.082 21.953 9.555 1 98.94 137 VAL B N 1
ATOM 3753 C CA . VAL B 1 137 ? 3.541 21.562 8.258 1 98.94 137 VAL B CA 1
ATOM 3754 C C . VAL B 1 137 ? 2.316 20.672 8.453 1 98.94 137 VAL B C 1
ATOM 3756 O O . VAL B 1 137 ? 2.309 19.797 9.32 1 98.94 137 VAL B O 1
ATOM 3759 N N . GLY B 1 138 ? 1.281 20.922 7.73 1 98.88 138 GLY B N 1
ATOM 3760 C CA . GLY B 1 138 ? 0.09 20.078 7.715 1 98.88 138 GLY B CA 1
ATOM 3761 C C . GLY B 1 138 ? -0.257 19.562 6.332 1 98.88 138 GLY B C 1
ATOM 3762 O O . GLY B 1 138 ? -0.188 20.312 5.348 1 98.88 138 GLY B O 1
ATOM 3763 N N . TYR B 1 139 ? -0.59 18.281 6.27 1 98.75 139 TYR B N 1
ATOM 3764 C CA . TYR B 1 139 ? -0.979 17.656 5.016 1 98.75 139 TYR B CA 1
ATOM 3765 C C . TYR B 1 139 ? -2.465 17.328 5.008 1 98.75 139 TYR B C 1
ATOM 3767 O O . TYR B 1 139 ? -2.992 16.797 5.984 1 98.75 139 TYR B O 1
ATOM 3775 N N . SER B 1 140 ? -3.135 17.594 3.863 1 98.31 140 SER B N 1
ATOM 3776 C CA . SER B 1 140 ? -4.539 17.25 3.703 1 98.31 140 SER B CA 1
ATOM 3777 C C . SER B 1 140 ? -5.371 17.75 4.883 1 98.31 140 SER B C 1
ATOM 3779 O O . SER B 1 140 ? -5.352 18.938 5.207 1 98.31 140 SER B O 1
ATOM 3781 N N . ILE B 1 141 ? -6.027 16.891 5.684 1 98.19 141 ILE B N 1
ATOM 3782 C CA . ILE B 1 141 ? -6.852 17.359 6.793 1 98.19 141 ILE B CA 1
ATOM 3783 C C . ILE B 1 141 ? -5.965 17.969 7.875 1 98.19 141 ILE B C 1
ATOM 3785 O O . ILE B 1 141 ? -6.375 18.906 8.562 1 98.19 141 ILE B O 1
ATOM 3789 N N . GLY B 1 142 ? -4.734 17.438 8.016 1 98.69 142 GLY B N 1
ATOM 3790 C CA . GLY B 1 142 ? -3.797 18.047 8.945 1 98.69 142 GLY B CA 1
ATOM 3791 C C . GLY B 1 142 ? -3.457 19.484 8.594 1 98.69 142 GLY B C 1
ATOM 3792 O O . GLY B 1 142 ? -3.168 20.297 9.477 1 98.69 142 GLY B O 1
ATOM 3793 N N . GLY B 1 143 ? -3.471 19.75 7.289 1 98.81 143 GLY B N 1
ATOM 3794 C CA . GLY B 1 143 ? -3.303 21.125 6.848 1 98.81 143 GLY B CA 1
ATOM 3795 C C . GLY B 1 143 ? -4.457 22.016 7.242 1 98.81 143 GLY B C 1
ATOM 3796 O O . GLY B 1 143 ? -4.25 23.172 7.652 1 98.81 143 GLY B O 1
ATOM 3797 N N . ASN B 1 144 ? -5.645 21.5 7.09 1 98.88 144 ASN B N 1
ATOM 3798 C CA . ASN B 1 144 ? -6.812 22.266 7.52 1 98.88 144 ASN B CA 1
ATOM 3799 C C . ASN B 1 144 ? -6.781 22.547 9.023 1 98.88 144 ASN B C 1
ATOM 3801 O O . ASN B 1 144 ? -7.07 23.656 9.461 1 98.88 144 ASN B O 1
ATOM 3805 N N . VAL B 1 145 ? -6.418 21.547 9.805 1 98.88 145 VAL B N 1
ATOM 3806 C CA . VAL B 1 145 ? -6.312 21.688 11.258 1 98.88 145 VAL B CA 1
ATOM 3807 C C . VAL B 1 145 ? -5.289 22.781 11.594 1 98.88 145 VAL B C 1
ATOM 3809 O O . VAL B 1 145 ? -5.547 23.641 12.422 1 98.88 145 VAL B O 1
ATOM 3812 N N . LEU B 1 146 ? -4.191 22.719 10.945 1 98.94 146 LEU B N 1
ATOM 3813 C CA . LEU B 1 146 ? -3.125 23.688 11.195 1 98.94 146 LEU B CA 1
ATOM 3814 C C . LEU B 1 146 ? -3.584 25.094 10.867 1 98.94 146 LEU B C 1
ATOM 3816 O O . LEU B 1 146 ? -3.354 26.031 11.641 1 98.94 146 LEU B O 1
ATOM 3820 N N . ALA B 1 147 ? -4.246 25.234 9.75 1 98.88 147 ALA B N 1
ATOM 3821 C CA . ALA B 1 147 ? -4.738 26.547 9.352 1 98.88 147 ALA B CA 1
ATOM 3822 C C . ALA B 1 147 ? -5.766 27.078 10.352 1 98.88 147 ALA B C 1
ATOM 3824 O O . ALA B 1 147 ? -5.75 28.25 10.703 1 98.88 147 ALA B O 1
ATOM 3825 N N . CYS B 1 148 ? -6.633 26.219 10.797 1 98.88 148 CYS B N 1
ATOM 3826 C CA . CYS B 1 148 ? -7.598 26.609 11.812 1 98.88 148 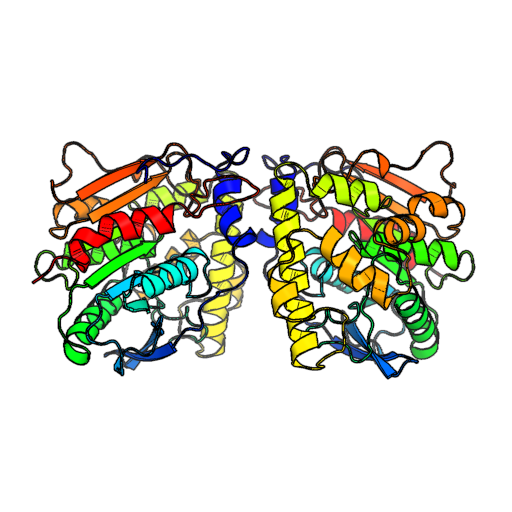CYS B CA 1
ATOM 3827 C C . CYS B 1 148 ? -6.891 27.047 13.094 1 98.88 148 CYS B C 1
ATOM 3829 O O . CYS B 1 148 ? -7.234 28.094 13.672 1 98.88 148 CYS B O 1
ATOM 3831 N N . TYR B 1 149 ? -5.949 26.281 13.508 1 98.88 149 TYR B N 1
ATOM 3832 C CA . TYR B 1 149 ? -5.18 26.625 14.695 1 98.88 149 TYR B CA 1
ATOM 3833 C C . TYR B 1 149 ? -4.539 28 14.562 1 98.88 149 TYR B C 1
ATOM 3835 O O . TYR B 1 149 ? -4.625 28.828 15.477 1 98.88 149 TYR B O 1
ATOM 3843 N N . LEU B 1 150 ? -3.914 28.266 13.492 1 98.88 150 LEU B N 1
ATOM 3844 C CA . LEU B 1 150 ? -3.24 29.531 13.258 1 98.88 150 LEU B CA 1
ATOM 3845 C C . LEU B 1 150 ? -4.234 30.688 13.281 1 98.88 150 LEU B C 1
ATOM 3847 O O . LEU B 1 150 ? -3.938 31.75 13.828 1 98.88 150 LEU B O 1
ATOM 3851 N N . ALA B 1 151 ? -5.332 30.453 12.68 1 98.75 151 ALA B N 1
ATOM 3852 C CA . ALA B 1 151 ? -6.359 31.484 12.641 1 98.75 151 ALA B CA 1
ATOM 3853 C C . ALA B 1 151 ? -6.895 31.781 14.039 1 98.75 151 ALA B C 1
ATOM 3855 O O . ALA B 1 151 ? -7.199 32.938 14.367 1 98.75 151 ALA B O 1
ATOM 3856 N N . GLU B 1 152 ? -7.082 30.766 14.797 1 98.75 152 GLU B N 1
ATOM 3857 C CA . GLU B 1 152 ? -7.605 30.906 16.156 1 98.75 152 GLU B CA 1
ATOM 3858 C C . GLU B 1 152 ? -6.598 31.609 17.062 1 98.75 152 GLU B C 1
ATOM 3860 O O . GLU B 1 152 ? -6.969 32.469 17.859 1 98.75 152 GLU B O 1
ATOM 3865 N N . GLU B 1 153 ? -5.355 31.25 16.891 1 98.44 153 GLU B N 1
ATOM 3866 C CA . GLU B 1 153 ? -4.324 31.719 17.812 1 98.44 153 GLU B CA 1
ATOM 3867 C C . GLU B 1 153 ? -3.783 33.094 17.375 1 98.44 153 GLU B C 1
ATOM 3869 O O . GLU B 1 153 ? -3.342 33.875 18.219 1 98.44 153 GLU B O 1
ATOM 3874 N N . LYS B 1 154 ? -3.771 33.312 16.094 1 97.62 154 LYS B N 1
ATOM 3875 C CA . LYS B 1 154 ? -3.248 34.562 15.531 1 97.62 154 LYS B CA 1
ATOM 3876 C C . LYS B 1 154 ? -1.834 34.844 16.031 1 97.62 154 LYS B C 1
ATOM 3878 O O . LYS B 1 154 ? -0.942 34 15.883 1 97.62 154 LYS B O 1
ATOM 3883 N N . THR B 1 155 ? -1.688 35.906 16.812 1 96.62 155 THR B N 1
ATOM 3884 C CA . THR B 1 155 ? -0.36 36.312 17.266 1 96.62 155 THR B CA 1
ATOM 3885 C C . THR B 1 155 ? 0.137 35.406 18.391 1 96.62 155 THR B C 1
ATOM 3887 O O . THR B 1 155 ? 1.327 35.406 18.719 1 96.62 155 THR B O 1
ATOM 3890 N N . ASN B 1 156 ? -0.725 34.625 18.938 1 97.56 156 ASN B N 1
ATOM 3891 C CA . ASN B 1 156 ? -0.347 33.75 20.047 1 97.56 156 ASN B CA 1
ATOM 3892 C C . ASN B 1 156 ? 0.075 32.375 19.547 1 97.56 156 ASN B C 1
ATOM 3894 O O . ASN B 1 156 ? 0.403 31.484 20.344 1 97.56 156 ASN B O 1
ATOM 3898 N N . ALA B 1 157 ? 0.077 32.188 18.219 1 98.12 157 ALA B N 1
ATOM 3899 C CA . ALA B 1 157 ? 0.499 30.906 17.672 1 98.12 157 ALA B CA 1
ATOM 3900 C C . ALA B 1 157 ? 1.945 30.609 18.047 1 98.12 157 ALA B C 1
ATOM 3902 O O . ALA B 1 157 ? 2.803 31.484 18.016 1 98.12 157 ALA B O 1
ATOM 3903 N N . GLN B 1 158 ? 2.209 29.391 18.453 1 98.12 158 GLN B N 1
ATOM 3904 C CA . GLN B 1 158 ? 3.531 28.984 18.922 1 98.12 158 GLN B CA 1
ATOM 3905 C C . GLN B 1 158 ? 4.379 28.438 17.781 1 98.12 158 GLN B C 1
ATOM 3907 O O . GLN B 1 158 ? 5.062 27.422 17.938 1 98.12 158 GLN B O 1
ATOM 3912 N N . VAL B 1 159 ? 4.207 28.969 16.562 1 98.25 159 VAL B N 1
ATOM 3913 C CA . VAL B 1 159 ? 5.039 28.625 15.422 1 98.25 159 VAL B CA 1
ATOM 3914 C C . VAL B 1 159 ? 5.465 29.891 14.68 1 98.25 159 VAL B C 1
ATOM 3916 O O . VAL B 1 159 ? 4.707 30.859 14.609 1 98.25 159 VAL B O 1
ATOM 3919 N N . ASN B 1 160 ? 6.629 29.859 14.117 1 97.75 160 ASN B N 1
ATOM 3920 C CA . ASN B 1 160 ? 7.195 31.016 13.43 1 97.75 160 ASN B CA 1
ATOM 3921 C C . ASN B 1 160 ? 6.746 31.078 11.969 1 97.75 160 ASN B C 1
ATOM 3923 O O . ASN B 1 160 ? 6.703 32.156 11.375 1 97.75 160 ASN B O 1
ATOM 3927 N N . ALA B 1 161 ? 6.477 29.984 11.391 1 98.56 161 ALA B N 1
ATOM 3928 C CA . ALA B 1 161 ? 6.016 29.812 10.016 1 98.56 161 ALA B CA 1
ATOM 3929 C C . ALA B 1 161 ? 5.332 28.469 9.82 1 98.56 161 ALA B C 1
ATOM 3931 O O . ALA B 1 161 ? 5.547 27.531 10.609 1 98.56 161 ALA B O 1
ATOM 3932 N N . ALA B 1 162 ? 4.492 28.391 8.812 1 98.88 162 ALA B N 1
ATOM 3933 C CA . ALA B 1 162 ? 3.764 27.141 8.586 1 98.88 162 ALA B C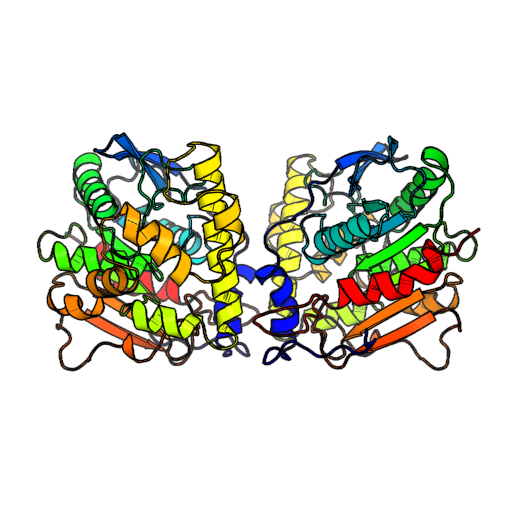A 1
ATOM 3934 C C . ALA B 1 162 ? 3.588 26.875 7.09 1 98.88 162 ALA B C 1
ATOM 3936 O O . ALA B 1 162 ? 3.641 27.797 6.277 1 98.88 162 ALA B O 1
ATOM 3937 N N . VAL B 1 163 ? 3.455 25.625 6.734 1 98.88 163 VAL B N 1
ATOM 3938 C CA . VAL B 1 163 ? 3.146 25.188 5.375 1 98.88 163 VAL B CA 1
ATOM 3939 C C . VAL B 1 163 ? 1.939 24.25 5.391 1 98.88 163 VAL B C 1
ATOM 3941 O O . VAL B 1 163 ? 1.842 23.375 6.246 1 98.88 163 VAL B O 1
ATOM 3944 N N . VAL B 1 164 ? 1.045 24.484 4.52 1 98.69 164 VAL B N 1
ATOM 3945 C CA . VAL B 1 164 ? -0.128 23.641 4.328 1 98.69 164 VAL B CA 1
ATOM 3946 C C . VAL B 1 164 ? -0.116 23.047 2.918 1 98.69 164 VAL B C 1
ATOM 3948 O O . VAL B 1 164 ? -0.004 23.781 1.934 1 98.69 164 VAL B O 1
ATOM 3951 N N . VAL B 1 165 ? -0.279 21.719 2.861 1 98.69 165 VAL B N 1
ATOM 3952 C CA . VAL B 1 165 ? -0.18 21.031 1.577 1 98.69 165 VAL B CA 1
ATOM 3953 C C . VAL B 1 165 ? -1.484 20.281 1.284 1 98.69 165 VAL B C 1
ATOM 3955 O O . VAL B 1 165 ? -1.951 19.484 2.102 1 98.69 165 VAL B O 1
ATOM 3958 N N . SER B 1 166 ? -2.07 20.516 0.1 1 98.44 166 SER B N 1
ATOM 3959 C CA . SER B 1 166 ? -3.242 19.797 -0.385 1 98.44 166 SER B CA 1
ATOM 3960 C C . SER B 1 166 ? -4.352 19.781 0.661 1 98.44 166 SER B C 1
ATOM 3962 O O . SER B 1 166 ? -4.973 18.734 0.893 1 98.44 166 SER B O 1
ATOM 3964 N N . ALA B 1 167 ? -4.57 20.891 1.319 1 98.56 167 ALA B N 1
ATOM 3965 C CA . ALA B 1 167 ? -5.551 20.953 2.398 1 98.56 167 ALA B CA 1
ATOM 3966 C C . ALA B 1 167 ? -6.949 21.234 1.855 1 98.56 167 ALA B C 1
ATOM 3968 O O . ALA B 1 167 ? -7.129 22.125 1.021 1 98.56 167 ALA B O 1
ATOM 3969 N N . PRO B 1 168 ? -7.906 20.469 2.27 1 98.31 168 PRO B N 1
ATOM 3970 C CA . PRO B 1 168 ? -9.297 20.766 1.93 1 98.31 168 PRO B CA 1
ATOM 3971 C C . PRO B 1 168 ? -9.836 21.969 2.699 1 98.31 168 PRO B C 1
ATOM 3973 O O . PRO B 1 168 ? -10.648 21.812 3.619 1 98.31 168 PRO B O 1
ATOM 3976 N N . LEU B 1 169 ? -9.547 23.125 2.238 1 98.5 169 LEU B N 1
ATOM 3977 C CA . LEU B 1 169 ? -9.836 24.359 2.957 1 98.5 169 LEU B CA 1
ATOM 3978 C C . LEU B 1 169 ? -11.336 24.656 2.945 1 98.5 169 LEU B C 1
ATOM 3980 O O . LEU B 1 169 ? -11.82 25.484 3.721 1 98.5 169 LEU B O 1
ATOM 3984 N N . MET B 1 170 ? -12.016 24.062 2.086 1 98.31 170 MET B N 1
ATOM 3985 C CA . MET B 1 170 ? -13.477 24.016 2.076 1 98.31 170 MET B CA 1
ATOM 3986 C C . MET B 1 170 ? -13.969 22.578 2.141 1 98.31 170 MET B C 1
ATOM 3988 O O . MET B 1 170 ? -14.086 21.906 1.11 1 98.31 170 MET B O 1
ATOM 3992 N N . LEU B 1 171 ? -14.359 22.188 3.314 1 98.25 171 LEU B N 1
ATOM 3993 C CA . LEU B 1 171 ? -14.531 20.766 3.609 1 98.25 171 LEU B CA 1
ATOM 3994 C C . LEU B 1 171 ? -15.719 20.188 2.854 1 98.25 171 LEU B C 1
ATOM 3996 O O . LEU B 1 171 ? -15.641 19.094 2.289 1 98.25 171 LEU B O 1
ATOM 4000 N N . GLU B 1 172 ? -16.844 20.891 2.805 1 97.81 172 GLU B N 1
ATOM 4001 C CA . GLU B 1 172 ? -18.031 20.359 2.154 1 97.81 172 GLU B CA 1
ATOM 4002 C C . GLU B 1 172 ? -17.797 20.156 0.659 1 97.81 172 GLU B C 1
ATOM 4004 O O . GLU B 1 172 ? -18.203 19.141 0.099 1 97.81 172 GLU B O 1
ATOM 4009 N N . ALA B 1 173 ? -17.188 21.125 0.051 1 97.44 173 ALA B N 1
ATOM 4010 C CA . ALA B 1 173 ? -16.906 21.031 -1.377 1 97.44 173 ALA B CA 1
ATOM 4011 C C . ALA B 1 173 ? -16.016 19.828 -1.677 1 97.44 173 ALA B C 1
ATOM 4013 O O . ALA B 1 173 ? -16.219 19.125 -2.666 1 97.44 173 ALA B O 1
ATOM 4014 N N . CYS B 1 174 ? -15.047 19.625 -0.814 1 96.88 174 CYS B N 1
ATOM 4015 C CA . CYS B 1 174 ? -14.125 18.516 -1.001 1 96.88 174 CYS B CA 1
ATOM 4016 C C . CYS B 1 174 ? -14.812 17.172 -0.744 1 96.88 174 CYS B C 1
ATOM 4018 O O . CYS B 1 174 ? -14.539 16.188 -1.426 1 96.88 174 CYS B O 1
ATOM 4020 N N . SER B 1 175 ? -15.664 17.156 0.24 1 96.69 175 SER B N 1
ATOM 4021 C CA . SER B 1 175 ? -16.469 15.961 0.502 1 96.69 175 SER B CA 1
ATOM 4022 C C . SER B 1 175 ? -17.312 15.594 -0.707 1 96.69 175 SER B C 1
ATOM 4024 O O . SER B 1 175 ? -17.438 14.414 -1.058 1 96.69 175 SER B O 1
ATOM 4026 N N . ASN B 1 176 ? -17.844 16.594 -1.345 1 96.38 176 ASN B N 1
ATOM 4027 C CA . ASN B 1 176 ? -18.641 16.359 -2.551 1 96.38 176 ASN B CA 1
ATOM 4028 C C . ASN B 1 176 ? -17.766 15.867 -3.703 1 96.38 176 ASN B C 1
ATOM 4030 O O . ASN B 1 176 ? -18.172 14.969 -4.449 1 96.38 176 ASN B O 1
ATOM 4034 N N . ARG B 1 177 ? -16.656 16.406 -3.822 1 95.56 177 ARG B N 1
ATOM 4035 C CA . ARG B 1 177 ? -15.758 16.094 -4.934 1 95.56 177 ARG B CA 1
ATOM 4036 C C . ARG B 1 177 ? -15.273 14.648 -4.859 1 95.56 177 ARG B C 1
ATOM 4038 O O . ARG B 1 177 ? -15.188 13.961 -5.875 1 95.56 177 ARG B O 1
ATOM 4045 N N . ILE B 1 178 ? -14.906 14.164 -3.664 1 94.44 178 ILE B N 1
ATOM 4046 C CA . ILE B 1 178 ? -14.289 12.844 -3.516 1 94.44 178 ILE B CA 1
ATOM 4047 C C . ILE B 1 178 ? -15.328 11.758 -3.777 1 94.44 178 ILE B C 1
ATOM 4049 O O . ILE B 1 178 ? -14.984 10.594 -3.973 1 94.44 178 ILE B O 1
ATOM 4053 N N . GLU B 1 179 ? -16.609 12.148 -3.812 1 93.19 179 GLU B N 1
ATOM 4054 C CA . GLU B 1 179 ? -17.688 11.203 -4.055 1 93.19 179 GLU B CA 1
ATOM 4055 C C . GLU B 1 179 ? -17.969 11.055 -5.547 1 93.19 179 GLU B C 1
ATOM 4057 O O . GLU B 1 179 ? -18.891 10.336 -5.945 1 93.19 179 GLU B O 1
ATOM 4062 N N . ARG B 1 180 ? -17.109 11.703 -6.316 1 89.81 180 ARG B N 1
ATOM 4063 C CA . ARG B 1 180 ? -17.391 11.703 -7.75 1 89.81 180 ARG B CA 1
ATOM 4064 C C . ARG B 1 180 ? -16.281 10.984 -8.516 1 89.81 180 ARG B C 1
ATOM 4066 O O . ARG B 1 180 ? -15.102 11.109 -8.172 1 89.81 180 ARG B O 1
ATOM 4073 N N . GLY B 1 181 ? -16.703 10.227 -9.531 1 86.88 181 GLY B N 1
ATOM 4074 C CA . GLY B 1 181 ? -15.75 9.648 -10.461 1 86.88 181 GLY B CA 1
ATOM 4075 C C . GLY B 1 181 ? -14.766 8.703 -9.797 1 86.88 181 GLY B C 1
ATOM 4076 O O . GLY B 1 181 ? -15.133 7.961 -8.883 1 86.88 181 GLY B O 1
ATOM 4077 N N . PHE B 1 182 ? -13.484 8.719 -10.328 1 84.56 182 PHE B N 1
ATOM 4078 C CA . PHE B 1 182 ? -12.461 7.789 -9.867 1 84.56 182 PHE B CA 1
ATOM 4079 C C . PHE B 1 182 ? -12.055 8.109 -8.43 1 84.56 182 PHE B C 1
ATOM 4081 O O . PHE B 1 182 ? -11.492 7.258 -7.738 1 84.56 182 PHE B O 1
ATOM 4088 N N . SER B 1 183 ? -12.336 9.289 -8.047 1 90.25 183 SER B N 1
ATOM 4089 C CA . SER B 1 183 ? -11.977 9.695 -6.691 1 90.25 183 SER B CA 1
ATOM 4090 C C . SER B 1 183 ? -12.695 8.844 -5.648 1 90.25 183 SER B C 1
ATOM 4092 O O . SER B 1 183 ? -12.258 8.766 -4.496 1 90.25 183 SER B O 1
ATOM 4094 N N . GLN B 1 184 ? -13.727 8.195 -6.035 1 89.81 184 GLN B N 1
ATOM 4095 C CA . GLN B 1 184 ? -14.477 7.332 -5.129 1 89.81 184 GLN B CA 1
ATOM 4096 C C . GLN B 1 184 ? -13.617 6.176 -4.629 1 89.81 184 GLN B C 1
ATOM 4098 O O . GLN B 1 184 ? -13.844 5.652 -3.535 1 89.81 184 GLN B O 1
ATOM 4103 N N . VAL B 1 185 ? -12.664 5.82 -5.418 1 86.5 185 VAL B N 1
ATOM 4104 C CA . VAL B 1 185 ? -11.742 4.762 -5.004 1 86.5 185 VAL B CA 1
ATOM 4105 C C . VAL B 1 185 ? -10.922 5.23 -3.809 1 86.5 185 VAL B C 1
ATOM 4107 O O . VAL B 1 185 ? -10.711 4.477 -2.855 1 86.5 185 VAL B O 1
ATOM 4110 N N . TYR B 1 186 ? -10.461 6.453 -3.889 1 90.69 186 TYR B N 1
ATOM 4111 C CA . TYR B 1 186 ? -9.711 7.023 -2.771 1 90.69 186 TYR B CA 1
ATOM 4112 C C . TYR B 1 186 ? -10.602 7.156 -1.538 1 90.69 186 TYR B C 1
ATOM 4114 O O . TYR B 1 186 ? -10.148 6.918 -0.414 1 90.69 186 TYR B O 1
ATOM 4122 N N . GLU B 1 187 ? -11.828 7.566 -1.776 1 93.12 187 GLU B N 1
ATOM 4123 C CA . GLU B 1 187 ? -12.758 7.68 -0.653 1 93.12 187 GLU B CA 1
ATOM 4124 C C . GLU B 1 187 ? -12.93 6.34 0.058 1 93.12 187 GLU B C 1
ATOM 4126 O O . GLU B 1 187 ? -12.922 6.281 1.289 1 93.12 187 GLU B O 1
ATOM 4131 N N . ARG B 1 188 ? -13.141 5.328 -0.727 1 88.25 188 ARG B N 1
ATOM 4132 C CA . ARG B 1 188 ? -13.312 3.994 -0.159 1 88.25 188 ARG B CA 1
ATOM 4133 C C . ARG B 1 188 ? -12.07 3.574 0.632 1 88.25 188 ARG B C 1
ATOM 4135 O O . ARG B 1 188 ? -12.188 2.998 1.715 1 88.25 188 ARG B O 1
ATOM 4142 N N . TYR B 1 189 ? -10.93 3.865 0.105 1 89 189 TYR B N 1
ATOM 4143 C CA . TYR B 1 189 ? -9.672 3.555 0.781 1 89 189 TYR B CA 1
ATOM 4144 C C . TYR B 1 189 ? -9.594 4.25 2.135 1 89 189 TYR B C 1
ATOM 4146 O O . TYR B 1 189 ? -9.297 3.617 3.15 1 89 189 TYR B O 1
ATOM 4154 N N . LEU B 1 190 ? -9.844 5.539 2.158 1 93.12 190 LEU B N 1
ATOM 4155 C CA . LEU B 1 190 ? -9.781 6.332 3.381 1 93.12 190 LEU B CA 1
ATOM 4156 C C . LEU B 1 190 ? -10.859 5.895 4.367 1 93.12 190 LEU B C 1
ATOM 4158 O O . LEU B 1 190 ? -10.602 5.805 5.57 1 93.12 190 LEU B O 1
ATOM 4162 N N . LEU B 1 191 ? -12.047 5.621 3.867 1 93.5 191 LEU B N 1
ATOM 4163 C CA . LEU B 1 191 ? -13.148 5.184 4.719 1 93.5 191 LEU B CA 1
ATOM 4164 C C . LEU B 1 191 ? -12.828 3.852 5.387 1 93.5 191 LEU B C 1
ATOM 4166 O O . LEU B 1 191 ? -13.125 3.654 6.566 1 93.5 191 LEU B O 1
ATOM 4170 N N . ASN B 1 192 ? -12.258 2.973 4.633 1 89.62 192 ASN B N 1
ATOM 4171 C CA . ASN B 1 192 ? -11.898 1.678 5.203 1 89.62 192 ASN B CA 1
ATOM 4172 C C . ASN B 1 192 ? -10.852 1.822 6.309 1 89.62 192 ASN B C 1
ATOM 4174 O O . ASN B 1 192 ? -10.883 1.083 7.293 1 89.62 192 ASN B O 1
ATOM 4178 N N . SER B 1 193 ? -9.93 2.699 6.09 1 92.25 193 SER B N 1
ATOM 4179 C CA . SER B 1 193 ? -8.961 2.988 7.148 1 92.25 193 SER B CA 1
ATOM 4180 C C . SER B 1 193 ? -9.656 3.531 8.391 1 92.25 193 SER B C 1
ATOM 4182 O O . SER B 1 193 ? -9.328 3.145 9.516 1 92.25 193 SER B O 1
ATOM 4184 N N . LEU B 1 194 ? -10.594 4.379 8.18 1 94.88 194 LEU B N 1
ATOM 4185 C CA . LEU B 1 194 ? -11.383 4.934 9.273 1 94.88 194 LEU B CA 1
ATOM 4186 C C . LEU B 1 194 ? -12.156 3.832 9.992 1 94.88 194 LEU B C 1
ATOM 4188 O O . LEU B 1 194 ? -12.188 3.799 11.227 1 94.88 194 LEU B O 1
ATOM 4192 N N . LYS B 1 195 ? -12.75 2.98 9.242 1 93.38 195 LYS B N 1
ATOM 4193 C CA . LYS B 1 195 ? -13.523 1.876 9.805 1 93.38 195 LYS B CA 1
ATOM 4194 C C . LYS B 1 195 ? -12.641 0.973 10.664 1 93.38 195 LYS B C 1
ATOM 4196 O O . LYS B 1 195 ? -13.055 0.527 11.734 1 93.38 195 LYS B O 1
ATOM 4201 N N . ARG B 1 196 ? -11.469 0.711 10.219 1 91.12 196 ARG B N 1
ATOM 4202 C CA . ARG B 1 196 ? -10.539 -0.113 10.992 1 91.12 196 ARG B CA 1
ATOM 4203 C C . ARG B 1 196 ? -10.188 0.551 12.32 1 91.12 196 ARG B C 1
ATOM 4205 O O . ARG B 1 196 ? -10.148 -0.111 13.359 1 91.12 196 ARG B O 1
ATOM 4212 N N . ASN B 1 197 ? -9.914 1.737 12.195 1 94.69 197 ASN B N 1
ATOM 4213 C CA . ASN B 1 197 ? -9.547 2.496 13.383 1 94.69 197 ASN B CA 1
ATOM 4214 C C . ASN B 1 197 ? -10.664 2.5 14.422 1 94.69 197 ASN B C 1
ATOM 4216 O O . ASN B 1 197 ? -10.43 2.23 15.602 1 94.69 197 ASN B O 1
ATOM 4220 N N . ILE B 1 198 ? -11.844 2.75 14.039 1 95.56 198 ILE B N 1
ATOM 4221 C CA . ILE B 1 198 ? -12.938 2.867 15.008 1 95.56 198 ILE B CA 1
ATOM 4222 C C . ILE B 1 198 ? -13.352 1.478 15.484 1 95.56 198 ILE B C 1
ATOM 4224 O O . ILE B 1 198 ? -13.844 1.321 16.609 1 95.56 198 ILE B O 1
ATOM 4228 N N . THR B 1 199 ? -13.211 0.479 14.602 1 94.94 199 THR B N 1
ATOM 4229 C CA . THR B 1 199 ? -13.445 -0.892 15.039 1 94.94 199 THR B CA 1
ATOM 4230 C C . THR B 1 199 ? -12.508 -1.259 16.188 1 94.94 199 THR B C 1
ATOM 4232 O O . THR B 1 199 ? -12.945 -1.82 17.203 1 94.94 199 THR B O 1
ATOM 4235 N N . ARG B 1 200 ? -11.273 -0.954 16.062 1 94.75 200 ARG B N 1
ATOM 4236 C CA . ARG B 1 200 ? -10.305 -1.199 17.125 1 94.75 200 ARG B CA 1
ATOM 4237 C C . ARG B 1 200 ? -10.719 -0.494 18.406 1 94.75 200 ARG B C 1
ATOM 4239 O O . ARG B 1 200 ? -10.602 -1.062 19.5 1 94.75 200 ARG B O 1
ATOM 4246 N N . LYS B 1 201 ? -11.156 0.695 18.25 1 96.94 201 LYS B N 1
ATOM 4247 C CA . LYS B 1 201 ? -11.562 1.454 19.422 1 96.94 201 LYS B CA 1
ATOM 4248 C C . LYS B 1 201 ? -12.781 0.822 20.094 1 96.94 201 LYS B C 1
ATOM 4250 O O . LYS B 1 201 ? -12.82 0.686 21.312 1 96.94 201 LYS B O 1
ATOM 4255 N N . LEU B 1 202 ? -13.703 0.47 19.297 1 96.56 202 LEU B N 1
ATOM 4256 C CA . LEU B 1 202 ? -14.938 -0.107 19.828 1 96.56 202 LEU B CA 1
ATOM 4257 C C . LEU B 1 202 ? -14.664 -1.453 20.484 1 96.56 202 LEU B C 1
ATOM 4259 O O . LEU B 1 202 ? -15.328 -1.814 21.469 1 96.56 202 LEU B O 1
ATOM 4263 N N . LEU B 1 203 ? -13.719 -2.172 19.984 1 95.25 203 LEU B N 1
ATOM 4264 C CA . LEU B 1 203 ? -13.352 -3.451 20.578 1 95.25 203 LEU B CA 1
ATOM 4265 C C . LEU B 1 203 ? -12.656 -3.24 21.922 1 95.25 203 LEU B C 1
ATOM 4267 O O . LEU B 1 203 ? -12.898 -3.982 22.875 1 95.25 203 LEU B O 1
ATOM 4271 N N . ARG B 1 204 ? -11.875 -2.264 22 1 96 204 ARG B N 1
ATOM 4272 C CA . ARG B 1 204 ? -11.141 -1.973 23.219 1 96 204 ARG B CA 1
ATOM 4273 C C . ARG B 1 204 ? -12.039 -1.267 24.234 1 96 204 ARG B C 1
ATOM 4275 O O . ARG B 1 204 ? -11.945 -1.522 25.438 1 96 204 ARG B O 1
ATOM 4282 N N . TYR B 1 205 ? -12.805 -0.322 23.75 1 96.62 205 TYR B N 1
ATOM 4283 C CA . TYR B 1 205 ? -13.695 0.479 24.578 1 96.62 205 TYR B CA 1
ATOM 4284 C C . TYR B 1 205 ? -15.125 0.418 24.062 1 96.62 205 TYR B C 1
ATOM 4286 O O . TYR B 1 205 ? -15.586 1.344 23.391 1 96.62 205 TYR B O 1
ATOM 4294 N N . PRO B 1 206 ? -15.812 -0.563 24.531 1 95.06 206 PRO B N 1
ATOM 4295 C CA . PRO B 1 206 ? -17.203 -0.703 24.062 1 95.06 206 PRO B CA 1
ATOM 4296 C C . PRO B 1 206 ? -18.062 0.509 24.406 1 95.06 206 PRO B C 1
ATOM 4298 O O . PRO B 1 206 ? -17.906 1.094 25.484 1 95.06 206 PRO B O 1
ATOM 4301 N N . ASN B 1 207 ? -18.859 1.004 23.516 1 93.56 207 ASN B N 1
ATOM 4302 C CA . ASN B 1 207 ? -19.812 2.096 23.688 1 93.56 207 ASN B CA 1
ATOM 4303 C C . ASN B 1 207 ? -19.109 3.449 23.75 1 93.56 207 ASN B C 1
ATOM 4305 O O . ASN B 1 207 ? -19.672 4.418 24.281 1 93.56 207 ASN B O 1
ATOM 4309 N N . SER B 1 208 ? -17.844 3.471 23.234 1 95.62 208 SER B N 1
ATOM 4310 C CA . SER B 1 208 ? -17.094 4.715 23.25 1 95.62 208 SER B CA 1
ATOM 4311 C C . SER B 1 208 ? -17.516 5.637 22.109 1 95.62 208 SER B C 1
ATOM 4313 O O . SER B 1 208 ? -17.234 6.832 22.125 1 95.62 208 SER B O 1
ATOM 4315 N N . LEU B 1 209 ? -18.219 5.117 21.203 1 96.56 209 LEU B N 1
ATOM 4316 C CA . LEU B 1 209 ? -18.703 5.867 20.062 1 96.56 209 LEU B CA 1
ATOM 4317 C C . LEU B 1 209 ? -20.188 5.582 19.797 1 96.56 209 LEU B C 1
ATOM 4319 O O . LEU B 1 209 ? -20.703 4.535 20.203 1 96.56 209 LEU B O 1
ATOM 4323 N N . PRO B 1 210 ? -20.875 6.531 19.203 1 96.94 210 PRO B N 1
ATOM 4324 C CA . PRO B 1 210 ? -22.312 6.367 18.969 1 96.94 210 PRO B CA 1
ATOM 4325 C C . PRO B 1 210 ? -22.625 5.512 17.734 1 96.94 210 PRO B C 1
ATOM 4327 O O . PRO B 1 210 ? -23.5 5.863 16.938 1 96.94 210 PRO B O 1
ATOM 4330 N N . ILE B 1 211 ? -21.891 4.5 17.5 1 96.44 211 ILE B N 1
ATOM 4331 C CA . ILE B 1 211 ? -22.047 3.555 16.406 1 96.44 211 ILE B CA 1
ATOM 4332 C C . ILE B 1 211 ? -21.625 2.158 16.859 1 96.44 211 ILE B C 1
ATOM 4334 O O . ILE B 1 211 ? -20.734 2.014 17.703 1 96.44 211 ILE B O 1
ATOM 4338 N N . ASN B 1 212 ? -22.266 1.154 16.406 1 95.81 212 ASN B N 1
ATOM 4339 C CA . ASN B 1 212 ? -21.859 -0.209 16.734 1 95.81 212 ASN B CA 1
ATOM 4340 C C . ASN B 1 212 ? -21.125 -0.867 15.562 1 95.81 212 ASN B C 1
ATOM 4342 O O . ASN B 1 212 ? -21.031 -0.29 14.477 1 95.81 212 ASN B O 1
ATOM 4346 N N . LEU B 1 213 ? -20.562 -2.041 15.781 1 94.56 213 LEU B N 1
ATOM 4347 C CA . LEU B 1 213 ? -19.688 -2.711 14.82 1 94.56 213 LEU B CA 1
ATOM 4348 C C . LEU B 1 213 ? -20.453 -3.035 13.539 1 94.56 213 LEU B C 1
ATOM 4350 O O . LEU B 1 213 ? -19.891 -2.939 12.445 1 94.56 213 LEU B O 1
ATOM 4354 N N . SER B 1 214 ? -21.703 -3.41 13.625 1 93.88 214 SER B N 1
ATOM 4355 C CA . SER B 1 214 ? -22.516 -3.711 12.453 1 93.88 214 SER B CA 1
ATOM 4356 C C . SER B 1 214 ? -22.75 -2.467 11.602 1 93.88 214 SER B C 1
ATOM 4358 O O . SER B 1 214 ? -22.734 -2.539 10.367 1 93.88 214 SER B O 1
ATOM 4360 N N . GLN B 1 215 ? -22.953 -1.392 12.227 1 95.69 215 GLN B N 1
ATOM 4361 C CA . GLN B 1 215 ? -23.141 -0.121 11.539 1 95.69 215 GLN B CA 1
ATOM 4362 C C . GLN B 1 215 ? -21.859 0.329 10.852 1 95.69 215 GLN B C 1
ATOM 4364 O O . GLN B 1 215 ? -21.891 0.889 9.758 1 95.69 215 GLN B O 1
ATOM 4369 N N . VAL B 1 216 ? -20.719 0.108 11.539 1 96.25 216 VAL B N 1
ATOM 4370 C CA . VAL B 1 216 ? -19.422 0.466 10.977 1 96.25 216 VAL B CA 1
ATOM 4371 C C . VAL B 1 216 ? -19.234 -0.229 9.633 1 96.25 216 VAL B C 1
ATOM 4373 O O . VAL B 1 216 ? -18.812 0.4 8.656 1 96.25 216 VAL B O 1
ATOM 4376 N N . LYS B 1 217 ? -19.609 -1.445 9.562 1 89.94 217 LYS B N 1
ATOM 4377 C CA . LYS B 1 217 ? -19.438 -2.256 8.359 1 89.94 217 LYS B CA 1
ATOM 4378 C C . LYS B 1 217 ? -20.297 -1.724 7.219 1 89.94 217 LYS B C 1
ATOM 4380 O O . LYS B 1 217 ? -19.953 -1.885 6.047 1 89.94 217 LYS B O 1
ATOM 4385 N N . ARG B 1 218 ? -21.359 -0.995 7.523 1 92.38 218 ARG B N 1
ATOM 4386 C CA . ARG B 1 218 ? -22.328 -0.58 6.527 1 92.38 218 ARG B CA 1
ATOM 4387 C C . ARG B 1 218 ? -22.047 0.83 6.027 1 92.38 218 ARG B C 1
ATOM 4389 O O . ARG B 1 218 ? -22.672 1.298 5.074 1 92.38 218 ARG B O 1
ATOM 4396 N N . LEU B 1 219 ? -21.094 1.504 6.59 1 94.25 219 LEU B N 1
ATOM 4397 C CA . LEU B 1 219 ? -20.719 2.838 6.125 1 94.25 219 LEU B CA 1
ATOM 4398 C C . LEU B 1 219 ? -20.234 2.799 4.68 1 94.25 219 LEU B C 1
ATOM 4400 O O . LEU B 1 219 ? -19.422 1.948 4.316 1 94.25 219 LEU B O 1
ATOM 4404 N N . LYS B 1 220 ? -20.719 3.752 3.902 1 90.88 220 LYS B N 1
ATOM 4405 C CA . LYS B 1 220 ? -20.375 3.727 2.482 1 90.88 220 LYS B CA 1
ATOM 4406 C C . LYS B 1 220 ? -19.656 5.004 2.068 1 90.88 220 LYS B C 1
ATOM 4408 O O . LYS B 1 220 ? -18.969 5.031 1.042 1 90.88 220 LYS B O 1
ATOM 4413 N N . ARG B 1 221 ? -19.844 6.043 2.828 1 95 221 ARG B N 1
ATOM 4414 C CA . ARG B 1 221 ? -19.266 7.348 2.533 1 95 221 ARG B CA 1
ATOM 4415 C C . ARG B 1 221 ? -18.625 7.953 3.779 1 95 221 ARG B C 1
ATOM 4417 O O . ARG B 1 221 ? -19.062 7.695 4.898 1 95 221 ARG B O 1
ATOM 4424 N N . ILE B 1 222 ? -17.625 8.758 3.531 1 97 222 ILE B N 1
ATOM 4425 C CA . ILE B 1 222 ? -17 9.477 4.633 1 97 222 ILE B CA 1
ATOM 4426 C C . ILE B 1 222 ? -18.016 10.43 5.266 1 97 222 ILE B C 1
ATOM 4428 O O . ILE B 1 222 ? -18.031 10.602 6.488 1 97 222 ILE B O 1
ATOM 4432 N N . ARG B 1 223 ? -18.875 11 4.43 1 97.75 223 ARG B N 1
ATOM 4433 C CA . ARG B 1 223 ? -19.906 11.914 4.922 1 97.75 223 ARG B CA 1
ATOM 4434 C C . ARG B 1 223 ? -20.828 11.227 5.926 1 97.75 223 ARG B C 1
ATOM 4436 O O . ARG B 1 223 ? -21.281 11.844 6.887 1 97.75 223 ARG B O 1
ATOM 4443 N N . GLU B 1 224 ? -21.094 9.953 5.684 1 97.75 224 GLU B N 1
ATOM 4444 C CA . GLU B 1 224 ? -21.922 9.188 6.613 1 97.75 224 GLU B CA 1
ATOM 4445 C C . GLU B 1 224 ? -21.234 9.039 7.965 1 97.75 224 GLU B C 1
ATOM 4447 O O . GLU B 1 224 ? -21.875 9.141 9.008 1 97.75 224 GLU B O 1
ATOM 4452 N N . PHE B 1 225 ? -19.969 8.766 7.914 1 97.81 225 PHE B N 1
ATOM 4453 C CA . PHE B 1 225 ? -19.188 8.711 9.141 1 97.81 225 PHE B CA 1
ATOM 4454 C C . PHE B 1 225 ? -19.25 10.039 9.883 1 97.81 225 PHE B C 1
ATOM 4456 O O . PHE B 1 225 ? -19.438 10.062 11.102 1 97.81 225 PHE B O 1
ATOM 4463 N N . ASP B 1 226 ? -19.094 11.117 9.164 1 98.31 226 ASP B N 1
ATOM 4464 C CA . ASP B 1 226 ? -19.125 12.445 9.766 1 98.31 226 ASP B CA 1
ATOM 4465 C C . ASP B 1 226 ? -20.5 12.75 10.352 1 98.31 226 ASP B C 1
ATOM 4467 O O . ASP B 1 226 ? -20.609 13.406 11.391 1 98.31 226 ASP B O 1
ATOM 4471 N N . GLU B 1 227 ? -21.516 12.258 9.742 1 98 227 GLU B N 1
ATOM 4472 C CA . GLU B 1 227 ? -22.891 12.469 10.203 1 98 227 GLU B CA 1
ATOM 4473 C C . GLU B 1 227 ? -23.172 11.664 11.469 1 98 227 GLU B C 1
ATOM 4475 O O . GLU B 1 227 ? -23.703 12.195 12.438 1 98 227 GLU B O 1
ATOM 4480 N N . ILE B 1 228 ? -22.75 10.484 11.469 1 97.38 228 ILE B N 1
ATOM 4481 C CA . ILE B 1 228 ? -23.172 9.539 12.492 1 97.38 228 ILE B CA 1
ATOM 4482 C C . ILE B 1 228 ? -22.234 9.609 13.688 1 97.38 228 ILE B C 1
ATOM 4484 O O . ILE B 1 228 ? -22.672 9.453 14.836 1 97.38 228 ILE B O 1
ATOM 4488 N N . VAL B 1 229 ? -20.969 9.906 13.414 1 97.62 229 VAL B N 1
ATOM 4489 C CA . VAL B 1 229 ? -19.984 9.805 14.492 1 97.62 229 VAL B CA 1
ATOM 4490 C C . VAL B 1 229 ? -19.406 11.18 14.789 1 97.62 229 VAL B C 1
ATOM 4492 O O . VAL B 1 229 ? -19.672 11.766 15.844 1 97.62 229 VAL B O 1
ATOM 4495 N N . THR B 1 230 ? -18.719 11.789 13.852 1 97.94 230 THR B N 1
ATOM 4496 C CA . THR B 1 230 ? -17.969 13.016 14.078 1 97.94 230 THR B CA 1
ATOM 4497 C C . THR B 1 230 ? -18.859 14.125 14.609 1 97.94 230 THR B C 1
ATOM 4499 O O . THR B 1 230 ? -18.547 14.766 15.609 1 97.94 230 THR B O 1
ATOM 4502 N N . ALA B 1 231 ? -19.969 14.344 13.961 1 98.06 231 ALA B N 1
ATOM 4503 C CA . ALA B 1 231 ? -20.859 15.438 14.352 1 98.06 231 ALA B CA 1
ATOM 4504 C C . ALA B 1 231 ? -21.438 15.195 15.742 1 98.06 231 ALA B C 1
ATOM 4506 O O . ALA B 1 231 ? -21.438 16.094 16.594 1 98.06 231 ALA B O 1
ATOM 4507 N N . LYS B 1 232 ? -21.844 14 15.984 1 96.94 232 LYS B N 1
ATOM 4508 C CA . LYS B 1 232 ? -22.562 13.664 17.203 1 96.94 232 LYS B CA 1
ATOM 4509 C C . LYS B 1 232 ? -21.641 13.75 18.422 1 96.94 232 LYS B C 1
ATOM 4511 O O . LYS B 1 232 ? -22 14.328 19.453 1 96.94 232 LYS B O 1
ATOM 4516 N N . ILE B 1 233 ? -20.469 13.258 18.281 1 96.38 233 ILE B N 1
ATOM 4517 C CA . ILE B 1 233 ? -19.625 13.141 19.469 1 96.38 233 ILE B CA 1
ATOM 4518 C C . ILE B 1 233 ? -18.906 14.461 19.719 1 96.38 233 ILE B C 1
ATOM 4520 O O . ILE B 1 233 ? -18.344 14.672 20.797 1 96.38 233 ILE B O 1
ATOM 4524 N N . HIS B 1 234 ? -18.891 15.352 18.766 1 96.69 234 HIS B N 1
ATOM 4525 C CA . HIS B 1 234 ? -18.172 16.609 18.938 1 96.69 234 HIS B CA 1
ATOM 4526 C C . HIS B 1 234 ? -19.125 17.797 18.953 1 96.69 234 HIS B C 1
ATOM 4528 O O . HIS B 1 234 ? -18.719 18.938 18.75 1 96.69 234 HIS B O 1
ATOM 4534 N N . ASN B 1 235 ? -20.391 17.562 19.062 1 95.69 235 ASN B N 1
ATOM 4535 C CA . ASN B 1 235 ? -21.453 18.531 19.328 1 95.69 235 ASN B CA 1
ATOM 4536 C C . ASN B 1 235 ? -21.688 19.438 18.125 1 95.69 235 ASN B C 1
ATOM 4538 O O . ASN B 1 235 ? -21.891 20.641 18.266 1 95.69 235 ASN B O 1
ATOM 4542 N N . PHE B 1 236 ? -21.531 18.984 16.922 1 98.12 236 PHE B N 1
ATOM 4543 C CA . PHE B 1 236 ? -22.047 19.641 15.711 1 98.12 236 PHE B CA 1
ATOM 4544 C C . PHE B 1 236 ? -23.484 19.203 15.43 1 98.12 236 PHE B C 1
ATOM 4546 O O . PHE B 1 236 ? -23.891 18.125 15.844 1 98.12 236 PHE B O 1
ATOM 4553 N N . LYS B 1 237 ? -24.203 20.062 14.719 1 98.31 237 LYS B N 1
ATOM 4554 C CA . LYS B 1 237 ? -25.594 19.719 14.391 1 98.31 237 LYS B CA 1
ATOM 4555 C C . LYS B 1 237 ? -25.656 18.531 13.445 1 98.31 237 LYS B C 1
ATOM 4557 O O . LYS B 1 237 ? -26.5 17.656 13.602 1 98.31 237 LYS B O 1
ATOM 4562 N N . ASP B 1 238 ? -24.891 18.531 12.422 1 98.25 238 ASP B N 1
ATOM 4563 C CA . ASP B 1 238 ? -24.766 17.484 11.406 1 98.25 238 ASP B CA 1
ATOM 4564 C C . ASP B 1 238 ? -23.469 17.625 10.633 1 98.25 238 ASP B C 1
ATOM 4566 O O . ASP B 1 238 ? -22.609 18.438 10.992 1 98.25 238 ASP B O 1
ATOM 4570 N N . ALA B 1 239 ? -23.25 16.797 9.68 1 98.25 239 ALA B N 1
ATOM 4571 C CA . ALA B 1 239 ? -22.016 16.797 8.898 1 98.25 239 ALA B CA 1
ATOM 4572 C C . ALA B 1 239 ? -21.812 18.156 8.211 1 98.25 239 ALA B C 1
ATOM 4574 O O . ALA B 1 239 ? -20.688 18.656 8.148 1 98.25 239 ALA B O 1
ATOM 4575 N N . VAL B 1 240 ? -22.828 18.719 7.68 1 98.25 240 VAL B N 1
ATOM 4576 C CA . VAL B 1 240 ? -22.734 19.984 6.969 1 98.25 240 VAL B CA 1
ATOM 4577 C C . VAL B 1 240 ? -22.312 21.094 7.934 1 98.25 240 VAL B C 1
ATOM 4579 O O . VAL B 1 240 ? -21.484 21.938 7.598 1 98.25 240 VAL B O 1
ATOM 4582 N N . ASP B 1 241 ? -22.938 21.078 9.109 1 98.62 241 ASP B N 1
ATOM 4583 C CA . ASP B 1 241 ? -22.547 22.031 10.141 1 98.62 241 ASP B CA 1
ATOM 4584 C C . ASP B 1 241 ? -21.078 21.859 10.516 1 98.62 241 ASP B C 1
ATOM 4586 O O . ASP B 1 241 ? -20.359 22.844 10.656 1 98.62 241 ASP B O 1
ATOM 4590 N N . TYR B 1 242 ? -20.703 20.641 10.664 1 98.5 242 TYR B N 1
ATOM 4591 C CA . TYR B 1 242 ? -19.312 20.312 10.938 1 98.5 242 TYR B CA 1
ATOM 4592 C C . TYR B 1 242 ? -18.391 20.875 9.852 1 98.5 242 TYR B C 1
ATOM 4594 O O . TYR B 1 242 ? -17.391 21.531 10.156 1 98.5 242 TYR B O 1
ATOM 4602 N N . TYR B 1 243 ? -18.719 20.688 8.594 1 98.62 243 TYR B N 1
ATOM 4603 C CA . TYR B 1 243 ? -17.906 21.156 7.477 1 98.62 243 TYR B CA 1
ATOM 4604 C C . TYR B 1 243 ? -17.828 22.688 7.465 1 98.62 243 TYR B C 1
ATOM 4606 O O . TYR B 1 243 ? -16.75 23.25 7.246 1 98.62 243 TYR B O 1
ATOM 4614 N N . ARG B 1 244 ? -18.875 23.297 7.723 1 98.12 244 ARG B N 1
ATOM 4615 C CA . ARG B 1 244 ? -18.938 24.75 7.703 1 98.12 244 ARG B CA 1
ATOM 4616 C C . ARG B 1 244 ? -18.078 25.344 8.82 1 98.12 244 ARG B C 1
ATOM 4618 O O . ARG B 1 244 ? -17.312 26.281 8.586 1 98.12 244 ARG B O 1
ATOM 4625 N N . GLN B 1 245 ? -18.172 24.797 9.969 1 98.31 245 GLN B N 1
ATOM 4626 C CA . GLN B 1 245 ? -17.5 25.344 11.133 1 98.31 245 GLN B CA 1
ATOM 4627 C C . GLN B 1 245 ? -15.992 25.078 11.078 1 98.31 245 GLN B C 1
ATOM 4629 O O . GLN B 1 245 ? -15.203 25.859 11.633 1 98.31 245 GLN B O 1
ATOM 4634 N N . CYS B 1 246 ? -15.664 24.031 10.344 1 98.62 246 CYS B N 1
ATOM 4635 C CA . CYS B 1 246 ? -14.289 23.578 10.484 1 98.62 246 CYS B CA 1
ATOM 4636 C C . CYS B 1 246 ? -13.477 23.891 9.234 1 98.62 246 CYS B C 1
ATOM 4638 O O . CYS B 1 246 ? -12.281 23.594 9.172 1 98.62 246 CYS B O 1
ATOM 4640 N N . SER B 1 247 ? -14.078 24.484 8.219 1 98.75 247 SER B N 1
ATOM 4641 C CA . SER B 1 247 ? -13.336 24.891 7.031 1 98.75 247 SER B CA 1
ATOM 4642 C C . SER B 1 247 ? -12.406 26.062 7.344 1 98.75 247 SER B C 1
ATOM 4644 O O . SER B 1 247 ? -12.82 27.047 7.961 1 98.75 247 SER B O 1
ATOM 4646 N N . ALA B 1 248 ? -11.203 25.953 6.859 1 98.69 248 ALA B N 1
ATOM 4647 C CA . ALA B 1 248 ? -10.195 26.953 7.211 1 98.69 248 ALA B CA 1
ATOM 4648 C C . ALA B 1 248 ? -10.242 28.125 6.246 1 98.69 248 ALA B C 1
ATOM 4650 O O . ALA B 1 248 ? -9.766 29.219 6.574 1 98.69 248 ALA B O 1
ATOM 4651 N N . LEU B 1 249 ? -10.781 27.969 5.098 1 98.56 249 LEU B N 1
ATOM 4652 C CA . LEU B 1 249 ? -10.688 28.984 4.051 1 98.56 249 LEU B CA 1
ATOM 4653 C C . LEU B 1 249 ? -11.219 30.328 4.543 1 98.56 249 LEU B C 1
ATOM 4655 O O . LEU B 1 249 ? -10.531 31.344 4.438 1 98.56 249 LEU B O 1
ATOM 4659 N N . PRO B 1 250 ? -12.422 30.375 5.16 1 97.75 250 PRO B N 1
ATOM 4660 C CA . PRO B 1 250 ? -12.945 31.672 5.609 1 97.75 250 PRO B CA 1
ATOM 4661 C C . PRO B 1 250 ? -12.117 32.281 6.73 1 97.75 250 PRO B C 1
ATOM 4663 O O . PRO B 1 250 ? -12.273 33.469 7.043 1 97.75 250 PRO B O 1
ATOM 4666 N N . ARG B 1 251 ? -11.234 31.547 7.309 1 98.19 251 ARG B N 1
ATOM 4667 C CA . ARG B 1 251 ? -10.5 32 8.477 1 98.19 251 ARG B CA 1
ATOM 4668 C C . ARG B 1 251 ? -9.102 32.469 8.094 1 98.19 251 ARG B C 1
ATOM 4670 O O . ARG B 1 251 ? -8.375 33.031 8.922 1 98.19 251 ARG B O 1
ATOM 4677 N N . LEU B 1 252 ? -8.719 32.312 6.836 1 98.31 252 LEU B N 1
ATOM 4678 C CA . LEU B 1 252 ? -7.363 32.625 6.383 1 98.31 252 LEU B CA 1
ATOM 4679 C C . LEU B 1 252 ? -6.992 34.062 6.715 1 98.31 252 LEU B C 1
ATOM 4681 O O . LEU B 1 252 ? -5.859 34.344 7.117 1 98.31 252 LEU B O 1
ATOM 4685 N N . PRO B 1 253 ? -7.922 35.031 6.66 1 97.69 253 PRO B N 1
ATOM 4686 C CA . PRO B 1 253 ? -7.566 36.406 6.945 1 97.69 253 PRO B CA 1
ATOM 4687 C C . PRO B 1 253 ? -7.133 36.625 8.391 1 97.69 253 PRO B C 1
ATOM 4689 O O . PRO B 1 253 ? -6.477 37.625 8.703 1 97.69 253 PRO B O 1
ATOM 4692 N N . ASP B 1 254 ? -7.473 35.75 9.258 1 98 254 ASP B N 1
ATOM 4693 C CA . ASP B 1 254 ? -7.152 35.875 10.68 1 98 254 ASP B CA 1
ATOM 4694 C C . ASP B 1 254 ? -5.738 35.375 10.969 1 98 254 ASP B C 1
ATOM 4696 O O . ASP B 1 254 ? -5.207 35.625 12.055 1 98 254 ASP B O 1
ATOM 4700 N N . ILE B 1 255 ? -5.133 34.719 10.031 1 98.56 255 ILE B N 1
ATOM 4701 C CA . ILE B 1 255 ? -3.811 34.125 10.25 1 98.56 255 ILE B CA 1
ATOM 4702 C C . ILE B 1 255 ? -2.752 35.219 10.172 1 98.56 255 ILE B C 1
ATOM 4704 O O . ILE B 1 255 ? -2.723 36 9.211 1 98.56 255 ILE B O 1
ATOM 4708 N N . THR B 1 256 ? -1.885 35.281 11.172 1 98.25 256 THR B N 1
ATOM 4709 C CA . THR B 1 256 ? -0.869 36.312 11.219 1 98.25 256 THR B CA 1
ATOM 4710 C C . THR B 1 256 ? 0.523 35.719 11.008 1 98.25 256 THR B C 1
ATOM 4712 O O . THR B 1 256 ? 1.47 36.469 10.695 1 98.25 256 THR B O 1
ATOM 4715 N N . VAL B 1 257 ? 0.671 34.438 11.148 1 98.19 257 VAL B N 1
ATOM 4716 C CA . VAL B 1 257 ? 1.931 33.719 10.961 1 98.19 257 VAL B CA 1
ATOM 4717 C C . VAL B 1 257 ? 2.227 33.562 9.469 1 98.19 257 VAL B C 1
ATOM 4719 O O . VAL B 1 257 ? 1.318 33.312 8.68 1 98.19 257 VAL B O 1
ATOM 4722 N N . PRO B 1 258 ? 3.533 33.781 9.047 1 98.62 258 PRO B N 1
ATOM 4723 C CA . PRO B 1 258 ? 3.852 33.469 7.656 1 98.62 258 PRO B CA 1
ATOM 4724 C C . PRO B 1 258 ? 3.387 32.062 7.258 1 98.62 258 PRO B C 1
ATOM 4726 O O . PRO B 1 258 ? 3.654 31.094 7.977 1 98.62 258 PRO B O 1
ATOM 4729 N N . LEU B 1 259 ? 2.645 31.938 6.121 1 98.75 259 LEU B N 1
ATOM 4730 C CA . LEU B 1 259 ? 2.031 30.672 5.711 1 98.75 259 LEU B CA 1
ATOM 4731 C C . LEU B 1 259 ? 2.217 30.438 4.215 1 98.75 259 LEU B C 1
ATOM 4733 O O . LEU B 1 259 ? 1.971 31.344 3.408 1 98.75 259 LEU B O 1
ATOM 4737 N N . LEU B 1 260 ? 2.738 29.328 3.855 1 98.69 260 LEU B N 1
ATOM 4738 C CA . LEU B 1 260 ? 2.756 28.844 2.479 1 98.69 260 LEU B CA 1
ATOM 4739 C C . LEU B 1 260 ? 1.683 27.781 2.258 1 98.69 260 LEU B C 1
ATOM 4741 O O . LEU B 1 260 ? 1.624 26.797 2.99 1 98.69 260 LEU B O 1
ATOM 4745 N N . ILE B 1 261 ? 0.803 28.016 1.327 1 98.69 261 ILE B N 1
ATOM 4746 C CA . ILE B 1 261 ? -0.215 27.047 0.939 1 98.69 261 ILE B CA 1
ATOM 4747 C C . ILE B 1 261 ? 0.115 26.469 -0.437 1 98.69 261 ILE B C 1
ATOM 4749 O O . ILE B 1 261 ? 0.287 27.219 -1.402 1 98.69 261 ILE B O 1
ATOM 4753 N N . ILE B 1 262 ? 0.197 25.156 -0.553 1 98.38 262 ILE B N 1
ATOM 4754 C CA . ILE B 1 262 ? 0.524 24.5 -1.81 1 98.38 262 ILE B CA 1
ATOM 4755 C C . ILE B 1 262 ? -0.635 23.594 -2.236 1 98.38 262 ILE B C 1
ATOM 4757 O O . ILE B 1 262 ? -1.051 22.703 -1.485 1 98.38 262 ILE B O 1
ATOM 4761 N N . HIS B 1 263 ? -1.178 23.812 -3.408 1 97.94 263 HIS B N 1
ATOM 4762 C CA . HIS B 1 263 ? -2.197 22.984 -4.039 1 97.94 263 HIS B CA 1
ATOM 4763 C C . HIS B 1 263 ? -1.779 22.578 -5.449 1 97.94 263 HIS B C 1
ATOM 4765 O O . HIS B 1 263 ? -0.922 23.219 -6.059 1 97.94 263 HIS B O 1
ATOM 4771 N N . ALA B 1 264 ? -2.334 21.516 -5.906 1 97.62 264 ALA B N 1
ATOM 4772 C CA . ALA B 1 264 ? -2.273 21.125 -7.316 1 97.62 264 ALA B CA 1
ATOM 4773 C C . ALA B 1 264 ? -3.633 21.297 -7.988 1 97.62 264 ALA B C 1
ATOM 4775 O O . ALA B 1 264 ? -4.66 20.891 -7.43 1 97.62 264 ALA B O 1
ATOM 4776 N N . LYS B 1 265 ? -3.586 21.828 -9.117 1 96.25 265 LYS B N 1
ATOM 4777 C CA . LYS B 1 265 ? -4.816 22.094 -9.859 1 96.25 265 LYS B CA 1
ATOM 4778 C C . LYS B 1 265 ? -5.551 20.781 -10.172 1 96.25 265 LYS B C 1
ATOM 4780 O O . LYS B 1 265 ? -6.781 20.766 -10.219 1 96.25 265 LYS B O 1
ATOM 4785 N N . ASP B 1 266 ? -4.84 19.734 -10.352 1 95.62 266 ASP B N 1
ATOM 4786 C CA . ASP B 1 266 ? -5.438 18.469 -10.789 1 95.62 266 ASP B CA 1
ATOM 4787 C C . ASP B 1 266 ? -5.66 17.531 -9.609 1 95.62 266 ASP B C 1
ATOM 4789 O O . ASP B 1 266 ? -5.812 16.328 -9.797 1 95.62 266 ASP B O 1
ATOM 4793 N N . ASP B 1 267 ? -5.582 18.016 -8.359 1 97 267 ASP B N 1
ATOM 4794 C CA . ASP B 1 267 ? -5.844 17.203 -7.172 1 97 267 ASP B CA 1
ATOM 4795 C C . ASP B 1 267 ? -7.227 16.562 -7.238 1 97 267 ASP B C 1
ATOM 4797 O O . ASP B 1 267 ? -8.242 17.266 -7.285 1 97 267 ASP B O 1
ATOM 4801 N N . PRO B 1 268 ? -7.27 15.266 -7.191 1 95 268 PRO B N 1
ATOM 4802 C CA . PRO B 1 268 ? -8.555 14.594 -7.391 1 95 268 PRO B CA 1
ATOM 4803 C C . PRO B 1 268 ? -9.477 14.719 -6.184 1 95 268 PRO B C 1
ATOM 4805 O O . PRO B 1 268 ? -10.641 14.312 -6.242 1 95 268 PRO B O 1
ATOM 4808 N N . PHE B 1 269 ? -9 15.242 -5.129 1 95.56 269 PHE B N 1
ATOM 4809 C CA . PHE B 1 269 ? -9.797 15.414 -3.918 1 95.56 269 PHE B CA 1
ATOM 4810 C C . PHE B 1 269 ? -10.359 16.828 -3.824 1 95.56 269 PHE B C 1
ATOM 4812 O O . PHE B 1 269 ? -11.25 17.094 -3.018 1 95.56 269 PHE B O 1
ATOM 4819 N N . MET B 1 270 ? -9.797 17.688 -4.594 1 93.81 270 MET B N 1
ATOM 4820 C CA . MET B 1 270 ? -10.07 19.109 -4.387 1 93.81 270 MET B CA 1
ATOM 4821 C C . MET B 1 270 ? -10.938 19.656 -5.508 1 93.81 270 MET B C 1
ATOM 4823 O O . MET B 1 270 ? -10.945 19.125 -6.621 1 93.81 270 MET B O 1
ATOM 4827 N N . SER B 1 271 ? -11.727 20.688 -5.133 1 92.81 271 SER B N 1
ATOM 4828 C CA . SER B 1 271 ? -12.531 21.469 -6.066 1 92.81 271 SER B CA 1
ATOM 4829 C C . SER B 1 271 ? -12.047 22.906 -6.129 1 92.81 271 SER B C 1
ATOM 4831 O O . SER B 1 271 ? -11.297 23.359 -5.262 1 92.81 271 SER B O 1
ATOM 4833 N N . PRO B 1 272 ? -12.414 23.562 -7.137 1 92.94 272 PRO B N 1
ATOM 4834 C CA . PRO B 1 272 ? -11.961 24.938 -7.277 1 92.94 272 PRO B CA 1
ATOM 4835 C C . PRO B 1 272 ? -12.344 25.812 -6.078 1 92.94 272 PRO B C 1
ATOM 4837 O O . PRO B 1 272 ? -11.711 26.844 -5.828 1 92.94 272 PRO B O 1
ATOM 4840 N N . GLU B 1 273 ? -13.297 25.406 -5.332 1 93.31 273 GLU B N 1
ATOM 4841 C CA . GLU B 1 273 ? -13.812 26.172 -4.207 1 93.31 273 GLU B CA 1
ATOM 4842 C C . GLU B 1 273 ? -12.781 26.297 -3.096 1 93.31 273 GLU B C 1
ATOM 4844 O O . GLU B 1 273 ? -12.914 27.125 -2.199 1 93.31 273 GLU B O 1
ATOM 4849 N N . VAL B 1 274 ? -11.766 25.422 -3.129 1 93.81 274 VAL B N 1
ATOM 4850 C CA . VAL B 1 274 ? -10.789 25.438 -2.051 1 93.81 274 VAL B CA 1
ATOM 4851 C C . VAL B 1 274 ? -9.773 26.547 -2.293 1 93.81 274 VAL B C 1
ATOM 4853 O O . VAL B 1 274 ? -8.992 26.891 -1.402 1 93.81 274 VAL B O 1
ATOM 4856 N N . VAL B 1 275 ? -9.742 27.109 -3.473 1 95.5 275 VAL B N 1
ATOM 4857 C CA . VAL B 1 275 ? -8.766 28.141 -3.83 1 95.5 275 VAL B CA 1
ATOM 4858 C C . VAL B 1 275 ? -9.18 29.484 -3.227 1 95.5 275 VAL B C 1
ATOM 4860 O O . VAL B 1 275 ? -10.289 29.969 -3.465 1 95.5 275 VAL B O 1
ATOM 4863 N N . PRO B 1 276 ? -8.336 30.031 -2.426 1 95.69 276 PRO B N 1
ATOM 4864 C CA . PRO B 1 276 ? -8.672 31.344 -1.861 1 95.69 276 PRO B CA 1
ATOM 4865 C C . PRO B 1 276 ? -8.711 32.438 -2.914 1 95.69 276 PRO B C 1
ATOM 4867 O O . PRO B 1 276 ? -8.133 32.281 -3.996 1 95.69 276 PRO B O 1
ATOM 4870 N N . ASP B 1 277 ? -9.43 33.5 -2.568 1 94.31 277 ASP B N 1
ATOM 4871 C CA . ASP B 1 277 ? -9.336 34.719 -3.375 1 94.31 277 ASP B CA 1
ATOM 4872 C C . ASP B 1 277 ? -7.977 35.375 -3.203 1 94.31 277 ASP B C 1
ATOM 4874 O O . ASP B 1 277 ? -7.711 36 -2.176 1 94.31 277 ASP B O 1
ATOM 4878 N N . LEU B 1 278 ? -7.227 35.281 -4.188 1 93.62 278 LEU B N 1
ATOM 4879 C CA . LEU B 1 278 ? -5.84 35.75 -4.113 1 93.62 278 LEU B CA 1
ATOM 4880 C C . LEU B 1 278 ? -5.762 37.25 -3.9 1 93.62 278 LEU B C 1
ATOM 4882 O O . LEU B 1 278 ? -4.785 37.75 -3.34 1 93.62 278 LEU B O 1
ATOM 4886 N N . LYS B 1 279 ? -6.73 38 -4.273 1 93.75 279 LYS B N 1
ATOM 4887 C CA . LYS B 1 279 ? -6.742 39.438 -4.156 1 93.75 279 LYS B CA 1
ATOM 4888 C C . LYS B 1 279 ? -6.918 39.875 -2.705 1 93.75 279 LYS B C 1
ATOM 4890 O O . LYS B 1 279 ? -6.477 40.969 -2.316 1 93.75 279 LYS B O 1
ATOM 4895 N N . THR B 1 280 ? -7.457 39.031 -1.935 1 92.31 280 THR B N 1
ATOM 4896 C CA . THR B 1 280 ? -7.785 39.438 -0.569 1 92.31 280 THR B CA 1
ATOM 4897 C C . THR B 1 280 ? -6.918 38.688 0.435 1 92.31 280 THR B C 1
ATOM 4899 O O . THR B 1 280 ? -7.09 38.844 1.646 1 92.31 280 THR B O 1
ATOM 4902 N N . LEU B 1 281 ? -6.082 37.875 -0.052 1 95.38 281 LEU B N 1
ATOM 4903 C CA . LEU B 1 281 ? -5.219 37.125 0.846 1 95.38 281 LEU B CA 1
ATOM 4904 C C . LEU B 1 281 ? -4.234 38.031 1.564 1 95.38 281 LEU B C 1
ATOM 4906 O O . LEU B 1 281 ? -3.625 38.906 0.941 1 95.38 281 LEU B O 1
ATOM 4910 N N . PRO B 1 282 ? -4.18 37.812 2.875 1 96.31 282 PRO B N 1
ATOM 4911 C CA . PRO B 1 282 ? -3.186 38.625 3.596 1 96.31 282 PRO B CA 1
ATOM 4912 C C . PRO B 1 282 ? -1.776 38.469 3.031 1 96.31 282 PRO B C 1
ATOM 4914 O O . PRO B 1 282 ? -1.434 37.406 2.508 1 96.31 282 PRO B O 1
ATOM 4917 N N . LYS B 1 283 ? -0.917 39.469 3.264 1 97 283 LYS B N 1
ATOM 4918 C CA . LYS B 1 283 ? 0.416 39.531 2.67 1 97 283 LYS B CA 1
ATOM 4919 C C . LYS B 1 283 ? 1.32 38.438 3.254 1 97 283 LYS B C 1
ATOM 4921 O O . LYS B 1 283 ? 2.295 38.031 2.619 1 97 283 LYS B O 1
ATOM 4926 N N . ASN B 1 284 ? 1.012 38 4.477 1 97.69 284 ASN B N 1
ATOM 4927 C CA . ASN B 1 284 ? 1.853 36.969 5.117 1 97.69 284 ASN B CA 1
ATOM 4928 C C . ASN B 1 284 ? 1.56 35.594 4.582 1 97.69 284 ASN B C 1
ATOM 4930 O O . ASN B 1 284 ? 2.219 34.625 4.965 1 97.69 284 ASN B O 1
ATOM 4934 N N . ILE B 1 285 ? 0.586 35.406 3.66 1 98.31 285 ILE B N 1
ATOM 4935 C CA . ILE B 1 285 ? 0.229 34.094 3.111 1 98.31 285 ILE B CA 1
ATOM 4936 C C . ILE B 1 285 ? 0.664 34.031 1.651 1 98.31 285 ILE B C 1
ATOM 4938 O O . ILE B 1 285 ? 0.243 34.844 0.824 1 98.31 285 ILE B O 1
ATOM 4942 N N . GLU B 1 286 ? 1.529 33.125 1.356 1 97.69 286 GLU B N 1
ATOM 4943 C CA . GLU B 1 286 ? 1.91 32.781 -0.005 1 97.69 286 GLU B CA 1
ATOM 4944 C C . GLU B 1 286 ? 1.101 31.578 -0.506 1 97.69 286 GLU B C 1
ATOM 4946 O O . GLU B 1 286 ? 1.043 30.531 0.155 1 97.69 286 GLU B O 1
ATOM 4951 N N . TYR B 1 287 ? 0.438 31.766 -1.614 1 97.69 287 TYR B N 1
ATOM 4952 C CA . TYR B 1 287 ? -0.327 30.688 -2.227 1 97.69 287 TYR B CA 1
ATOM 4953 C C . TYR B 1 287 ? 0.355 30.188 -3.492 1 97.69 287 TYR B C 1
ATOM 4955 O O . TYR B 1 287 ? 0.645 30.969 -4.402 1 97.69 287 TYR B O 1
ATOM 4963 N N . GLN B 1 288 ? 0.592 28.922 -3.559 1 97.56 288 GLN B N 1
ATOM 4964 C CA . GLN B 1 288 ? 1.219 28.297 -4.727 1 97.56 288 GLN B CA 1
ATOM 4965 C C . GLN B 1 288 ? 0.342 27.203 -5.301 1 97.56 288 GLN B C 1
ATOM 4967 O O . GLN B 1 288 ? 0.088 26.188 -4.641 1 97.56 288 GLN B O 1
ATOM 4972 N N . MET B 1 289 ? -0.078 27.375 -6.527 1 96.56 289 MET B N 1
ATOM 4973 C CA . MET B 1 289 ? -0.838 26.375 -7.281 1 96.56 289 MET B CA 1
ATOM 4974 C C . MET B 1 289 ? 0.014 25.766 -8.391 1 96.56 289 MET B C 1
ATOM 4976 O O . MET B 1 289 ? 0.524 26.484 -9.25 1 96.56 289 MET B O 1
ATOM 4980 N N . THR B 1 290 ? 0.157 24.453 -8.359 1 96.56 290 THR B N 1
ATOM 4981 C CA . THR B 1 290 ? 0.833 23.75 -9.445 1 96.56 290 THR B CA 1
ATOM 4982 C C . THR B 1 290 ? -0.181 23.172 -10.43 1 96.56 290 THR B C 1
ATOM 4984 O O . THR B 1 290 ? -1.326 22.906 -10.062 1 96.56 290 THR B O 1
ATOM 4987 N N . GLU B 1 291 ? 0.235 23 -11.688 1 96.06 291 GLU B N 1
ATOM 4988 C CA . GLU B 1 291 ? -0.649 22.438 -12.695 1 96.06 291 GLU B CA 1
ATOM 4989 C C . GLU B 1 291 ? -0.906 20.953 -12.43 1 96.06 291 GLU B C 1
ATOM 4991 O O . GLU B 1 291 ? -1.999 20.453 -12.695 1 96.06 291 GLU B O 1
ATOM 4996 N N . HIS B 1 292 ? 0.131 20.328 -11.969 1 95.94 292 HIS B N 1
ATOM 4997 C CA . HIS B 1 292 ? 0.094 18.906 -11.664 1 95.94 292 HIS B CA 1
ATOM 4998 C C . HIS B 1 292 ? 0.584 18.641 -10.242 1 95.94 292 HIS B C 1
ATOM 5000 O O . HIS B 1 292 ? 1.19 19.5 -9.617 1 95.94 292 HIS B O 1
ATOM 5006 N N . GLY B 1 293 ? 0.292 17.469 -9.742 1 96.25 293 GLY B N 1
ATOM 5007 C CA . GLY B 1 293 ? 0.806 17.078 -8.438 1 96.25 293 GLY B CA 1
ATOM 5008 C C . GLY B 1 293 ? -0.088 16.094 -7.711 1 96.25 293 GLY B C 1
ATOM 5009 O O . GLY B 1 293 ? 0.346 15.43 -6.762 1 96.25 293 GLY B O 1
ATOM 5010 N N . GLY B 1 294 ? -1.349 16.016 -8.18 1 96.25 294 GLY B N 1
ATOM 5011 C CA . GLY B 1 294 ? -2.273 15.133 -7.492 1 96.25 294 GLY B CA 1
ATOM 5012 C C . GLY B 1 294 ? -2.502 15.508 -6.043 1 96.25 294 GLY B C 1
ATOM 5013 O O . GLY B 1 294 ? -2.383 16.688 -5.676 1 96.25 294 GLY B O 1
ATOM 5014 N N . HIS B 1 295 ? -2.975 14.547 -5.27 1 97.06 295 HIS B N 1
ATOM 5015 C CA . HIS B 1 295 ? -3.172 14.773 -3.844 1 97.06 295 HIS B CA 1
ATOM 5016 C C . HIS B 1 295 ? -1.951 14.328 -3.043 1 97.06 295 HIS B C 1
ATOM 5018 O O . HIS B 1 295 ? -1.688 13.133 -2.914 1 97.06 295 HIS B O 1
ATOM 5024 N N . VAL B 1 296 ? -1.208 15.25 -2.477 1 96.19 296 VAL B N 1
ATOM 5025 C CA . VAL B 1 296 ? -0.019 15.016 -1.665 1 96.19 296 VAL B CA 1
ATOM 5026 C C . VAL B 1 296 ? 1.01 14.227 -2.477 1 96.19 296 VAL B C 1
ATOM 5028 O O . VAL B 1 296 ? 1.739 13.398 -1.928 1 96.19 296 VAL B O 1
ATOM 5031 N N . GLY B 1 297 ? 0.981 14.352 -3.727 1 94.44 297 GLY B N 1
ATOM 5032 C CA . GLY B 1 297 ? 1.895 13.664 -4.629 1 94.44 297 GLY B CA 1
ATOM 5033 C C . GLY B 1 297 ? 3.168 14.445 -4.895 1 94.44 297 GLY B C 1
ATOM 5034 O O . GLY B 1 297 ? 4.164 14.273 -4.184 1 94.44 297 GLY B O 1
ATOM 5035 N N . PHE B 1 298 ? 3.252 15.172 -5.836 1 96.25 298 PHE B N 1
ATOM 5036 C CA . PHE B 1 298 ? 4.309 16.094 -6.227 1 96.25 298 PHE B CA 1
ATOM 5037 C C . PHE B 1 298 ? 5.629 15.367 -6.414 1 96.25 298 PHE B C 1
ATOM 5039 O O . PHE B 1 298 ? 6.652 15.758 -5.852 1 96.25 298 PHE B O 1
ATOM 5046 N N . VAL B 1 299 ? 5.543 14.281 -7.117 1 93 299 VAL B N 1
ATOM 5047 C CA . VAL B 1 299 ? 6.758 13.555 -7.469 1 93 299 VAL B CA 1
ATOM 5048 C C . VAL B 1 299 ? 7.336 14.102 -8.773 1 93 299 VAL B C 1
ATOM 5050 O O . VAL B 1 299 ? 6.637 14.172 -9.789 1 93 299 VAL B O 1
ATOM 5053 N N . SER B 1 300 ? 8.492 14.594 -8.672 1 93.44 300 SER B N 1
ATOM 5054 C CA . SER B 1 300 ? 9.188 15.156 -9.82 1 93.44 300 SER B CA 1
ATOM 5055 C C . SER B 1 300 ? 10.422 14.336 -10.18 1 93.44 300 SER B C 1
ATOM 5057 O O . SER B 1 300 ? 10.586 13.211 -9.695 1 93.44 300 SER B O 1
ATOM 5059 N N . GLY B 1 301 ? 11.188 14.852 -11.117 1 89.12 301 GLY B N 1
ATOM 5060 C CA . GLY B 1 301 ? 12.406 14.164 -11.531 1 89.12 301 GLY B CA 1
ATOM 5061 C C . GLY B 1 301 ? 12.172 13.156 -12.641 1 89.12 301 GLY B C 1
ATOM 5062 O O . GLY B 1 301 ? 11.328 13.375 -13.516 1 89.12 301 GLY B O 1
ATOM 5063 N N . SER B 1 302 ? 13.055 12.195 -12.648 1 83.56 302 SER B N 1
ATOM 5064 C CA . SER B 1 302 ? 12.969 11.125 -13.641 1 83.56 302 SER B CA 1
ATOM 5065 C C . SER B 1 302 ? 12.711 9.773 -12.977 1 83.56 302 SER B C 1
ATOM 5067 O O . SER B 1 302 ? 12.812 9.648 -11.75 1 83.56 302 SER B O 1
ATOM 5069 N N . LEU B 1 303 ? 12.352 8.883 -13.766 1 74.44 303 LEU B N 1
ATOM 5070 C CA . LEU B 1 303 ? 12.078 7.543 -13.25 1 74.44 303 LEU B CA 1
ATOM 5071 C C . LEU B 1 303 ? 13.32 6.949 -12.602 1 74.44 303 LEU B C 1
ATOM 5073 O O . LEU B 1 303 ? 13.219 6.184 -11.641 1 74.44 303 LEU B O 1
ATOM 5077 N N . LYS B 1 304 ? 14.547 7.293 -13.133 1 74.62 304 LYS B N 1
ATOM 5078 C CA . LYS B 1 304 ? 15.812 6.805 -12.594 1 74.62 304 LYS B CA 1
ATOM 5079 C C . LYS B 1 304 ? 16.172 7.531 -11.297 1 74.62 304 LYS B C 1
ATOM 5081 O O . LYS B 1 304 ? 16.875 6.98 -10.445 1 74.62 304 LYS B O 1
ATOM 5086 N N . LYS B 1 305 ? 15.688 8.75 -11.25 1 82.81 305 LYS B N 1
ATOM 5087 C CA . LYS B 1 305 ? 15.984 9.578 -10.086 1 82.81 305 LYS B CA 1
ATOM 5088 C C . LYS B 1 305 ? 14.758 10.375 -9.641 1 82.81 305 LYS B C 1
ATOM 5090 O O . LYS B 1 305 ? 14.727 11.594 -9.766 1 82.81 305 LYS B O 1
ATOM 5095 N N . PRO B 1 306 ? 13.75 9.625 -9.125 1 84.75 306 PRO B N 1
ATOM 5096 C CA . PRO B 1 306 ? 12.57 10.352 -8.641 1 84.75 306 PRO B CA 1
ATOM 5097 C C . PRO B 1 306 ? 12.891 11.305 -7.496 1 84.75 306 PRO B C 1
ATOM 5099 O O . PRO B 1 306 ? 13.758 11.008 -6.664 1 84.75 306 PRO B O 1
ATOM 5102 N N . GLN B 1 307 ? 12.242 12.445 -7.488 1 89.06 307 GLN B N 1
ATOM 5103 C CA . GLN B 1 307 ? 12.43 13.453 -6.453 1 89.06 307 GLN B CA 1
ATOM 5104 C C . GLN B 1 307 ? 11.094 13.828 -5.809 1 89.06 307 GLN B C 1
ATOM 5106 O O . GLN B 1 307 ? 10.117 14.109 -6.504 1 89.06 307 GLN B O 1
ATOM 5111 N N . MET B 1 308 ? 11.109 13.695 -4.523 1 92.25 308 MET B N 1
ATOM 5112 C CA . MET B 1 308 ? 9.953 14.211 -3.791 1 92.25 308 MET B CA 1
ATOM 5113 C C . MET B 1 308 ? 10.023 15.727 -3.652 1 92.25 308 MET B C 1
ATOM 5115 O O . MET B 1 308 ? 10.688 16.234 -2.744 1 92.25 308 MET B O 1
ATOM 5119 N N . TRP B 1 309 ? 9.336 16.391 -4.504 1 95.38 309 TRP B N 1
ATOM 5120 C CA . TRP B 1 309 ? 9.477 17.844 -4.656 1 95.38 309 TRP B CA 1
ATOM 5121 C C . TRP B 1 309 ? 9.156 18.547 -3.348 1 95.38 309 TRP B C 1
ATOM 5123 O O . TRP B 1 309 ? 9.82 19.531 -2.994 1 95.38 309 TRP B O 1
ATOM 5133 N N . LEU B 1 310 ? 8.219 18.078 -2.623 1 96.5 310 LEU B N 1
ATOM 5134 C CA . LEU B 1 310 ? 7.809 18.719 -1.376 1 96.5 310 LEU B CA 1
ATOM 5135 C C . LEU B 1 310 ? 8.93 18.656 -0.342 1 96.5 310 LEU B C 1
ATOM 5137 O O . LEU B 1 310 ? 9.062 19.547 0.493 1 96.5 310 LEU B O 1
ATOM 5141 N N . GLU B 1 311 ? 9.711 17.625 -0.375 1 94.44 311 GLU B N 1
ATOM 5142 C CA . GLU B 1 311 ? 10.82 17.453 0.562 1 94.44 311 GLU B CA 1
ATOM 5143 C C . GLU B 1 311 ? 11.938 18.453 0.28 1 94.44 311 GLU B C 1
ATOM 5145 O O . GLU B 1 311 ? 12.828 18.641 1.108 1 94.44 311 GLU B O 1
ATOM 5150 N N . GLN B 1 312 ? 11.852 19.094 -0.825 1 94.88 312 GLN B N 1
ATOM 5151 C CA . GLN B 1 312 ? 12.789 20.156 -1.161 1 94.88 312 GLN B CA 1
ATOM 5152 C C . GLN B 1 312 ? 12.141 21.531 -0.969 1 94.88 312 GLN B C 1
ATOM 5154 O O . GLN B 1 312 ? 12.727 22.406 -0.336 1 94.88 312 GLN B O 1
ATOM 5159 N N . ARG B 1 313 ? 10.961 21.672 -1.439 1 97 313 ARG B N 1
ATOM 5160 C CA . ARG B 1 313 ? 10.258 22.953 -1.458 1 97 313 ARG B CA 1
ATOM 5161 C C . ARG B 1 313 ? 9.977 23.438 -0.041 1 97 313 ARG B C 1
ATOM 5163 O O . ARG B 1 313 ? 10.188 24.609 0.266 1 97 313 ARG B O 1
ATOM 5170 N N . ILE B 1 314 ? 9.539 22.562 0.816 1 98.06 314 ILE B N 1
ATOM 5171 C CA . ILE B 1 314 ? 9.086 22.938 2.152 1 98.06 314 ILE B CA 1
ATOM 5172 C C . ILE B 1 314 ? 10.281 23.359 2.998 1 98.06 314 ILE B C 1
ATOM 5174 O O . ILE B 1 314 ? 10.312 24.484 3.518 1 98.06 314 ILE B O 1
ATOM 5178 N N . PRO B 1 315 ? 11.312 22.547 3.104 1 97.25 315 PRO B N 1
ATOM 5179 C CA . PRO B 1 315 ? 12.453 23 3.906 1 97.25 315 PRO B CA 1
ATOM 5180 C C . PRO B 1 315 ? 13.117 24.266 3.346 1 97.25 315 PRO B C 1
ATOM 5182 O O . PRO B 1 315 ? 13.578 25.109 4.109 1 97.25 315 PRO B O 1
ATOM 5185 N N . SER B 1 316 ? 13.156 24.344 2.055 1 96.44 316 SER B N 1
ATOM 5186 C CA . SER B 1 316 ? 13.75 25.531 1.45 1 96.44 316 SER B CA 1
ATOM 5187 C C . SER B 1 316 ? 12.992 26.797 1.863 1 96.44 316 SER B C 1
ATOM 5189 O O . SER B 1 316 ? 13.609 27.812 2.184 1 96.44 316 SER B O 1
ATOM 5191 N N . TRP B 1 317 ? 11.75 26.75 1.855 1 97.38 317 TRP B N 1
ATOM 5192 C CA . TRP B 1 317 ? 10.922 27.891 2.23 1 97.38 317 TRP B CA 1
ATOM 5193 C C . TRP B 1 317 ? 11.031 28.172 3.725 1 97.38 317 TRP B C 1
ATOM 5195 O O . TRP B 1 317 ? 11.109 29.328 4.141 1 97.38 317 TRP B O 1
ATOM 5205 N N . LEU B 1 318 ? 11.102 27.156 4.531 1 97.75 318 LEU B N 1
ATOM 5206 C CA . LEU B 1 318 ? 11.078 27.297 5.984 1 97.75 318 LEU B CA 1
ATOM 5207 C C . LEU B 1 318 ? 12.445 27.703 6.516 1 97.75 318 LEU B C 1
ATOM 5209 O O . LEU B 1 318 ? 12.555 28.188 7.648 1 97.75 318 LEU B O 1
ATOM 5213 N N . SER B 1 319 ? 13.461 27.484 5.77 1 96.19 319 SER B N 1
ATOM 5214 C CA . SER B 1 319 ? 14.828 27.703 6.23 1 96.19 319 SER B CA 1
ATOM 5215 C C . SER B 1 319 ? 15.023 29.125 6.715 1 96.19 319 SER B C 1
ATOM 5217 O O . SER B 1 319 ? 15.734 29.375 7.695 1 96.19 319 SER B O 1
ATOM 5219 N N . SER B 1 320 ? 14.406 30.094 6.074 1 94 320 SER B N 1
ATOM 5220 C CA . SER B 1 320 ? 14.586 31.484 6.445 1 94 320 SER B CA 1
ATOM 5221 C C . SER B 1 320 ? 13.961 31.781 7.805 1 94 320 SER B C 1
ATOM 5223 O O . SER B 1 320 ? 14.352 32.719 8.484 1 94 320 SER B O 1
ATOM 5225 N N . TYR B 1 321 ? 13.016 30.984 8.25 1 95.69 321 TYR B N 1
ATOM 5226 C CA . TYR B 1 321 ? 12.32 31.203 9.508 1 95.69 321 TYR B CA 1
ATOM 5227 C C . TYR B 1 321 ? 12.953 30.391 10.633 1 95.69 321 TYR B C 1
ATOM 5229 O O . TYR B 1 321 ? 12.805 30.719 11.812 1 95.69 321 TYR B O 1
ATOM 5237 N N . LEU B 1 322 ? 13.656 29.312 10.211 1 95.12 322 LEU B N 1
ATOM 5238 C CA . LEU B 1 322 ? 14.164 28.391 11.219 1 95.12 322 LEU B CA 1
ATOM 5239 C C . LEU B 1 322 ? 15.656 28.594 11.445 1 95.12 322 LEU B C 1
ATOM 5241 O O . LEU B 1 322 ? 16.172 28.266 12.516 1 95.12 322 LEU B O 1
ATOM 5245 N N . GLU B 1 323 ? 16.359 29.062 10.461 1 89 323 GLU B N 1
ATOM 5246 C CA . GLU B 1 323 ? 17.812 29.156 10.555 1 89 323 GLU B CA 1
ATOM 5247 C C . GLU B 1 323 ? 18.25 30.594 10.789 1 89 323 GLU B C 1
ATOM 5249 O O . GLU B 1 323 ? 19.453 30.875 10.883 1 89 323 GLU B O 1
ATOM 5254 N N . GLN B 1 324 ? 17.438 31.594 10.773 1 69.19 324 GLN B N 1
ATOM 5255 C CA . GLN B 1 324 ? 17.875 32.969 10.953 1 69.19 324 GLN B CA 1
ATOM 5256 C C . GLN B 1 324 ? 18.625 33.156 12.273 1 69.19 324 GLN B C 1
ATOM 5258 O O . GLN B 1 324 ? 18.188 32.625 13.305 1 69.19 324 GLN B O 1
ATOM 5263 N N . PRO B 1 325 ? 20.094 33.469 12.125 1 52.97 325 PRO B N 1
ATOM 5264 C CA . PRO B 1 325 ? 20.922 33.812 13.281 1 52.97 325 PRO B CA 1
ATOM 5265 C C . PRO B 1 325 ? 20.219 34.75 14.242 1 52.97 325 PRO B C 1
ATOM 5267 O O . PRO B 1 325 ? 19.438 35.625 13.812 1 52.97 325 PRO B O 1
ATOM 5270 N N . GLN B 1 326 ? 19.922 34.281 15.445 1 40.38 326 GLN B N 1
ATOM 5271 C CA . GLN B 1 326 ? 19.672 35.344 16.438 1 40.38 326 GLN B CA 1
ATOM 5272 C C . GLN B 1 326 ? 20.719 36.438 16.359 1 40.38 326 GLN B C 1
ATOM 5274 O O . GLN B 1 326 ? 21.906 36.156 16.141 1 40.38 326 GLN B O 1
#

Sequence (652 aa):
MSDIFRPLTGASNPHLQTLLPRLMRWYPTLQPYWQRLNLPDNDFVDLAWSEDPTTATHKPRLILFHGLEGSFNSPYANGLLHICQKKGWLGVVMHFRGCSGEPNRQKRLYHSGETNDARYFLNWLKQTYGDVPTSAVGYSIGGNVLACYLAEEKTNAQVNAAVVVSAPLMLEACSNRIERGFSQVYERYLLNSLKRNITRKLLRYPNSLPINLSQVKRLKRIREFDEIVTAKIHNFKDAVDYYRQCSALPRLPDITVPLLIIHAKDDPFMSPEVVPDLKTLPKNIEYQMTEHGGHVGFVSGSLKKPQMWLEQRIPSWLSSYLEQPQMSDIFRPLTGASNPHLQTLLPRLMRWYPTLQPYWQRLNLPDNDFVDLAWSEDPTTATHKPRLILFHGLEGSFNSPYANGLLHICQKKGWLGVVMHFRGCSGEPNRQKRLYHSGETNDARYFLNWLKQTYGDVPTSAVGYSIGGNVLACYLAEEKTNAQVNAAVVVSAPLMLEACSNRIERGFSQVYERYLLNSLKRNITRKLLRYPNSLPINLSQVKRLKRIREFDEIVTAKIHNFKDAVDYYRQCSALPRLPDITVPLLIIHAKDDPFMSPEVVPDLKTLPKNIEYQMTEHGGHVGFVSGSLKKPQMWLEQRIPSWLSSYLEQPQ

pLDDT: mean 94.23, std 8.04, range [40.38, 98.94]

Solvent-accessible surface area (backbone atoms only — not comparable to full-atom values): 33874 Å² total; per-residue (Å²): 131,75,93,66,84,54,55,18,71,95,39,63,48,31,68,52,18,38,49,42,48,67,49,69,51,79,68,73,90,60,72,63,36,76,44,80,44,76,42,96,82,74,30,49,36,42,34,41,17,54,49,62,58,89,82,41,45,84,34,25,34,40,39,36,31,48,32,84,87,34,36,65,83,35,45,73,46,38,49,38,28,46,52,33,40,75,72,56,31,40,19,35,33,53,26,54,48,42,37,73,80,51,62,50,75,51,62,63,74,64,60,48,55,57,34,64,66,58,53,50,49,44,53,49,45,36,73,73,51,42,89,54,42,27,30,37,37,13,30,27,42,17,11,16,18,47,47,39,40,34,27,74,39,22,88,70,40,77,44,60,30,37,38,28,34,45,39,51,20,32,36,56,58,21,58,55,36,22,69,40,73,77,29,32,54,54,44,49,38,53,39,51,50,49,42,51,48,51,48,53,30,41,71,74,36,70,81,49,51,83,66,52,74,74,55,53,71,66,58,82,47,61,64,53,47,30,39,54,37,54,10,58,62,68,74,32,91,30,37,66,51,39,25,64,72,33,27,19,54,89,40,53,73,47,41,63,48,40,31,41,38,40,42,28,69,42,17,59,48,57,45,79,78,46,59,74,63,74,87,71,52,47,88,50,50,46,79,45,77,31,77,53,24,9,51,82,26,33,43,17,51,36,86,93,53,66,34,60,43,58,63,50,52,50,55,62,64,45,39,68,63,45,61,59,79,129,131,75,94,65,84,53,54,19,70,93,37,63,49,32,68,52,18,38,49,42,47,66,49,69,53,79,67,72,87,61,72,63,36,77,44,78,43,76,41,97,83,73,31,49,36,42,33,42,18,55,49,63,57,91,81,42,45,85,33,26,35,39,39,34,31,49,31,83,86,33,35,67,82,34,46,74,47,38,49,38,29,47,52,32,41,75,72,57,33,40,20,34,32,51,27,54,49,40,37,72,80,52,62,49,72,51,63,61,74,63,58,51,54,57,34,63,66,58,53,48,49,44,52,47,45,38,71,72,50,42,88,54,43,26,30,37,35,12,31,26,40,17,11,15,18,49,48,39,38,35,27,73,38,22,88,68,41,78,44,61,32,38,37,29,35,46,40,51,21,33,35,56,58,20,57,55,36,22,69,39,73,76,28,33,54,56,43,49,37,52,40,50,52,50,42,50,50,52,49,53,29,40,70,74,36,71,81,49,51,83,66,52,72,73,55,53,72,64,61,83,44,61,63,52,47,30,39,54,38,54,10,58,63,66,75,32,90,30,37,66,51,39,25,64,74,32,29,20,53,90,39,52,73,48,40,64,46,41,31,40,37,41,41,27,71,42,16,58,48,58,45,79,79,46,58,74,63,75,89,71,51,46,88,51,49,46,79,45,77,31,76,51,24,9,50,82,27,33,42,17,50,35,83,93,52,67,33,58,43,60,63,50,52,50,55,61,64,45,41,69,65,47,61,60,79,128

InterPro domains:
  IPR000073 Alpha/beta hydrolase fold-1 [PF00561] (60-300)
  IPR000952 AB hydrolase 4, conserved site [PS01133] (226-267)
  IPR012020 AB hydrolase 4 family [PIRSF005211] (5-323)
  IPR029058 Alpha/Beta hydrolase fold [G3DSA:3.40.50.1820] (45-325)
  IPR029058 Alpha/Beta hydrolase fold [SSF53474] (27-301)
  IPR050960 AB hydrolase superfamily, subfamily 4 [PTHR10794] (7-323)

Organism: NCBI:txid471575

Foldseek 3Di:
DDLAFDAAVPQQAQVSLVCVLCVPQQDQPADWDKDWDADPVRKIWIKTKSDDCVVLLAFEEEEEEEAQLDDCNRSVNSLLRVLCVVVSHMYMYTDWALNHPDHIDALAGDFLQPQVVVVVVLVCSCVPSHQAAYEYEYAASRLLNVLNNLLVCAVNDSHQEYEYELYALQQVQLQVLCVDDPSLVVFVVSLVSVLVRVVNVCVVPPPSWQDDNVRSVVDRGVQVCCARTVCVSVVHPGSVSVSVVRRNQVSQQSRNHQYEYEEEPNASSYDPVSDHDPVPGDPSYHYYYHPGRYRLRSWYDYPVDIDNVCSVSVCVVCCCRRVPDD/DDLAFDAAVPQLAQVSLVCVLCVPQQDQPADWDKDWDADPVRKIWIKTKSDDLVVLLAFEEEEEEEAQLDDCNRSVNSLLRVLCVVVSHMYMYTDFALNHPDHIDALAGDFLQPQVVVVVVLVCSCVPSHQAAYEYEYAASRLLNVLNNLLVCAVNDSHQEYEYELYALQQVQLQVLCVDDPSLVVFVVSLVSVLVRVVNVCVVPPPSWQDDNVRSVVDRGVQVCCARTVCVSVVHPGSVSVSVVRRSQVSQQSRNHQYEYEEEPNASSYDPVSDHDPVPGDPSYHYYYHPGRYRLRSWYDYPVDIDNVCSVSVCVVCCCRRVPDD

Radius of gyration: 26.48 Å; Cα contacts (8 Å, |Δi|>4): 1336; chains: 2; bounding box: 52×78×64 Å

Nearest PDB structures (foldseek):
  7xri-assembly1_B  TM=7.066E-01  e=6.213E-09  Lactobacillus acidophilus
  3pf9-assembly1_A  TM=7.213E-01  e=1.509E-08  Lactobacillus johnsonii
  7xrh-assembly1_A  TM=7.432E-01  e=3.069E-08  Lactobacillus acidophilus
  7xrh-assembly1_B  TM=7.464E-01  e=2.893E-08  Lactobacillus acidophilus
  2wtn-assembly1_A  TM=7.174E-01  e=1.516E-07  Butyrivibrio proteoclasticus